Protein AF-A0A4Q4XBC6-F1 (afdb_monomer)

Secondary structure (DSSP, 8-state):
--HHHHHHHHHHHHHHT-TTSS-HHHHHHHHHHHHHHHHHHSPPPP-EEEPTTSSEEEETTEEEEHHHHHHHHHHHHHHHHHHHHHHTTT-HHHHHHT--GGG----SS---TT-SGGG-GGGGGG--SSHHHHHHHHHHHEETTTTEE-HHHHHHHHHHHHHHHHHHHHHHHHHSSSPPPHHHHHT-BSS--SS---SEEEETTEEEEEEE--TTHHHHSSPPEEEEEPPHHHHHHHHHIIIIIHHHHHHHHHHTSTT---------------SS-S----GGGBSSEETTTEE--HHHHHHHHHHHHHHHHSS---HHHHHHHHHHHHHHSBTTB--PPP-------------------EE-TTT--EE------HHHHHSSS-HHHHHHHTEEETTSTT--

Sequence (404 aa):
MDADVVERFKDEYRRWLADGSNTPFNTIIRWMSYGKGHRRREDGAARIMWEEGGEALRYLGQRIELREFRNAVRAGVREAEDLLDGLFFGGWADARAAIDAARLVDSMVYEGPGRSFVTNGKNEWLRPGYRRVAELARGALWDDGAGRWRRDYVAKYLAQLQDFKRAHLVNTYVWGGQPGRGPEIMTVRHYDTQQLLRNVFVFDGQVLLVTDRDKNRAIRGIGRKVARFLPEHVGKIMVAYVAWLLPFEKMLLLGARPGGGGGGGGSATAAGGDAGAAGAASLEEWLWKDERKSRWETPELSRQLASATGRHVGVELTVADYRHVAIELGRKIRGLVIRQLEVDMAADDGQAADGEAGDGGYEDPATGEVRRRRMEYVWDLQATYGSVTAQQHYALDIRFPGQL

Radius of gyration: 25.66 Å; Cα contacts (8 Å, |Δi|>4): 531; chains: 1; bounding box: 60×62×72 Å

pLDDT: mean 74.53, std 23.56, range [23.64, 98.44]

Foldseek 3Di:
DDPVVVVVVVVCCVQAPDAPDPHPNNVVVVVVVVVVVVLLVDAADAQWEADPVRQWIAGNNRIFGLVLVVQLLVVLLVVLQVLVCVLQVNCSVVLLVQDQLQQQDFDPDAPAAFDASLPDPSCCSNVFAAVNSCVSCCVPQHDPVVQAGPVVSLVVSLVSVLVSLLSLLLSCQQQLAQHAPQVFSLAAFRQHHRVGHGQWHRDNSWIWGKGFRDPCCVPPVDTFIKIGTGDNSSRSVVCCCSRHVLNNNVVSVQRVPVPNGDDDDDDDDDDDDDDDPPPPDQQSGTSADDNVPGRDTQVSNQVSQQVSCCVRRVGRAGSVRVNLVLLSSCVPDDSSHDDMDRDPPDDPPDDDDDDDDDQAFDADPVPRDGDGPDVQPPSQVPRPHGPVRCCRHHYDYPVCNPPD

Structure (mmCIF, N/CA/C/O backbone):
data_AF-A0A4Q4XBC6-F1
#
_entry.id   AF-A0A4Q4XBC6-F1
#
loop_
_atom_site.group_PDB
_atom_site.id
_atom_site.type_symbol
_atom_site.label_atom_id
_atom_site.label_alt_id
_atom_site.label_comp_id
_atom_site.label_asym_id
_atom_site.label_entity_id
_atom_site.label_seq_id
_atom_site.pdbx_PDB_ins_code
_atom_site.Cartn_x
_atom_site.Cartn_y
_atom_site.Cartn_z
_atom_site.occupancy
_atom_site.B_iso_or_equiv
_atom_site.auth_seq_id
_atom_site.auth_comp_id
_atom_site.auth_asym_id
_atom_site.auth_atom_id
_atom_site.pdbx_PDB_model_num
ATOM 1 N N . MET A 1 1 ? 29.128 37.878 -3.693 1.00 56.00 1 MET A N 1
ATOM 2 C CA . MET A 1 1 ? 29.891 36.665 -4.051 1.00 56.00 1 MET A CA 1
ATOM 3 C C . MET A 1 1 ? 31.231 37.162 -4.559 1.00 56.00 1 MET A C 1
ATOM 5 O O . MET A 1 1 ? 31.221 38.052 -5.398 1.00 56.00 1 MET A O 1
ATOM 9 N N . ASP A 1 2 ? 32.328 36.722 -3.952 1.00 72.69 2 ASP A N 1
ATOM 10 C CA . ASP A 1 2 ? 33.661 37.296 -4.173 1.00 72.69 2 ASP A CA 1
ATOM 11 C C . ASP A 1 2 ? 34.166 36.972 -5.589 1.00 72.69 2 ASP A C 1
ATOM 13 O O . ASP A 1 2 ? 34.062 35.821 -6.023 1.00 72.69 2 ASP A O 1
ATOM 17 N N . ALA A 1 3 ? 34.660 37.965 -6.332 1.00 72.56 3 ALA A N 1
ATOM 18 C CA . ALA A 1 3 ? 35.046 37.790 -7.739 1.00 72.56 3 ALA A CA 1
ATOM 19 C C . ALA A 1 3 ? 36.172 36.750 -7.900 1.00 72.56 3 ALA A C 1
ATOM 21 O O . ALA A 1 3 ? 36.159 35.951 -8.839 1.00 72.56 3 ALA A O 1
ATOM 22 N N . ASP A 1 4 ? 37.062 36.679 -6.912 1.00 80.38 4 ASP A N 1
ATOM 23 C CA . ASP A 1 4 ? 38.168 35.723 -6.852 1.00 80.38 4 ASP A CA 1
ATOM 24 C C . ASP A 1 4 ? 37.690 34.270 -6.712 1.00 80.38 4 ASP A C 1
ATOM 26 O O . ASP A 1 4 ? 38.300 33.349 -7.256 1.00 80.38 4 ASP A O 1
ATOM 30 N N . VAL A 1 5 ? 36.559 34.042 -6.035 1.00 79.75 5 VAL A N 1
ATOM 31 C CA . VAL A 1 5 ? 35.964 32.701 -5.898 1.00 79.75 5 VAL A CA 1
ATOM 32 C C . VAL A 1 5 ? 35.396 32.229 -7.235 1.00 79.75 5 VAL A C 1
ATOM 34 O O . VAL A 1 5 ? 35.529 31.056 -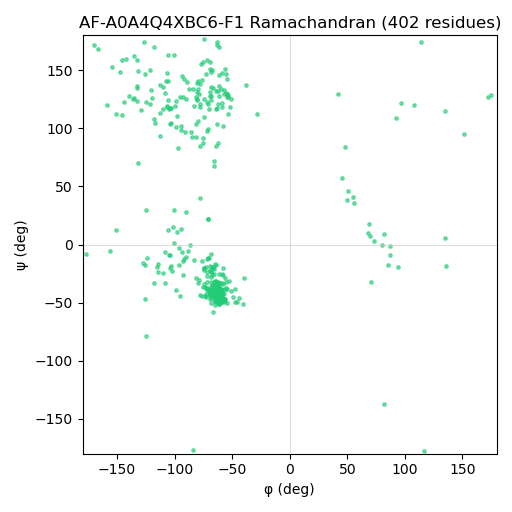7.587 1.00 79.75 5 VAL A O 1
ATOM 37 N N . VAL A 1 6 ? 34.794 33.141 -8.001 1.00 82.38 6 VAL A N 1
ATOM 38 C CA . VAL A 1 6 ? 34.234 32.836 -9.323 1.00 82.38 6 VAL A CA 1
ATOM 39 C C . VAL A 1 6 ? 35.343 32.534 -10.331 1.00 82.38 6 VAL A C 1
ATOM 41 O O . VAL A 1 6 ? 35.215 31.577 -11.094 1.00 82.38 6 VAL A O 1
ATOM 44 N N . GLU A 1 7 ? 36.440 33.293 -10.325 1.00 85.06 7 GLU A N 1
ATOM 45 C CA . GLU A 1 7 ? 37.571 33.023 -11.224 1.00 85.06 7 GLU A CA 1
ATOM 46 C C . GLU A 1 7 ? 38.309 31.734 -10.861 1.00 85.06 7 GLU A C 1
ATOM 48 O O . GLU A 1 7 ? 38.564 30.905 -11.737 1.00 85.06 7 GLU A O 1
ATOM 53 N N . ARG A 1 8 ? 38.529 31.469 -9.568 1.00 84.69 8 ARG A N 1
ATOM 54 C CA . ARG A 1 8 ? 39.106 30.193 -9.126 1.00 84.69 8 ARG A CA 1
ATOM 55 C C . ARG A 1 8 ? 38.252 28.998 -9.551 1.00 84.69 8 ARG A C 1
ATOM 57 O O . ARG A 1 8 ? 38.783 27.998 -10.028 1.00 84.69 8 ARG A O 1
ATOM 64 N N . PHE A 1 9 ? 36.929 29.114 -9.428 1.00 86.56 9 PHE A N 1
ATOM 65 C CA . PHE A 1 9 ? 36.003 28.081 -9.885 1.00 86.56 9 PHE A CA 1
ATOM 66 C C . PHE A 1 9 ? 36.091 27.857 -11.399 1.00 86.56 9 PHE A C 1
ATOM 68 O O . PHE A 1 9 ? 36.110 26.710 -11.841 1.00 86.56 9 PHE A O 1
ATOM 75 N N . LYS A 1 10 ? 36.173 28.922 -12.207 1.00 84.75 10 LYS A N 1
ATOM 76 C CA . LYS A 1 10 ? 36.315 28.803 -13.668 1.00 84.75 10 LYS A CA 1
ATOM 77 C C . LYS A 1 10 ? 37.606 28.089 -14.060 1.00 84.75 10 LYS A C 1
ATOM 79 O O . LYS A 1 10 ? 37.574 27.248 -14.960 1.00 84.75 10 LYS A O 1
ATOM 84 N N . ASP A 1 11 ? 38.715 28.392 -13.394 1.00 85.88 11 ASP A N 1
ATOM 85 C CA . ASP A 1 11 ? 40.005 27.757 -13.673 1.00 85.88 11 ASP A CA 1
ATOM 86 C C . ASP A 1 11 ? 40.016 26.280 -13.276 1.00 85.88 11 ASP A C 1
ATOM 88 O O . ASP A 1 11 ? 40.442 25.424 -14.059 1.00 85.88 11 ASP A O 1
ATOM 92 N N . GLU A 1 12 ? 39.472 25.945 -12.105 1.00 86.38 12 GLU A N 1
ATOM 93 C CA . GLU A 1 12 ? 39.303 24.552 -11.691 1.00 86.38 12 GLU A CA 1
ATOM 94 C C . GLU A 1 12 ? 38.341 23.797 -12.618 1.00 86.38 12 GLU A C 1
ATOM 96 O O . GLU A 1 12 ? 38.641 22.678 -13.042 1.00 86.38 12 GLU A O 1
ATOM 101 N N . TYR A 1 13 ? 37.230 24.420 -13.020 1.00 84.38 13 TYR A N 1
ATOM 102 C CA . TYR A 1 13 ? 36.283 23.847 -13.973 1.00 84.38 13 TYR A CA 1
ATOM 103 C C . TYR A 1 13 ? 36.954 23.556 -15.319 1.00 84.38 13 TYR A C 1
ATOM 105 O O . TYR A 1 13 ? 36.835 22.447 -15.837 1.00 84.38 13 TYR A O 1
ATOM 113 N N . ARG A 1 14 ? 37.730 24.497 -15.871 1.00 82.31 14 ARG A N 1
ATOM 114 C CA . ARG A 1 14 ? 38.468 24.291 -17.130 1.00 82.31 14 ARG A CA 1
ATOM 115 C C . ARG A 1 14 ? 39.509 23.185 -17.028 1.00 82.31 14 ARG A C 1
ATOM 117 O O . ARG A 1 14 ? 39.686 22.429 -17.978 1.00 82.31 14 ARG A O 1
ATOM 124 N N . ARG A 1 15 ? 40.186 23.077 -15.884 1.00 82.06 15 ARG A N 1
ATOM 125 C CA . ARG A 1 15 ? 41.236 22.078 -15.663 1.00 82.06 15 ARG A CA 1
ATOM 126 C C . ARG A 1 15 ? 40.688 20.668 -15.453 1.00 82.06 15 ARG A C 1
ATOM 128 O O . ARG A 1 15 ? 41.345 19.704 -15.848 1.00 82.06 15 ARG A O 1
ATOM 135 N N . TRP A 1 16 ? 39.519 20.535 -14.830 1.00 83.44 16 TRP A N 1
ATOM 136 C CA . TRP A 1 16 ? 39.025 19.236 -14.368 1.00 83.44 16 TRP A CA 1
ATOM 137 C C . TRP A 1 16 ? 37.726 18.777 -15.020 1.00 83.44 16 TRP A C 1
ATOM 139 O O . TRP A 1 16 ? 37.572 17.573 -15.202 1.00 83.44 16 TRP A O 1
ATOM 149 N N . LEU A 1 17 ? 36.818 19.691 -15.371 1.00 80.12 17 LEU A N 1
ATOM 150 C CA . LEU A 1 17 ? 35.409 19.395 -15.667 1.00 80.12 17 LEU A CA 1
ATOM 151 C C . LEU A 1 17 ? 34.925 19.862 -17.048 1.00 80.12 17 LEU A C 1
ATOM 153 O O . LEU A 1 17 ? 33.836 19.461 -17.453 1.00 80.12 17 LEU A O 1
ATOM 157 N N . ALA A 1 18 ? 35.692 20.689 -17.766 1.00 80.25 18 ALA A N 1
ATOM 158 C CA . ALA A 1 18 ? 35.278 21.216 -19.062 1.00 80.25 18 ALA A CA 1
ATOM 159 C C . ALA A 1 18 ? 35.005 20.093 -20.073 1.00 80.25 18 ALA A C 1
ATOM 161 O O . ALA A 1 18 ? 35.884 19.281 -20.390 1.00 80.25 18 ALA A O 1
ATOM 162 N N . ASP A 1 19 ? 33.779 20.084 -20.589 1.00 69.00 19 ASP A N 1
ATOM 163 C CA . ASP A 1 19 ? 33.320 19.153 -21.613 1.00 69.00 19 ASP A CA 1
ATOM 164 C C . ASP A 1 19 ? 34.032 19.408 -22.956 1.00 69.00 19 ASP A C 1
ATOM 166 O O . ASP A 1 19 ? 34.476 20.523 -23.238 1.00 69.00 19 ASP A O 1
ATOM 170 N N . GLY A 1 20 ? 34.209 18.365 -23.768 1.00 69.44 20 GLY A N 1
ATOM 171 C CA . GLY A 1 20 ? 34.881 18.457 -25.072 1.00 69.44 20 GLY A CA 1
ATOM 172 C C . GLY A 1 20 ? 36.396 18.725 -25.033 1.00 69.44 20 GLY A C 1
ATOM 173 O O . GLY A 1 20 ? 37.005 18.912 -26.083 1.00 69.44 20 GLY A O 1
ATOM 174 N N . SER A 1 21 ? 37.027 18.717 -23.854 1.00 77.06 21 SER A N 1
ATOM 175 C CA . SER A 1 21 ? 38.468 18.975 -23.672 1.00 77.06 21 SER A CA 1
ATOM 176 C C . SER A 1 21 ? 39.217 17.770 -23.080 1.00 77.06 21 SER A C 1
ATOM 178 O O . SER A 1 21 ? 38.597 16.810 -22.637 1.00 77.06 21 SER A O 1
ATOM 180 N N . ASN A 1 22 ? 40.553 17.770 -23.042 1.00 80.12 22 ASN A N 1
ATOM 181 C CA . ASN A 1 22 ? 41.344 16.646 -22.497 1.00 80.12 22 ASN A CA 1
ATOM 182 C C . ASN A 1 22 ? 41.392 16.624 -20.955 1.00 80.12 22 ASN A C 1
ATOM 184 O O . ASN A 1 22 ? 42.433 16.365 -20.353 1.00 80.12 22 ASN A O 1
ATOM 188 N N . THR A 1 23 ? 40.273 16.920 -20.300 1.00 86.75 23 THR A N 1
ATOM 189 C CA . THR A 1 23 ? 40.169 16.864 -18.843 1.00 86.75 23 THR A CA 1
ATOM 190 C C . THR A 1 23 ? 40.026 15.418 -18.359 1.00 86.75 23 THR A C 1
ATOM 192 O O . THR A 1 23 ? 39.529 14.546 -19.090 1.00 86.75 23 THR A O 1
ATOM 195 N N . PRO A 1 24 ? 40.407 15.127 -17.103 1.00 83.25 24 PRO A N 1
ATOM 196 C CA . PRO A 1 24 ? 40.143 13.828 -16.492 1.00 83.25 24 PRO A CA 1
ATOM 197 C C . PRO A 1 24 ? 38.654 13.461 -16.503 1.00 83.25 24 PRO A C 1
ATOM 199 O O . PRO A 1 24 ? 38.315 12.312 -16.779 1.00 83.25 24 PRO A O 1
ATOM 202 N N . PHE A 1 25 ? 37.756 14.428 -16.287 1.00 81.81 25 PHE A N 1
ATOM 203 C CA . PHE A 1 25 ? 36.315 14.182 -16.306 1.00 81.81 25 PHE A CA 1
ATOM 204 C C . PHE A 1 25 ? 35.800 13.815 -17.701 1.00 81.81 25 PHE A C 1
ATOM 206 O O . PHE A 1 25 ? 35.098 12.812 -17.840 1.00 81.81 25 PHE A O 1
ATOM 213 N N . ASN A 1 26 ? 36.209 14.541 -18.748 1.00 80.12 26 ASN A N 1
ATOM 214 C CA . ASN A 1 26 ? 35.838 14.180 -20.118 1.00 80.12 26 ASN A CA 1
ATOM 215 C C . ASN A 1 26 ? 36.418 12.811 -20.518 1.00 80.12 26 ASN A C 1
ATOM 217 O O . ASN A 1 26 ? 35.758 12.009 -21.177 1.00 80.12 26 ASN A O 1
ATOM 221 N N . THR A 1 27 ? 37.625 12.486 -20.043 1.00 84.25 27 THR A N 1
ATOM 222 C CA . THR A 1 27 ? 38.222 11.156 -20.229 1.00 84.25 27 THR A CA 1
ATOM 223 C C . THR A 1 27 ? 37.352 10.072 -19.587 1.00 84.25 27 THR A C 1
ATOM 225 O O . THR A 1 27 ? 37.011 9.096 -20.255 1.00 84.25 27 THR A O 1
ATOM 228 N N . ILE A 1 28 ? 36.912 10.255 -18.336 1.00 85.06 28 ILE A N 1
ATOM 229 C CA . ILE A 1 28 ? 35.996 9.329 -17.646 1.00 85.06 28 ILE A CA 1
ATOM 230 C C . ILE A 1 28 ? 34.671 9.187 -18.415 1.00 85.06 28 ILE A C 1
ATOM 232 O O . ILE A 1 28 ? 34.229 8.063 -18.649 1.00 85.06 28 ILE A O 1
ATOM 236 N N . ILE A 1 29 ? 34.058 10.287 -18.872 1.00 81.25 29 ILE A N 1
ATOM 237 C CA . ILE A 1 29 ? 32.828 10.253 -19.688 1.00 81.25 29 ILE A CA 1
ATOM 238 C C . ILE A 1 29 ? 33.035 9.470 -20.984 1.00 81.25 29 ILE A C 1
ATOM 240 O O . ILE A 1 29 ? 32.178 8.664 -21.367 1.00 81.25 29 ILE A O 1
ATOM 244 N N . ARG A 1 30 ? 34.175 9.661 -21.650 1.00 81.00 30 ARG A N 1
ATOM 245 C CA . ARG A 1 30 ? 34.519 8.947 -22.880 1.00 81.00 30 ARG A CA 1
ATOM 246 C C . ARG A 1 30 ? 34.667 7.448 -22.632 1.00 81.00 30 ARG A C 1
ATOM 248 O O . ARG A 1 30 ? 34.088 6.666 -23.383 1.00 81.00 30 ARG A O 1
ATOM 255 N N . TRP A 1 31 ? 35.348 7.040 -21.560 1.00 84.69 31 TRP A N 1
ATOM 256 C CA . TRP A 1 31 ? 35.445 5.631 -21.157 1.00 84.69 31 TRP A CA 1
ATOM 257 C C . TRP A 1 31 ? 34.085 5.037 -20.777 1.00 84.69 31 TRP A C 1
ATOM 259 O O . TRP A 1 31 ? 33.772 3.926 -21.199 1.00 84.69 31 TRP A O 1
ATOM 269 N N . MET A 1 32 ? 33.233 5.776 -20.058 1.00 79.31 32 MET A N 1
ATOM 270 C CA . MET A 1 32 ? 31.864 5.338 -19.754 1.00 79.31 32 MET A CA 1
ATOM 271 C C . MET A 1 32 ? 31.025 5.163 -21.026 1.00 79.31 32 MET A C 1
ATOM 273 O O . MET A 1 32 ? 30.280 4.191 -21.148 1.00 79.31 32 MET A O 1
ATOM 277 N N . SER A 1 33 ? 31.153 6.078 -21.989 1.00 77.25 33 SER A N 1
ATOM 278 C CA . SER A 1 33 ? 30.449 6.015 -23.275 1.00 77.25 33 SER A CA 1
ATOM 279 C C . SER A 1 33 ? 30.946 4.852 -24.133 1.00 77.25 33 SER A C 1
ATOM 281 O O . SER A 1 33 ? 30.137 4.125 -24.708 1.00 77.25 33 SER A O 1
ATOM 283 N N . TYR A 1 34 ? 32.261 4.624 -24.152 1.00 79.38 34 TYR A N 1
ATOM 284 C CA . TYR A 1 34 ? 32.885 3.472 -24.796 1.00 79.38 34 TYR A CA 1
ATOM 285 C C . TYR A 1 34 ? 32.410 2.152 -24.170 1.00 79.38 34 TYR A C 1
ATOM 287 O O . TYR A 1 34 ? 31.904 1.282 -24.878 1.00 79.38 34 TYR A O 1
ATOM 295 N N . GLY A 1 35 ? 32.456 2.037 -22.839 1.00 74.19 35 GLY A N 1
ATOM 296 C CA . GLY A 1 35 ? 31.956 0.873 -22.105 1.00 74.19 35 GLY A CA 1
ATOM 297 C C . GLY A 1 35 ? 30.454 0.643 -22.299 1.00 74.19 35 GLY A C 1
ATOM 298 O O . GLY A 1 35 ? 30.016 -0.494 -22.449 1.00 74.19 35 GLY A O 1
ATOM 299 N N . LYS A 1 36 ? 29.648 1.708 -22.391 1.00 69.62 36 LYS A N 1
ATOM 300 C CA . LYS A 1 36 ? 28.224 1.621 -22.758 1.00 69.62 36 LYS A CA 1
ATOM 301 C C . LYS A 1 36 ? 28.034 1.104 -24.186 1.00 69.62 36 LYS A C 1
ATOM 303 O O . LYS A 1 36 ? 27.101 0.343 -24.426 1.00 69.62 36 LYS A O 1
ATOM 308 N N . GLY A 1 37 ? 28.899 1.508 -25.116 1.00 70.69 37 GLY A N 1
ATOM 309 C CA . GLY A 1 37 ? 28.941 0.982 -26.479 1.00 70.69 37 GLY A CA 1
ATOM 310 C C . GLY A 1 37 ? 29.249 -0.515 -26.511 1.00 70.69 37 GLY A C 1
ATOM 311 O O . GLY A 1 37 ? 28.551 -1.250 -27.199 1.00 70.69 37 GLY A O 1
ATOM 312 N N . HIS A 1 38 ? 30.219 -0.968 -25.711 1.00 70.50 38 HIS A N 1
ATOM 313 C CA . HIS A 1 38 ? 30.548 -2.389 -25.564 1.00 70.50 38 HIS A CA 1
ATOM 314 C C . HIS A 1 38 ? 29.389 -3.185 -24.955 1.00 70.50 38 HIS A C 1
ATOM 316 O O . HIS A 1 38 ? 28.915 -4.142 -25.553 1.00 70.50 38 HIS A O 1
ATOM 322 N N . ARG A 1 39 ? 28.828 -2.705 -23.837 1.00 58.12 39 ARG A N 1
ATOM 323 C CA . ARG A 1 39 ? 27.664 -3.306 -23.167 1.00 58.12 39 ARG A CA 1
ATOM 324 C C . ARG A 1 39 ? 26.451 -3.467 -24.091 1.00 58.12 39 ARG A C 1
ATOM 326 O O . ARG A 1 39 ? 25.652 -4.368 -23.889 1.00 58.12 39 ARG A O 1
ATOM 333 N N . ARG A 1 40 ? 26.264 -2.563 -25.057 1.00 57.94 40 ARG A N 1
ATOM 334 C CA . ARG A 1 40 ? 25.171 -2.649 -26.042 1.00 57.94 40 ARG A CA 1
ATOM 335 C C . ARG A 1 40 ? 25.404 -3.716 -27.115 1.00 57.94 40 ARG A C 1
ATOM 337 O O . ARG A 1 40 ? 24.444 -4.078 -27.776 1.00 57.94 40 ARG A O 1
ATOM 344 N N . ARG A 1 41 ? 26.652 -4.145 -27.320 1.00 62.69 41 ARG A N 1
ATOM 345 C CA . ARG A 1 41 ? 27.061 -5.133 -28.331 1.00 62.69 41 ARG A CA 1
ATOM 346 C C . ARG A 1 41 ? 27.332 -6.517 -27.744 1.00 62.69 41 ARG A C 1
ATOM 348 O O . ARG A 1 41 ? 27.398 -7.474 -28.500 1.00 62.69 41 ARG A O 1
ATOM 355 N N . GLU A 1 42 ? 27.540 -6.615 -26.434 1.00 56.22 42 GLU A N 1
ATOM 356 C CA . GLU A 1 42 ? 27.611 -7.895 -25.735 1.00 56.22 42 GLU A CA 1
ATOM 357 C C . GLU A 1 42 ? 26.203 -8.390 -25.398 1.00 56.22 42 GLU A C 1
ATOM 359 O O . GLU A 1 42 ? 25.467 -7.753 -24.634 1.00 56.22 42 GLU A O 1
ATOM 364 N N . ASP A 1 43 ? 25.855 -9.557 -25.935 1.00 51.22 43 ASP A N 1
ATOM 365 C CA . ASP A 1 43 ? 24.659 -10.284 -25.530 1.00 51.22 43 ASP A CA 1
ATOM 366 C C . ASP A 1 43 ? 24.885 -10.860 -24.128 1.00 51.22 43 ASP A C 1
ATOM 368 O O . ASP A 1 43 ? 25.849 -11.581 -23.853 1.00 51.22 43 ASP A O 1
ATOM 372 N N . GLY A 1 44 ? 24.009 -10.493 -23.194 1.00 57.97 44 GLY A N 1
ATOM 373 C CA . GLY A 1 44 ? 24.028 -11.059 -21.853 1.00 57.97 44 GLY A CA 1
ATOM 374 C C . GLY A 1 44 ? 23.516 -12.496 -21.878 1.00 57.97 44 GLY A C 1
ATOM 375 O O . GLY A 1 44 ? 22.601 -12.823 -22.630 1.00 57.97 44 GLY A O 1
ATOM 376 N N . ALA A 1 45 ? 24.057 -13.359 -21.013 1.00 59.47 45 ALA A N 1
ATOM 377 C CA . ALA A 1 45 ? 23.482 -14.686 -20.809 1.00 59.47 45 ALA A CA 1
ATOM 378 C C . ALA A 1 45 ? 21.989 -14.561 -20.453 1.00 59.47 45 ALA A C 1
ATOM 380 O O . ALA A 1 45 ? 21.623 -13.799 -19.548 1.00 59.47 45 ALA A O 1
ATOM 381 N N . ALA A 1 46 ? 21.139 -15.308 -21.161 1.00 61.75 46 ALA A N 1
ATOM 382 C CA . ALA A 1 46 ? 19.698 -15.265 -20.971 1.00 61.75 46 ALA A CA 1
ATOM 383 C C . ALA A 1 46 ? 19.329 -15.640 -19.533 1.00 61.75 46 ALA A C 1
ATOM 385 O O . ALA A 1 46 ? 19.609 -16.739 -19.055 1.00 61.75 46 ALA A O 1
ATOM 386 N N . ARG A 1 47 ? 18.698 -14.698 -18.831 1.00 72.62 47 ARG A N 1
ATOM 387 C CA . ARG A 1 47 ? 18.264 -14.876 -17.441 1.00 72.62 47 ARG A CA 1
ATOM 388 C C . ARG A 1 47 ? 16.834 -15.374 -17.360 1.00 72.62 47 ARG A C 1
ATOM 390 O O . ARG A 1 47 ? 16.488 -15.997 -16.362 1.00 72.62 47 ARG A O 1
ATOM 397 N N . ILE A 1 48 ? 16.022 -15.077 -18.375 1.00 81.19 48 ILE A N 1
ATOM 398 C CA . ILE A 1 48 ? 14.644 -15.544 -18.496 1.00 81.19 48 ILE A CA 1
ATOM 399 C C . ILE A 1 48 ? 14.480 -16.359 -19.771 1.00 81.19 48 ILE A C 1
ATOM 401 O O . ILE A 1 48 ? 14.900 -15.926 -20.841 1.00 81.19 48 ILE A O 1
ATOM 405 N N . MET A 1 49 ? 13.832 -17.515 -19.649 1.00 79.12 49 MET A N 1
ATOM 406 C CA . MET A 1 49 ? 13.457 -18.361 -20.779 1.00 79.12 49 MET A CA 1
ATOM 407 C C . MET A 1 49 ? 12.014 -18.843 -20.624 1.00 79.12 49 MET A C 1
ATOM 409 O O . MET A 1 49 ? 11.668 -19.412 -19.591 1.00 79.12 49 MET A O 1
ATOM 413 N N . TRP A 1 50 ? 11.168 -18.629 -21.629 1.00 82.31 50 TRP A N 1
ATOM 414 C CA . TRP A 1 50 ? 9.800 -19.164 -21.634 1.00 82.31 50 TRP A CA 1
ATOM 415 C C . TRP A 1 50 ? 9.779 -20.637 -22.027 1.00 82.31 50 TRP A C 1
ATOM 417 O O . TRP A 1 50 ? 10.335 -20.992 -23.059 1.00 82.31 50 TRP A O 1
ATOM 427 N N . GLU A 1 51 ? 9.108 -21.486 -21.250 1.00 84.94 51 GLU A N 1
ATOM 428 C CA . GLU A 1 51 ? 8.895 -22.879 -21.646 1.00 84.94 51 GLU A CA 1
ATOM 429 C C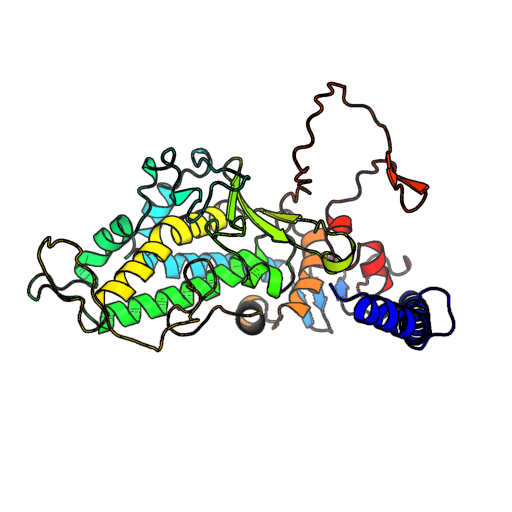 . GLU A 1 51 ? 7.921 -22.984 -22.826 1.00 84.94 51 GLU A C 1
ATOM 431 O O . GLU A 1 51 ? 7.080 -22.106 -23.065 1.00 84.94 51 GLU A O 1
ATOM 436 N N . GLU A 1 52 ? 8.025 -24.093 -23.554 1.00 73.00 52 GLU A N 1
ATOM 437 C CA . GLU A 1 52 ? 7.083 -24.451 -24.607 1.00 73.00 52 GLU A CA 1
ATOM 438 C C . GLU A 1 52 ? 5.649 -24.475 -24.041 1.00 73.00 52 GLU A C 1
ATOM 440 O O . GLU A 1 52 ? 5.391 -24.999 -22.960 1.00 73.00 52 GLU A O 1
ATOM 445 N N . GLY A 1 53 ? 4.717 -23.804 -24.724 1.00 75.56 53 GLY A N 1
ATOM 446 C CA . GLY A 1 53 ? 3.349 -23.567 -24.239 1.00 75.56 53 GLY A CA 1
ATOM 447 C C . GLY A 1 53 ? 3.138 -22.229 -23.518 1.00 75.56 53 GLY A C 1
ATOM 448 O O . GLY A 1 53 ? 2.016 -21.733 -23.483 1.00 75.56 53 GLY A O 1
ATOM 449 N N . GLY A 1 54 ? 4.193 -21.565 -23.029 1.00 80.06 54 GLY A N 1
ATOM 450 C CA . GLY A 1 54 ? 4.089 -20.228 -22.427 1.00 80.06 54 GLY A CA 1
ATOM 451 C C . GLY A 1 54 ? 3.342 -20.173 -21.086 1.00 80.06 54 GLY A C 1
ATOM 452 O O . GLY A 1 54 ? 2.930 -19.090 -20.670 1.00 80.06 54 GLY A O 1
ATOM 453 N N . GLU A 1 55 ? 3.176 -21.319 -20.423 1.00 86.50 55 GLU A N 1
ATOM 454 C CA . GLU A 1 55 ? 2.546 -21.456 -19.100 1.00 86.50 55 GLU A CA 1
ATOM 455 C C . GLU A 1 55 ? 3.563 -21.424 -17.948 1.00 86.50 55 GLU A C 1
ATOM 457 O O . GLU A 1 55 ? 3.183 -21.371 -16.779 1.00 86.50 55 GLU A O 1
ATOM 462 N N . ALA A 1 56 ? 4.860 -21.419 -18.255 1.00 88.12 56 ALA A N 1
ATOM 463 C CA . ALA A 1 56 ? 5.928 -21.277 -17.276 1.00 88.12 56 ALA A CA 1
ATOM 464 C C . ALA A 1 56 ? 7.123 -20.525 -17.871 1.00 88.12 56 ALA A C 1
ATOM 466 O O . ALA A 1 56 ? 7.409 -20.628 -19.065 1.00 88.12 56 ALA A O 1
ATOM 467 N N . LEU A 1 57 ? 7.835 -19.786 -17.023 1.00 89.06 57 LEU A N 1
ATOM 468 C CA . LEU A 1 57 ? 9.121 -19.177 -17.356 1.00 89.06 57 LEU A CA 1
ATOM 469 C C . LEU A 1 57 ? 10.197 -19.682 -16.402 1.00 89.06 57 LEU A C 1
ATOM 471 O O . LEU A 1 57 ? 9.919 -19.992 -15.247 1.00 89.06 57 LEU A O 1
ATOM 475 N N . ARG A 1 58 ? 11.440 -19.743 -16.865 1.00 86.19 58 ARG A N 1
ATOM 476 C CA . ARG A 1 58 ? 12.613 -20.043 -16.046 1.00 86.19 58 ARG A CA 1
ATOM 477 C C . ARG A 1 58 ? 13.382 -18.766 -15.797 1.00 86.19 58 ARG A C 1
ATOM 479 O O . ARG A 1 58 ? 13.895 -18.190 -16.748 1.00 86.19 58 ARG A O 1
ATOM 486 N N . TYR A 1 59 ? 13.476 -18.347 -14.541 1.00 86.94 59 TYR A N 1
ATOM 487 C CA . TYR A 1 59 ? 14.340 -17.252 -14.116 1.00 86.94 59 TYR A CA 1
ATOM 488 C C . TYR A 1 59 ? 15.580 -17.833 -13.440 1.00 86.94 59 TYR A C 1
ATOM 490 O O . TYR A 1 59 ? 15.459 -18.540 -12.445 1.00 86.94 59 TYR A O 1
ATOM 498 N N . LEU A 1 60 ? 16.766 -17.592 -14.005 1.00 85.19 60 LEU A N 1
ATOM 499 C CA . LEU A 1 60 ? 18.040 -18.147 -13.516 1.00 85.19 60 LEU A CA 1
ATOM 500 C C . LEU A 1 60 ? 17.980 -19.674 -13.276 1.00 85.19 60 LEU A C 1
ATOM 502 O O . LEU A 1 60 ? 18.519 -20.197 -12.307 1.00 85.19 60 LEU A O 1
ATOM 506 N N . GLY A 1 61 ? 17.276 -20.392 -14.158 1.00 82.12 61 GLY A N 1
ATOM 507 C CA . GLY A 1 61 ? 17.069 -21.842 -14.074 1.00 82.12 61 GLY A CA 1
ATOM 508 C C . GLY A 1 61 ? 15.893 -22.285 -13.192 1.00 82.12 61 GLY A C 1
ATOM 509 O O . GLY A 1 61 ? 15.397 -23.399 -13.378 1.00 82.12 61 GLY A O 1
ATOM 510 N N . GLN A 1 62 ? 15.384 -21.421 -12.308 1.00 88.38 62 GLN A N 1
ATOM 511 C CA . GLN A 1 62 ? 14.229 -21.709 -11.455 1.00 88.38 62 GLN A CA 1
ATOM 512 C C . GLN A 1 62 ? 12.924 -21.529 -12.226 1.00 88.38 62 GLN A C 1
ATOM 514 O O . GLN A 1 62 ? 12.658 -20.475 -12.804 1.00 88.38 62 GLN A O 1
ATOM 519 N N . ARG A 1 63 ? 12.107 -22.581 -12.249 1.00 91.69 63 ARG A N 1
ATOM 520 C CA . ARG A 1 63 ? 10.844 -22.619 -12.986 1.00 91.69 63 ARG A CA 1
ATOM 521 C C . ARG A 1 63 ? 9.734 -21.936 -12.187 1.00 91.69 63 ARG A C 1
ATOM 523 O O . ARG A 1 63 ? 9.479 -22.303 -11.048 1.00 91.69 63 ARG A O 1
ATOM 530 N N . ILE A 1 64 ? 9.063 -20.978 -12.814 1.00 92.25 64 ILE A N 1
ATOM 531 C CA . ILE A 1 64 ? 7.931 -20.220 -12.283 1.00 92.25 64 ILE A CA 1
ATOM 532 C C . ILE A 1 64 ? 6.728 -20.509 -13.177 1.00 92.25 64 ILE A C 1
ATOM 534 O O . ILE A 1 64 ? 6.665 -20.051 -14.320 1.00 92.25 64 ILE A O 1
ATOM 538 N N . GLU A 1 65 ? 5.771 -21.275 -12.660 1.00 91.75 65 GLU A N 1
ATOM 539 C CA . GLU A 1 65 ? 4.512 -21.532 -13.357 1.00 91.75 65 GLU A CA 1
ATOM 540 C C . GLU A 1 65 ? 3.561 -20.338 -13.244 1.00 91.75 65 GLU A C 1
ATOM 542 O O . GLU A 1 65 ? 3.369 -19.755 -12.175 1.00 91.75 65 GLU A O 1
ATOM 547 N N . LEU A 1 66 ? 2.896 -20.009 -14.349 1.00 87.88 66 LEU A N 1
ATOM 548 C CA . LEU A 1 66 ? 1.964 -18.892 -14.434 1.00 87.88 66 LEU A CA 1
ATOM 549 C C . LEU A 1 66 ? 0.759 -19.083 -13.510 1.00 87.88 66 LEU A C 1
ATOM 551 O O . LEU A 1 66 ? 0.269 -18.127 -12.903 1.00 87.88 66 LEU A O 1
ATOM 555 N N . ARG A 1 67 ? 0.277 -20.325 -13.407 1.00 89.94 67 ARG A N 1
ATOM 556 C CA . ARG A 1 67 ? -0.831 -20.699 -12.527 1.00 89.94 67 ARG A CA 1
ATOM 557 C C . ARG A 1 67 ? -0.460 -20.508 -11.060 1.00 89.94 67 ARG A C 1
ATOM 559 O O . ARG A 1 67 ? -1.212 -19.855 -10.340 1.00 89.94 67 ARG A O 1
ATOM 566 N N . GLU A 1 68 ? 0.701 -21.010 -10.648 1.00 89.94 68 GLU A N 1
ATOM 567 C CA . GLU A 1 68 ? 1.185 -20.870 -9.271 1.00 89.94 68 GLU A CA 1
ATOM 568 C C . GLU A 1 68 ? 1.452 -19.407 -8.927 1.00 89.94 68 GLU A C 1
ATOM 570 O O . GLU A 1 68 ? 0.989 -18.926 -7.897 1.00 89.94 68 GLU A O 1
ATOM 575 N N . PHE A 1 69 ? 2.044 -18.639 -9.846 1.00 90.31 69 PHE A N 1
ATOM 576 C CA . PHE A 1 69 ? 2.185 -17.197 -9.671 1.00 90.31 69 PHE A CA 1
ATOM 577 C C . PHE A 1 69 ? 0.831 -16.493 -9.474 1.00 90.31 69 PHE A C 1
ATOM 579 O O . PHE A 1 69 ? 0.667 -15.709 -8.541 1.00 90.31 69 PHE A O 1
ATOM 586 N N . ARG A 1 70 ? -0.179 -16.790 -10.306 1.00 89.69 70 ARG A N 1
ATOM 587 C CA . ARG A 1 70 ? -1.536 -16.221 -10.163 1.00 89.69 70 ARG A CA 1
ATOM 588 C C . ARG A 1 70 ? -2.182 -16.597 -8.829 1.00 89.69 70 ARG A C 1
ATOM 590 O O . ARG A 1 70 ? -2.855 -15.766 -8.219 1.00 89.69 70 ARG A O 1
ATOM 597 N N . ASN A 1 71 ? -2.006 -17.836 -8.384 1.00 90.44 71 ASN A N 1
ATOM 598 C CA . ASN A 1 71 ? -2.513 -18.299 -7.096 1.00 90.44 71 ASN A CA 1
ATOM 599 C C . ASN A 1 71 ? -1.808 -17.586 -5.940 1.00 90.44 71 ASN A C 1
ATOM 601 O O . ASN A 1 71 ? -2.484 -17.136 -5.014 1.00 90.44 71 ASN A O 1
ATOM 605 N N . ALA A 1 72 ? -0.492 -17.407 -6.044 1.00 91.12 72 ALA A N 1
ATOM 606 C CA . ALA A 1 72 ? 0.341 -16.725 -5.068 1.00 91.12 72 ALA A CA 1
ATOM 607 C C . ALA A 1 72 ? -0.052 -15.263 -4.872 1.00 91.12 72 ALA A C 1
ATOM 609 O O . ALA A 1 72 ? -0.313 -14.841 -3.747 1.00 91.12 72 ALA A O 1
ATOM 610 N N . VAL A 1 73 ? -0.176 -14.492 -5.955 1.00 89.25 73 VAL A N 1
ATOM 611 C CA . VAL A 1 73 ? -0.539 -13.069 -5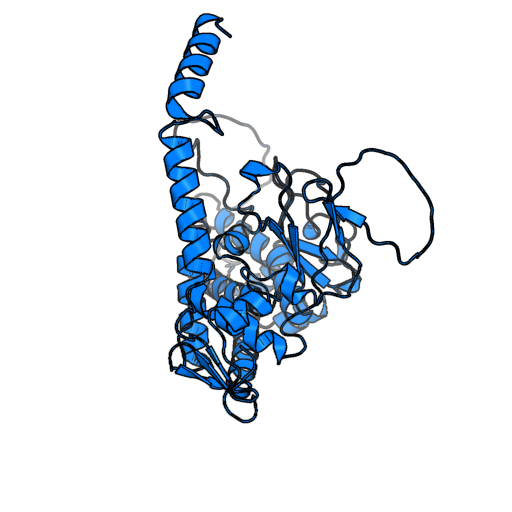.845 1.00 89.25 73 VAL A CA 1
ATOM 612 C C . VAL A 1 73 ? -1.949 -12.873 -5.279 1.00 89.25 73 VAL A C 1
ATOM 614 O O . VAL A 1 73 ? -2.194 -11.904 -4.564 1.00 89.25 73 VAL A O 1
ATOM 617 N N . ARG A 1 74 ? -2.878 -13.807 -5.540 1.00 91.25 74 ARG A N 1
ATOM 618 C CA . ARG A 1 74 ? -4.216 -13.820 -4.919 1.00 91.25 74 ARG A CA 1
ATOM 619 C C . ARG A 1 74 ? -4.166 -14.241 -3.450 1.00 91.25 74 ARG A C 1
ATOM 621 O O . ARG A 1 74 ? -4.929 -13.710 -2.652 1.00 91.25 74 ARG A O 1
ATOM 628 N N . ALA A 1 75 ? -3.299 -15.190 -3.095 1.00 92.62 75 ALA A N 1
ATOM 629 C CA . ALA A 1 75 ? -3.091 -15.610 -1.712 1.00 92.62 75 ALA A CA 1
ATOM 630 C C . ALA A 1 75 ? -2.526 -14.469 -0.862 1.00 92.62 75 ALA A C 1
ATOM 632 O O . ALA A 1 75 ? -3.039 -14.238 0.224 1.00 92.62 75 ALA A O 1
ATOM 633 N N . GLY A 1 76 ? -1.575 -13.695 -1.395 1.00 92.69 76 GLY A N 1
ATOM 634 C CA . GLY A 1 76 ? -1.048 -12.510 -0.717 1.00 92.69 76 GLY A CA 1
ATOM 635 C C . GLY A 1 76 ? -2.125 -11.464 -0.414 1.00 92.69 76 GLY A C 1
ATOM 636 O O . GLY A 1 76 ? -2.121 -10.869 0.662 1.00 92.69 76 GLY A O 1
ATOM 637 N N . VAL A 1 77 ? -3.090 -11.263 -1.320 1.00 92.88 77 VAL A N 1
ATOM 638 C CA . VAL A 1 77 ? -4.229 -10.360 -1.068 1.00 92.88 77 VAL A CA 1
ATOM 639 C C . VAL A 1 77 ? -5.126 -10.901 0.043 1.00 92.88 77 VAL A C 1
ATOM 641 O O . VAL A 1 77 ? -5.483 -10.130 0.927 1.00 92.88 77 VAL A O 1
ATOM 644 N N . ARG A 1 78 ? -5.441 -12.204 0.036 1.00 95.31 78 ARG A N 1
ATOM 645 C CA . ARG A 1 78 ? -6.213 -12.841 1.118 1.00 95.31 78 ARG A CA 1
ATOM 646 C C . ARG A 1 78 ? -5.509 -12.722 2.469 1.00 95.31 78 ARG A C 1
ATOM 648 O O . ARG A 1 78 ? -6.140 -12.310 3.424 1.00 95.31 78 ARG A O 1
ATOM 655 N N . GLU A 1 79 ? -4.198 -12.957 2.522 1.00 95.62 79 GLU A N 1
ATOM 656 C CA . GLU A 1 79 ? -3.398 -12.795 3.747 1.00 95.62 79 GLU A CA 1
ATOM 657 C C . GLU A 1 79 ? -3.502 -11.365 4.309 1.00 95.62 79 GLU A C 1
ATOM 659 O O . GLU A 1 79 ? -3.671 -11.171 5.512 1.00 95.62 79 GLU A O 1
ATOM 664 N N . ALA A 1 80 ? -3.460 -10.344 3.446 1.00 96.31 80 ALA A N 1
ATOM 665 C CA . ALA A 1 80 ? -3.658 -8.963 3.881 1.00 96.31 80 ALA A CA 1
ATOM 666 C C . ALA A 1 80 ? -5.093 -8.686 4.361 1.00 96.31 80 ALA A C 1
ATOM 668 O O . ALA A 1 80 ? -5.267 -7.895 5.284 1.00 96.31 80 ALA A O 1
ATOM 669 N N . GLU A 1 81 ? -6.106 -9.317 3.763 1.00 96.44 81 GLU A N 1
ATOM 670 C CA . GLU A 1 81 ? -7.491 -9.212 4.234 1.00 96.44 81 GLU A CA 1
ATOM 671 C C . GLU A 1 81 ? -7.723 -9.915 5.566 1.00 96.44 81 GLU A C 1
ATOM 673 O O . GLU A 1 81 ? -8.391 -9.342 6.417 1.00 96.44 81 GLU A O 1
ATOM 678 N N . ASP A 1 82 ? -7.135 -11.088 5.789 1.00 97.81 82 ASP A N 1
ATOM 679 C CA . ASP A 1 82 ? -7.227 -11.800 7.068 1.00 97.81 82 ASP A CA 1
ATOM 680 C C . ASP A 1 82 ? -6.593 -10.963 8.195 1.00 97.81 82 ASP A C 1
ATOM 682 O O . ASP A 1 82 ? -7.133 -10.839 9.298 1.00 97.81 82 ASP A O 1
ATOM 686 N N . LEU A 1 83 ? -5.461 -10.310 7.903 1.00 98.25 83 LEU A N 1
ATOM 687 C CA . LEU A 1 83 ? -4.825 -9.372 8.828 1.00 98.25 83 LEU A CA 1
ATOM 688 C C . LEU A 1 83 ? -5.706 -8.144 9.092 1.00 98.25 83 LEU A C 1
ATOM 690 O O . LEU A 1 83 ? -5.805 -7.717 10.244 1.00 98.25 83 LEU A O 1
ATOM 694 N N . LEU A 1 84 ? -6.352 -7.588 8.059 1.00 97.69 84 LEU A N 1
ATOM 695 C CA . LEU A 1 84 ? -7.316 -6.496 8.221 1.00 97.69 84 LEU A CA 1
ATOM 696 C C . LEU A 1 84 ? -8.515 -6.917 9.049 1.00 97.69 84 LEU A C 1
ATOM 698 O O . LEU A 1 84 ? -8.920 -6.158 9.919 1.00 97.69 84 LEU A O 1
ATOM 702 N N . ASP A 1 85 ? -9.069 -8.099 8.820 1.00 97.94 85 ASP A N 1
ATOM 703 C CA . ASP A 1 85 ? -10.227 -8.570 9.566 1.00 97.94 85 ASP A CA 1
ATOM 704 C C . ASP A 1 85 ? -9.932 -8.619 11.065 1.00 97.94 85 ASP A C 1
ATOM 706 O O . ASP A 1 85 ? -10.687 -8.069 11.866 1.00 97.94 85 ASP A O 1
ATOM 710 N N . GLY A 1 86 ? -8.750 -9.107 11.449 1.00 97.69 86 GLY A N 1
ATOM 711 C CA . GLY A 1 86 ? -8.302 -9.027 12.837 1.00 97.69 86 GLY A CA 1
ATOM 712 C C . GLY A 1 86 ? -8.093 -7.589 13.349 1.00 97.69 86 GLY A C 1
ATOM 713 O O . GLY A 1 86 ? -8.480 -7.291 14.478 1.00 97.69 86 GLY A O 1
ATOM 714 N N . LEU A 1 87 ? -7.556 -6.671 12.533 1.00 98.31 87 LEU A N 1
ATOM 715 C CA . LEU A 1 87 ? -7.416 -5.246 12.895 1.00 98.31 87 LEU A CA 1
ATOM 716 C C . LEU A 1 87 ? -8.769 -4.519 13.018 1.00 98.31 87 LEU A C 1
ATOM 718 O O . LEU A 1 87 ? -8.884 -3.541 13.756 1.00 98.31 87 LEU A O 1
ATOM 722 N N . PHE A 1 88 ? -9.792 -4.999 12.316 1.00 98.06 88 PHE A N 1
ATOM 723 C CA . PHE A 1 88 ? -11.170 -4.512 12.379 1.00 98.06 88 PHE A CA 1
ATOM 724 C C . PHE A 1 88 ? -12.056 -5.365 13.297 1.00 98.06 88 PHE A C 1
ATOM 726 O O . PHE A 1 88 ? -13.267 -5.160 13.320 1.00 98.06 88 PHE A O 1
ATOM 733 N N . PHE A 1 89 ? -11.479 -6.280 14.084 1.00 96.94 89 PHE A N 1
ATOM 734 C CA . PHE A 1 89 ? -12.198 -7.129 15.042 1.00 96.94 89 PHE A CA 1
ATOM 735 C C . PHE A 1 89 ? -13.356 -7.929 14.404 1.00 96.94 89 PHE A C 1
ATOM 737 O O . PHE A 1 89 ? -14.430 -8.039 14.990 1.00 96.94 89 PHE A O 1
ATOM 744 N N . GLY A 1 90 ? -13.146 -8.463 13.196 1.00 96.50 90 GLY A N 1
ATOM 745 C CA . GLY A 1 90 ? -14.153 -9.182 12.403 1.00 96.50 90 GLY A CA 1
ATOM 746 C C . GLY A 1 90 ? -15.027 -8.286 11.515 1.00 96.50 90 GLY A C 1
ATOM 747 O O . GLY A 1 90 ? -15.921 -8.767 10.825 1.00 96.50 90 GLY A O 1
ATOM 748 N N . GLY A 1 91 ? -14.817 -6.966 11.560 1.00 95.75 91 GLY A N 1
ATOM 749 C CA . GLY A 1 91 ? -15.619 -5.972 10.845 1.00 95.75 91 GLY A CA 1
ATOM 750 C C . GLY A 1 91 ? -15.063 -5.552 9.483 1.00 95.75 91 GLY A C 1
ATOM 751 O O . GLY A 1 91 ? -15.493 -4.520 8.959 1.00 95.75 91 GLY A O 1
ATOM 752 N N . TRP A 1 92 ? -14.082 -6.265 8.907 1.00 96.94 92 TRP A N 1
ATOM 753 C CA . TRP A 1 92 ? -13.457 -5.817 7.654 1.00 96.94 92 TRP A CA 1
ATOM 754 C C . TRP A 1 92 ? -14.426 -5.865 6.471 1.00 96.94 92 TRP A C 1
ATOM 756 O O . TRP A 1 92 ? -14.450 -4.926 5.675 1.00 96.94 92 TRP A O 1
ATOM 766 N N . ALA A 1 93 ? -15.259 -6.902 6.365 1.00 96.50 93 ALA A N 1
ATOM 767 C CA . ALA A 1 93 ? -16.214 -7.038 5.263 1.00 96.50 93 ALA A CA 1
ATOM 768 C C . ALA A 1 93 ? -17.167 -5.830 5.167 1.00 96.50 93 ALA A C 1
ATOM 770 O O . ALA A 1 93 ? -17.307 -5.233 4.095 1.00 96.50 93 ALA A O 1
ATOM 771 N N . ASP A 1 94 ? -17.736 -5.411 6.299 1.00 96.00 94 ASP A N 1
ATOM 772 C CA . ASP A 1 94 ? -18.623 -4.246 6.383 1.00 96.00 94 ASP A CA 1
ATOM 773 C C . ASP A 1 94 ? -17.867 -2.940 6.119 1.00 96.00 94 ASP A C 1
ATOM 775 O O . ASP A 1 94 ? -18.324 -2.081 5.359 1.00 96.00 94 ASP A O 1
ATOM 779 N N . ALA A 1 95 ? -16.672 -2.792 6.704 1.00 95.69 95 ALA A N 1
ATOM 780 C CA . ALA A 1 95 ? -15.833 -1.618 6.498 1.00 95.69 95 ALA A CA 1
ATOM 781 C C . ALA A 1 95 ? -15.451 -1.454 5.020 1.00 95.69 95 ALA A C 1
ATOM 783 O O . ALA A 1 95 ? -15.527 -0.351 4.483 1.00 95.69 95 ALA A O 1
ATOM 784 N N . ARG A 1 96 ? -15.100 -2.549 4.341 1.00 96.06 96 ARG A N 1
ATOM 785 C CA . ARG A 1 96 ? -14.786 -2.575 2.912 1.00 96.06 96 ARG A CA 1
ATOM 786 C C . ARG A 1 96 ? -16.007 -2.264 2.052 1.00 96.06 96 ARG A C 1
ATOM 788 O O . ARG A 1 96 ? -15.873 -1.522 1.079 1.00 96.06 96 ARG A O 1
ATOM 795 N N . ALA A 1 97 ? -17.174 -2.822 2.379 1.00 95.38 97 ALA A N 1
ATOM 796 C CA . ALA A 1 97 ? -18.422 -2.554 1.663 1.00 95.38 97 ALA A CA 1
ATOM 797 C C . ALA A 1 97 ? -18.833 -1.076 1.759 1.00 95.38 97 ALA A C 1
ATOM 799 O O . ALA A 1 97 ? -19.368 -0.523 0.802 1.00 95.38 97 ALA A O 1
ATOM 800 N N . ALA A 1 98 ? -18.510 -0.415 2.873 1.00 94.06 98 ALA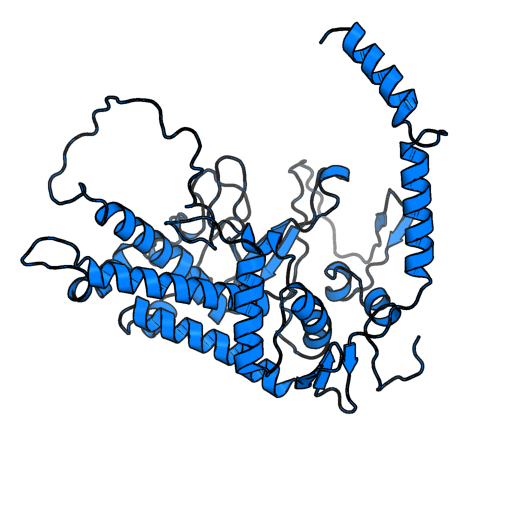 A N 1
ATOM 801 C CA . ALA A 1 98 ? -18.748 1.013 3.061 1.00 94.06 98 ALA A CA 1
ATOM 802 C C . ALA A 1 98 ? -17.825 1.923 2.224 1.00 94.06 98 ALA A C 1
ATOM 804 O O . ALA A 1 98 ? -18.078 3.126 2.152 1.00 94.06 98 ALA A O 1
ATOM 805 N N . ILE A 1 99 ? -16.757 1.399 1.606 1.00 96.81 99 ILE A N 1
ATOM 806 C CA . ILE A 1 99 ? -15.867 2.181 0.735 1.00 96.81 99 ILE A CA 1
ATOM 807 C C . ILE A 1 99 ? -16.442 2.205 -0.683 1.00 96.81 99 ILE A C 1
ATOM 809 O O . ILE A 1 99 ? -16.186 1.310 -1.495 1.00 96.81 99 ILE A O 1
ATOM 813 N N . ASP A 1 100 ? -17.166 3.276 -0.999 1.00 95.12 100 ASP A N 1
ATOM 814 C CA . ASP A 1 100 ? -17.503 3.634 -2.375 1.00 95.12 100 ASP A CA 1
ATOM 815 C C . ASP A 1 100 ? -16.361 4.452 -2.991 1.00 95.12 100 ASP A C 1
ATOM 817 O O . ASP A 1 100 ? -16.278 5.673 -2.837 1.00 95.12 100 ASP A O 1
ATOM 821 N N . ALA A 1 101 ? -15.437 3.762 -3.662 1.00 89.19 101 ALA A N 1
ATOM 822 C CA . ALA A 1 101 ? -14.272 4.407 -4.251 1.00 89.19 101 ALA A CA 1
ATOM 823 C C . ALA A 1 101 ? -14.660 5.423 -5.338 1.00 89.19 101 ALA A C 1
ATOM 825 O O . ALA A 1 101 ? -14.006 6.458 -5.437 1.00 89.19 101 ALA A O 1
ATOM 826 N N . ALA A 1 102 ? -15.741 5.186 -6.091 1.00 89.88 102 ALA A N 1
ATOM 827 C CA . ALA A 1 102 ? -16.205 6.082 -7.153 1.00 89.88 102 ALA A CA 1
ATOM 828 C C . ALA A 1 102 ? -16.687 7.440 -6.617 1.00 89.88 102 ALA A C 1
ATOM 830 O O . ALA A 1 102 ? -16.623 8.446 -7.318 1.00 89.88 102 ALA A O 1
ATOM 831 N N . ARG A 1 103 ? -17.127 7.484 -5.354 1.00 95.50 103 ARG A N 1
ATOM 832 C CA . ARG A 1 103 ? -17.544 8.714 -4.671 1.00 95.50 103 ARG A CA 1
ATOM 833 C C . ARG A 1 103 ? -16.376 9.511 -4.077 1.00 95.50 103 ARG A C 1
ATOM 835 O O . ARG A 1 103 ? -16.572 10.659 -3.674 1.00 95.50 103 ARG A O 1
ATOM 842 N N . LEU A 1 104 ? -15.178 8.930 -3.975 1.00 95.06 104 LEU A N 1
ATOM 843 C CA . LEU A 1 104 ? -14.023 9.624 -3.405 1.00 95.06 104 LEU A CA 1
ATOM 844 C C . LEU A 1 104 ? -13.577 10.766 -4.316 1.00 95.06 104 LEU A C 1
ATOM 846 O O . LEU A 1 104 ? -13.298 10.575 -5.497 1.00 95.06 104 LEU A O 1
ATOM 850 N N . VAL A 1 105 ? -13.459 11.954 -3.729 1.00 94.88 105 VAL A N 1
ATOM 851 C CA . VAL A 1 105 ? -12.963 13.147 -4.415 1.00 94.88 105 VAL A CA 1
ATOM 852 C C . VAL A 1 105 ? -11.549 13.450 -3.950 1.00 94.88 105 VAL A C 1
ATOM 854 O O . VAL A 1 105 ? -11.311 13.649 -2.757 1.00 94.88 105 VAL A O 1
ATOM 857 N N . ASP A 1 106 ? -10.616 13.543 -4.887 1.00 94.31 106 ASP A N 1
ATOM 858 C CA . ASP A 1 106 ? -9.235 13.911 -4.603 1.00 94.31 106 ASP A CA 1
ATOM 859 C C . ASP A 1 106 ? -8.729 14.985 -5.568 1.00 94.31 106 ASP A C 1
ATOM 861 O O . ASP A 1 106 ? -9.275 15.182 -6.653 1.00 94.31 106 ASP A O 1
ATOM 865 N N . SER A 1 107 ? -7.683 15.685 -5.142 1.00 87.00 107 SER A N 1
ATOM 866 C CA . SER A 1 107 ? -6.973 16.681 -5.932 1.00 87.00 107 SER A CA 1
ATOM 867 C C . SER A 1 107 ? -5.601 16.144 -6.330 1.00 87.00 107 SER A C 1
ATOM 869 O O . SER A 1 107 ? -4.847 15.663 -5.485 1.00 87.00 107 SER A O 1
ATOM 871 N N . MET A 1 108 ? -5.271 16.239 -7.619 1.00 81.12 108 MET A N 1
ATOM 872 C CA . MET A 1 108 ? -3.963 15.843 -8.161 1.00 81.12 108 MET A CA 1
ATOM 873 C C . MET A 1 108 ? -2.918 16.970 -8.073 1.00 81.12 108 MET A C 1
ATOM 875 O O . MET A 1 108 ? -1.775 16.783 -8.493 1.00 81.12 108 MET A O 1
ATOM 879 N N . VAL A 1 109 ? -3.299 18.137 -7.542 1.00 82.62 109 VAL A N 1
ATOM 880 C CA . VAL A 1 109 ? -2.413 19.290 -7.336 1.00 82.62 109 VAL A CA 1
ATOM 881 C C . VAL A 1 109 ? -2.069 19.459 -5.859 1.00 82.62 109 VAL A C 1
ATOM 883 O O . VAL A 1 109 ? -2.724 18.894 -4.983 1.00 82.62 109 VAL A O 1
ATOM 886 N N . TYR A 1 110 ? -1.017 20.229 -5.585 1.00 84.19 110 TYR A N 1
ATOM 887 C CA . TYR A 1 110 ? -0.581 20.504 -4.219 1.00 84.19 110 TYR A CA 1
ATOM 888 C C . TYR A 1 110 ? -1.584 21.424 -3.527 1.00 84.19 110 TYR A C 1
ATOM 890 O O . TYR A 1 110 ? -1.821 22.538 -3.987 1.00 84.19 110 TYR A O 1
ATOM 898 N N . GLU A 1 111 ? -2.159 20.960 -2.420 1.00 89.56 111 GLU A N 1
ATOM 899 C CA . GLU A 1 111 ? -3.158 21.723 -1.661 1.00 89.56 111 GLU A CA 1
ATOM 900 C C . GLU A 1 111 ? -2.594 22.317 -0.362 1.00 89.56 111 GLU A C 1
ATOM 902 O O . GLU A 1 111 ? -3.268 23.109 0.298 1.00 89.56 111 GLU A O 1
ATOM 907 N N . GLY A 1 112 ? -1.374 21.939 0.027 1.00 90.31 112 GLY A N 1
ATOM 908 C CA . GLY A 1 112 ? -0.718 22.417 1.244 1.00 90.31 112 GLY A CA 1
ATOM 909 C C . GLY A 1 112 ? -0.490 21.335 2.306 1.00 90.31 112 GLY A C 1
ATOM 910 O O . GLY A 1 112 ? -0.959 20.208 2.164 1.00 90.31 112 GLY A O 1
ATOM 911 N N . PRO A 1 113 ? 0.213 21.659 3.405 1.00 94.00 113 PRO A N 1
ATOM 912 C CA . PRO A 1 113 ? 0.617 20.678 4.408 1.00 94.00 113 PRO A CA 1
ATOM 913 C C . PRO A 1 113 ? -0.561 19.905 5.019 1.00 94.00 113 PRO A C 1
ATOM 915 O O . PRO A 1 113 ? -1.552 20.492 5.450 1.00 94.00 113 PRO A O 1
ATOM 918 N N . GLY A 1 114 ? -0.435 18.581 5.101 1.00 93.31 114 GLY A N 1
ATOM 919 C CA . GLY A 1 114 ? -1.441 17.680 5.670 1.00 93.31 114 GLY A CA 1
ATOM 920 C C . GLY A 1 114 ? -2.605 17.352 4.732 1.00 93.31 114 GLY A C 1
ATOM 921 O O . GLY A 1 114 ? -3.484 16.581 5.116 1.00 93.31 114 GLY A O 1
ATOM 922 N N . ARG A 1 115 ? -2.626 17.897 3.509 1.00 95.56 115 ARG A N 1
ATOM 923 C CA . ARG A 1 115 ? -3.723 17.686 2.561 1.00 95.56 115 ARG A CA 1
ATOM 924 C C . ARG A 1 115 ? -3.632 16.340 1.849 1.00 95.56 115 ARG A C 1
ATOM 926 O O . ARG A 1 115 ? -2.556 15.852 1.511 1.00 95.56 115 ARG A O 1
ATOM 933 N N . SER A 1 116 ? -4.792 15.720 1.676 1.00 96.12 116 SER A N 1
ATOM 934 C CA . SER A 1 116 ? -5.034 14.436 1.006 1.00 96.12 116 SER A CA 1
ATOM 935 C C . SER A 1 116 ? -6.531 14.203 0.806 1.00 96.12 116 SER A C 1
ATOM 937 O O . SER A 1 116 ? -7.346 14.918 1.407 1.00 96.12 116 SER A O 1
ATOM 939 N N . PHE A 1 117 ? -6.914 13.159 0.060 1.00 97.06 117 PHE A N 1
ATOM 940 C CA . PHE A 1 117 ? -8.321 12.759 -0.064 1.00 97.06 117 PHE A CA 1
ATOM 941 C C . PHE A 1 117 ? -9.000 12.554 1.302 1.00 97.06 117 PHE A C 1
ATOM 943 O O . PHE A 1 117 ? -10.183 12.853 1.440 1.00 97.06 117 PHE A O 1
ATOM 950 N N . VAL A 1 118 ? -8.272 12.117 2.340 1.00 97.00 118 VAL A N 1
ATOM 951 C CA . VAL A 1 118 ? -8.854 11.923 3.683 1.00 97.00 118 VAL A CA 1
ATOM 952 C C . VAL A 1 118 ? -9.165 13.233 4.406 1.00 97.00 118 VAL A C 1
ATOM 954 O O . VAL A 1 118 ? -9.977 13.245 5.324 1.00 97.00 118 VAL A O 1
ATOM 957 N N . THR A 1 119 ? -8.553 14.341 3.988 1.00 96.50 119 THR A N 1
ATOM 958 C CA . THR A 1 119 ? -8.811 15.692 4.526 1.00 96.50 119 THR A CA 1
ATOM 959 C C . THR A 1 119 ? -9.728 16.534 3.638 1.00 96.50 119 THR A C 1
ATOM 961 O O . THR A 1 119 ? -9.987 17.706 3.926 1.00 96.50 119 THR A O 1
ATOM 964 N N . ASN A 1 120 ? -10.207 15.965 2.531 1.00 96.38 120 ASN A N 1
ATOM 965 C CA . ASN A 1 120 ? -11.167 16.625 1.664 1.00 96.38 120 ASN A CA 1
ATOM 966 C C . ASN A 1 120 ? -12.568 16.525 2.287 1.00 96.38 120 ASN A C 1
ATOM 968 O O . ASN A 1 120 ? -13.076 15.422 2.481 1.00 96.38 120 ASN A O 1
ATOM 972 N N . GLY A 1 121 ? -13.212 17.665 2.566 1.00 96.25 121 GLY A N 1
ATOM 973 C CA . GLY A 1 121 ? -14.545 17.708 3.188 1.00 96.25 121 GLY A CA 1
ATOM 974 C C . GLY A 1 121 ? -15.627 16.975 2.383 1.00 96.25 121 GLY A C 1
ATOM 975 O O . GLY A 1 121 ? -16.569 16.428 2.947 1.00 96.25 121 GLY A O 1
ATOM 976 N N . LYS A 1 122 ? -15.455 16.837 1.061 1.00 96.81 122 LYS A N 1
ATOM 977 C CA . LYS A 1 122 ? -16.364 16.035 0.219 1.00 96.81 122 LYS A CA 1
ATOM 978 C C . LYS A 1 122 ? -16.358 14.540 0.576 1.00 96.81 122 LYS A C 1
ATOM 980 O O . LYS A 1 122 ? -17.300 13.831 0.228 1.00 96.81 122 LYS A O 1
ATOM 985 N N . ASN A 1 123 ? -15.335 14.075 1.296 1.00 97.69 123 ASN A N 1
ATOM 986 C CA . ASN A 1 123 ? -15.171 12.691 1.736 1.00 97.69 123 ASN A CA 1
ATOM 987 C C . ASN A 1 123 ? -15.547 12.473 3.214 1.00 97.69 123 ASN A C 1
ATOM 989 O O . ASN A 1 123 ? -15.240 11.419 3.769 1.00 97.69 123 ASN A O 1
ATOM 993 N N . GLU A 1 124 ? -16.247 13.411 3.867 1.00 96.56 124 GLU A N 1
ATOM 994 C CA . GLU A 1 124 ? -16.715 13.257 5.260 1.00 96.56 124 GLU A CA 1
ATOM 995 C C . GLU A 1 124 ? -17.580 12.009 5.485 1.00 96.56 124 GLU A C 1
ATOM 997 O O . GLU A 1 124 ? -17.543 11.406 6.559 1.00 96.56 124 GLU A O 1
ATOM 1002 N N . TRP A 1 125 ? -18.299 11.561 4.451 1.00 96.31 125 TRP A N 1
ATOM 1003 C CA . TRP A 1 125 ? -19.078 10.320 4.470 1.00 96.31 125 TRP A CA 1
ATOM 1004 C C . TRP A 1 125 ? -18.222 9.079 4.783 1.00 96.31 125 TRP A C 1
ATOM 1006 O O . TRP A 1 125 ? -18.727 8.110 5.352 1.00 96.31 125 TRP A O 1
ATOM 1016 N N . LEU A 1 126 ? -16.917 9.113 4.480 1.00 96.62 126 LEU A N 1
ATOM 1017 C CA . LEU A 1 126 ? -15.970 8.047 4.810 1.00 96.62 126 LEU A CA 1
ATOM 1018 C C . LEU A 1 126 ? -15.662 8.000 6.317 1.00 96.62 126 LEU A C 1
ATOM 1020 O O . LEU A 1 126 ? -15.079 7.022 6.783 1.00 96.62 126 LEU A O 1
ATOM 1024 N N . ARG A 1 127 ? -16.042 9.028 7.091 1.00 96.56 127 ARG A N 1
ATOM 1025 C CA . ARG A 1 127 ? -15.636 9.255 8.489 1.00 96.56 127 ARG A CA 1
ATOM 1026 C C . ARG A 1 127 ? -14.121 9.034 8.696 1.00 96.56 127 ARG A C 1
ATOM 1028 O O . ARG A 1 127 ? -13.755 8.166 9.495 1.00 96.56 127 ARG A O 1
ATOM 1035 N N . PRO A 1 128 ? -13.229 9.746 7.974 1.00 96.44 128 PRO A N 1
ATOM 1036 C CA . PRO A 1 128 ? -11.788 9.575 8.145 1.00 96.44 128 PRO A CA 1
ATOM 1037 C C . PRO A 1 128 ? -11.345 9.865 9.585 1.00 96.44 128 PRO A C 1
ATOM 1039 O O . PRO A 1 128 ? -11.918 10.710 10.275 1.00 96.44 128 PRO A O 1
ATOM 1042 N N . GLY A 1 129 ? -10.309 9.166 10.041 1.00 96.06 129 GLY A N 1
ATOM 1043 C CA . GLY A 1 129 ? -9.765 9.278 11.388 1.00 96.06 129 GLY A CA 1
ATOM 1044 C C . GLY A 1 129 ? -9.880 7.991 12.205 1.00 96.06 129 GLY A C 1
ATOM 1045 O O . GLY A 1 129 ? -10.360 6.955 11.752 1.00 96.06 129 GLY A O 1
ATOM 1046 N N . TYR A 1 130 ? -9.429 8.070 13.456 1.00 95.44 130 TYR A N 1
ATOM 1047 C CA . TYR A 1 130 ? -9.265 6.901 14.323 1.00 95.44 130 TYR A CA 1
ATOM 1048 C C . TYR A 1 130 ? -10.584 6.333 14.868 1.00 95.44 130 TYR A C 1
ATOM 1050 O O . TYR A 1 130 ? -10.612 5.192 15.321 1.00 95.44 130 TYR A O 1
ATOM 1058 N N . ARG A 1 131 ? -11.670 7.125 14.869 1.00 94.94 131 ARG A N 1
ATOM 1059 C CA . ARG A 1 131 ? -12.911 6.811 15.602 1.00 94.94 131 ARG A CA 1
ATOM 1060 C C . ARG A 1 131 ? -13.555 5.503 15.159 1.00 94.94 131 ARG A C 1
ATOM 1062 O O . ARG A 1 131 ? -13.924 4.714 16.016 1.00 94.94 131 ARG A O 1
ATOM 1069 N N . ARG A 1 132 ? -13.618 5.244 13.848 1.00 94.12 132 ARG A N 1
ATOM 1070 C CA . ARG A 1 132 ? -14.217 4.011 13.311 1.00 94.12 132 ARG A CA 1
ATOM 1071 C C . ARG A 1 132 ? -13.552 2.758 13.887 1.00 94.12 132 ARG A C 1
ATOM 1073 O O . ARG A 1 132 ? -14.246 1.857 14.333 1.00 94.12 132 ARG A O 1
ATOM 1080 N N . VAL A 1 133 ? -12.219 2.715 13.912 1.00 96.38 133 VAL A N 1
ATOM 1081 C CA . VAL A 1 133 ? -11.482 1.561 14.456 1.00 96.38 133 VAL A CA 1
ATOM 1082 C C . VAL A 1 133 ? -11.521 1.565 15.983 1.00 96.38 133 VAL A C 1
ATOM 1084 O O . VAL A 1 133 ? -11.662 0.512 16.589 1.00 96.38 133 VAL A O 1
ATOM 1087 N N . ALA A 1 134 ? -11.470 2.738 16.621 1.00 94.38 134 ALA A N 1
ATOM 1088 C CA . ALA A 1 134 ? -11.552 2.853 18.076 1.00 94.38 134 ALA A CA 1
ATOM 1089 C C . ALA A 1 134 ? -12.888 2.349 18.648 1.00 94.38 134 ALA A C 1
ATOM 1091 O O . ALA A 1 134 ? -12.892 1.726 19.706 1.00 94.38 134 ALA A O 1
ATOM 1092 N N . GLU A 1 135 ? -14.001 2.594 17.951 1.00 94.00 135 GLU A N 1
ATOM 1093 C CA . GLU A 1 135 ? -15.333 2.085 18.302 1.00 94.00 135 GLU A CA 1
ATOM 1094 C C . GLU A 1 135 ? -15.346 0.546 18.312 1.00 94.00 135 GLU A C 1
ATOM 1096 O O . GLU A 1 135 ? -15.779 -0.053 19.297 1.00 94.00 135 GLU A O 1
ATOM 1101 N N . LEU A 1 136 ? -14.776 -0.089 17.280 1.00 94.50 136 LEU A N 1
ATOM 1102 C CA . LEU A 1 136 ? -14.635 -1.551 17.187 1.00 94.50 136 LEU A CA 1
ATOM 1103 C C . LEU A 1 136 ? -13.668 -2.104 18.245 1.00 94.50 136 LEU A C 1
ATOM 1105 O O . LEU A 1 136 ? -13.919 -3.131 18.871 1.00 94.50 136 LEU A O 1
ATOM 1109 N N . ALA A 1 137 ? -12.575 -1.385 18.492 1.00 94.06 137 ALA A N 1
ATOM 1110 C CA . ALA A 1 137 ? -11.522 -1.789 19.412 1.00 94.06 137 ALA A CA 1
ATOM 1111 C C . ALA A 1 137 ? -11.885 -1.618 20.893 1.00 94.06 137 ALA A C 1
ATOM 1113 O O . ALA A 1 137 ? -11.165 -2.141 21.747 1.00 94.06 137 ALA A O 1
ATOM 1114 N N . ARG A 1 138 ? -12.952 -0.875 21.227 1.00 90.12 138 ARG A N 1
ATOM 1115 C CA . ARG A 1 138 ? -13.250 -0.426 22.599 1.00 90.12 138 ARG A CA 1
ATOM 1116 C C . ARG A 1 138 ? -13.293 -1.583 23.594 1.00 90.12 138 ARG A C 1
ATOM 1118 O O . ARG A 1 138 ? -12.596 -1.536 24.600 1.00 90.12 138 ARG A O 1
ATOM 1125 N N . GLY A 1 139 ? -14.041 -2.644 23.291 1.00 90.31 139 GLY A N 1
ATOM 1126 C CA . GLY A 1 139 ? -14.169 -3.801 24.189 1.00 90.31 139 GLY A CA 1
ATOM 1127 C C . GLY A 1 139 ? -12.886 -4.631 24.340 1.00 90.31 139 GLY A C 1
ATOM 1128 O O . GLY A 1 139 ? -12.703 -5.318 25.347 1.00 90.31 139 GLY A O 1
ATOM 1129 N N . ALA A 1 140 ? -11.986 -4.562 23.356 1.00 93.44 140 ALA A N 1
ATOM 1130 C CA . ALA A 1 140 ? -10.773 -5.370 23.311 1.00 93.44 140 ALA A CA 1
ATOM 1131 C C . ALA A 1 140 ? -9.548 -4.646 23.888 1.00 93.44 140 ALA A C 1
ATOM 1133 O O . ALA A 1 140 ? -8.770 -5.242 24.635 1.00 93.44 140 ALA A O 1
ATOM 1134 N N . LEU A 1 141 ? -9.363 -3.370 23.537 1.00 93.75 141 LEU A N 1
ATOM 1135 C CA . LEU A 1 141 ? -8.148 -2.605 23.827 1.00 93.75 141 LEU A CA 1
ATOM 1136 C C . LEU A 1 141 ? -8.301 -1.635 25.003 1.00 93.75 141 LEU A C 1
ATOM 1138 O O . LEU A 1 141 ? -7.289 -1.261 25.602 1.00 93.75 141 LEU A O 1
ATOM 1142 N N . TRP A 1 142 ? -9.525 -1.227 25.344 1.00 91.56 142 TRP A N 1
ATOM 1143 C CA . TRP A 1 142 ? -9.793 -0.286 26.429 1.00 91.56 142 TRP A CA 1
ATOM 1144 C C . TRP A 1 142 ? -10.384 -0.995 27.651 1.00 91.56 142 TRP A C 1
ATOM 1146 O O . TRP A 1 142 ? -11.181 -1.927 27.550 1.00 91.56 142 TRP A O 1
ATOM 1156 N N . ASP A 1 143 ? -9.951 -0.576 28.834 1.00 89.75 143 ASP A N 1
ATOM 1157 C CA . ASP A 1 143 ? -10.528 -0.991 30.104 1.00 89.75 143 ASP A CA 1
ATOM 1158 C C . ASP A 1 143 ? -11.391 0.151 30.645 1.00 89.75 143 ASP A C 1
ATOM 1160 O O . ASP A 1 143 ? -10.866 1.151 31.137 1.00 89.75 143 ASP A O 1
ATOM 1164 N N . ASP A 1 144 ? -12.715 0.006 30.529 1.00 87.88 144 ASP A N 1
ATOM 1165 C CA . ASP A 1 144 ? -13.676 0.998 31.017 1.00 87.88 144 ASP A CA 1
ATOM 1166 C C . ASP A 1 144 ? -13.642 1.141 32.546 1.00 87.88 144 ASP A C 1
ATOM 1168 O O . ASP A 1 144 ? -13.828 2.245 33.052 1.00 87.88 144 ASP A O 1
ATOM 1172 N N . GLY A 1 145 ? -13.358 0.062 33.283 1.00 88.62 145 GLY A N 1
ATOM 1173 C CA . GLY A 1 145 ? -13.296 0.098 34.746 1.00 88.62 145 GLY A CA 1
ATOM 1174 C C . GLY A 1 145 ? -12.045 0.809 35.256 1.00 88.62 145 GLY A C 1
ATOM 1175 O O . GLY A 1 145 ? -12.100 1.537 36.243 1.00 88.62 145 GLY A O 1
ATOM 1176 N N . ALA A 1 146 ? -10.918 0.629 34.565 1.00 86.31 146 ALA A N 1
ATOM 1177 C CA . ALA A 1 146 ? -9.649 1.254 34.931 1.00 86.31 146 ALA A CA 1
ATOM 1178 C C . ALA A 1 146 ? -9.343 2.561 34.174 1.00 86.31 146 ALA A C 1
ATOM 1180 O O . ALA A 1 146 ? -8.297 3.164 34.421 1.00 86.31 146 ALA A O 1
ATOM 1181 N N . GLY A 1 147 ? -10.201 2.974 33.234 1.00 87.69 147 GLY A N 1
ATOM 1182 C CA . GLY A 1 147 ? -10.026 4.185 32.430 1.00 87.69 147 GLY A CA 1
ATOM 1183 C C . GLY A 1 147 ? -8.694 4.233 31.675 1.00 87.69 147 GLY A C 1
ATOM 1184 O O . GLY A 1 147 ? -8.083 5.299 31.573 1.00 87.69 147 GLY A O 1
ATOM 1185 N N . ARG A 1 148 ? -8.196 3.083 31.198 1.00 87.88 148 ARG A N 1
ATOM 1186 C CA . ARG A 1 148 ? -6.866 2.983 30.574 1.00 87.88 148 ARG A CA 1
ATOM 1187 C C . ARG A 1 148 ? -6.799 1.961 29.447 1.00 87.88 148 ARG A C 1
ATOM 1189 O O . ARG A 1 148 ? -7.550 0.991 29.398 1.00 87.88 148 ARG A O 1
ATOM 1196 N N . TRP A 1 149 ? -5.797 2.130 28.588 1.00 89.75 149 TRP A N 1
ATOM 1197 C CA . TRP A 1 149 ? -5.448 1.157 27.558 1.00 89.75 149 TRP A CA 1
ATOM 1198 C C . TRP A 1 149 ? -4.871 -0.127 28.161 1.00 89.75 149 TRP A C 1
ATOM 1200 O O . TRP A 1 149 ? -3.969 -0.092 29.006 1.00 89.75 149 TRP A O 1
ATOM 1210 N N . ARG A 1 150 ? -5.326 -1.276 27.657 1.00 92.44 150 ARG A N 1
ATOM 1211 C CA . ARG A 1 150 ? -4.746 -2.586 27.960 1.00 92.44 150 ARG A CA 1
ATOM 1212 C C . ARG A 1 150 ? -3.434 -2.739 27.190 1.00 92.44 150 ARG A C 1
ATOM 1214 O O . ARG A 1 150 ? -3.426 -3.167 26.038 1.00 92.44 150 ARG A O 1
ATOM 1221 N N . ARG A 1 151 ? -2.321 -2.355 27.823 1.00 91.31 151 ARG A N 1
ATOM 1222 C CA . ARG A 1 151 ? -0.998 -2.219 27.179 1.00 91.31 151 ARG A CA 1
ATOM 1223 C C . ARG A 1 151 ? -0.579 -3.436 26.351 1.00 91.31 151 ARG A C 1
ATOM 1225 O O . ARG A 1 151 ? -0.156 -3.253 25.214 1.00 91.31 151 ARG A O 1
ATOM 1232 N N . ASP A 1 152 ? -0.757 -4.648 26.870 1.00 92.75 152 ASP A N 1
ATOM 1233 C CA . ASP A 1 152 ? -0.368 -5.875 26.160 1.00 92.75 152 ASP A CA 1
ATOM 1234 C C . ASP A 1 152 ? -1.213 -6.117 24.905 1.00 92.75 152 ASP A C 1
ATOM 1236 O O . ASP A 1 152 ? -0.697 -6.535 23.870 1.00 92.75 152 ASP A O 1
ATOM 1240 N N . TYR A 1 153 ? -2.508 -5.802 24.963 1.00 94.44 153 TYR A N 1
ATOM 1241 C CA . TYR A 1 153 ? -3.409 -5.919 23.818 1.00 94.44 153 TYR A CA 1
ATOM 1242 C C . TYR A 1 153 ? -3.116 -4.846 22.770 1.00 94.44 153 TYR A C 1
ATOM 1244 O O . TYR A 1 153 ? -3.087 -5.148 21.582 1.00 94.44 153 TYR A O 1
ATOM 1252 N N . VAL A 1 154 ? -2.811 -3.616 23.196 1.00 94.81 154 VAL A N 1
ATOM 1253 C CA . VAL A 1 154 ? -2.358 -2.552 22.289 1.00 94.81 154 VAL A CA 1
ATOM 1254 C C . VAL A 1 154 ? -1.031 -2.927 21.627 1.00 94.81 154 VAL A C 1
ATOM 1256 O O . VAL A 1 154 ? -0.866 -2.727 20.428 1.00 94.81 154 VAL A O 1
ATOM 1259 N N . ALA A 1 155 ? -0.085 -3.509 22.369 1.00 93.56 155 ALA A N 1
ATOM 1260 C CA . ALA A 1 155 ? 1.178 -3.976 21.806 1.00 93.56 155 ALA A CA 1
ATOM 1261 C C . ALA A 1 155 ? 0.969 -5.086 20.762 1.00 93.56 155 ALA A C 1
ATOM 1263 O O . ALA A 1 155 ? 1.578 -5.021 19.695 1.00 93.56 155 ALA A O 1
ATOM 1264 N N . LYS A 1 156 ? 0.077 -6.050 21.034 1.00 96.12 156 LYS A N 1
ATOM 1265 C CA . LYS A 1 156 ? -0.320 -7.094 20.073 1.00 96.12 156 LYS A CA 1
ATOM 1266 C C . LYS A 1 156 ? -0.991 -6.510 18.830 1.00 96.12 156 LYS A C 1
ATOM 1268 O O . LYS A 1 156 ? -0.600 -6.860 17.723 1.00 96.12 156 LYS A O 1
ATOM 1273 N N . TYR A 1 157 ? -1.927 -5.577 19.005 1.00 97.19 157 TYR A N 1
ATOM 1274 C CA . TYR A 1 157 ? -2.588 -4.882 17.898 1.00 97.19 157 TYR A CA 1
ATOM 1275 C C . TYR A 1 157 ? -1.575 -4.157 17.002 1.00 97.19 157 TYR A C 1
ATOM 1277 O O . TYR A 1 157 ? -1.598 -4.291 15.782 1.00 97.19 157 TYR A O 1
ATOM 1285 N N . LEU A 1 158 ? -0.640 -3.417 17.604 1.00 95.94 158 LEU A N 1
ATOM 1286 C CA . LEU A 1 158 ? 0.401 -2.711 16.857 1.00 95.94 158 LEU A CA 1
ATOM 1287 C C . LEU A 1 158 ? 1.346 -3.680 16.134 1.00 95.94 158 LEU A C 1
ATOM 1289 O O . LEU A 1 158 ? 1.760 -3.381 15.021 1.00 95.94 158 LEU A O 1
ATOM 1293 N N . ALA A 1 159 ? 1.664 -4.840 16.717 1.00 96.00 159 ALA A N 1
ATOM 1294 C CA . ALA A 1 159 ? 2.446 -5.873 16.036 1.00 96.00 159 ALA A CA 1
ATOM 1295 C C . ALA A 1 159 ? 1.700 -6.432 14.811 1.00 96.00 159 ALA A C 1
ATOM 1297 O O . ALA A 1 159 ? 2.263 -6.458 13.719 1.00 96.00 159 ALA A O 1
ATOM 1298 N N . GLN A 1 160 ? 0.413 -6.753 14.959 1.00 97.69 160 GLN A N 1
ATOM 1299 C CA . GLN A 1 160 ? -0.434 -7.203 13.852 1.00 97.69 160 GLN A CA 1
ATOM 1300 C C . GLN A 1 160 ? -0.555 -6.143 12.748 1.00 97.69 160 GLN A C 1
ATOM 1302 O O . GLN A 1 160 ? -0.520 -6.467 11.562 1.00 97.69 160 GLN A O 1
ATOM 1307 N N . LEU A 1 161 ? -0.629 -4.861 13.115 1.00 97.69 161 LEU A N 1
ATOM 1308 C CA . LEU A 1 161 ? -0.628 -3.768 12.147 1.00 97.69 161 LEU A CA 1
ATOM 1309 C C . LEU A 1 161 ? 0.693 -3.698 11.366 1.00 97.69 161 LEU A C 1
ATOM 1311 O O . LEU A 1 161 ? 0.687 -3.393 10.175 1.00 97.69 161 LEU A O 1
ATOM 1315 N N . GLN A 1 162 ? 1.826 -3.993 12.006 1.00 96.81 162 GLN A N 1
ATOM 1316 C CA . GLN A 1 162 ? 3.118 -4.068 11.319 1.00 96.81 162 GLN A CA 1
ATOM 1317 C C . GLN A 1 162 ? 3.167 -5.239 10.328 1.00 96.81 162 GLN A C 1
ATOM 1319 O O . GLN A 1 162 ? 3.696 -5.077 9.228 1.00 96.81 162 GLN A O 1
ATOM 1324 N N . ASP A 1 163 ? 2.573 -6.382 10.667 1.00 97.50 163 ASP A N 1
ATOM 1325 C CA . ASP A 1 163 ? 2.466 -7.523 9.749 1.00 97.50 163 ASP A CA 1
ATOM 1326 C C . ASP A 1 163 ? 1.549 -7.206 8.563 1.00 97.50 163 ASP A C 1
ATOM 1328 O O . ASP A 1 163 ? 1.927 -7.433 7.412 1.00 97.50 163 ASP A O 1
ATOM 1332 N N . PHE A 1 164 ? 0.415 -6.541 8.814 1.00 98.31 164 PHE A N 1
ATOM 1333 C CA . PHE A 1 164 ? -0.441 -6.006 7.754 1.00 98.31 164 PHE A CA 1
ATOM 1334 C C . PHE A 1 164 ? 0.329 -5.065 6.822 1.00 98.31 164 PHE A C 1
ATOM 1336 O O . PHE A 1 164 ? 0.254 -5.215 5.604 1.00 98.31 164 PHE A O 1
ATOM 1343 N N . LYS A 1 165 ? 1.106 -4.118 7.361 1.00 97.75 165 LYS A N 1
ATOM 1344 C CA . LYS A 1 165 ? 1.901 -3.185 6.546 1.00 97.75 165 LYS A CA 1
ATOM 1345 C C . LYS A 1 165 ? 2.890 -3.914 5.636 1.00 97.75 165 LYS A C 1
ATOM 1347 O O . LYS A 1 165 ? 3.050 -3.504 4.489 1.00 97.75 165 LYS A O 1
ATOM 1352 N N . ARG A 1 166 ? 3.531 -4.994 6.104 1.00 97.31 166 ARG A N 1
ATOM 1353 C CA . ARG A 1 166 ? 4.444 -5.825 5.290 1.00 97.31 166 ARG A CA 1
ATOM 1354 C C . ARG A 1 166 ? 3.703 -6.526 4.157 1.00 97.31 166 ARG A C 1
ATOM 1356 O O . ARG A 1 166 ? 4.12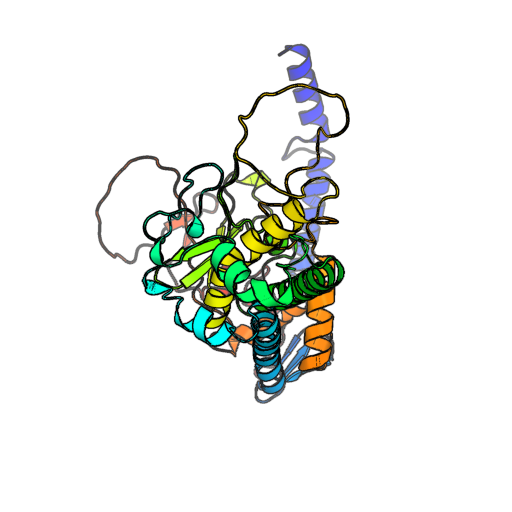6 -6.428 3.004 1.00 97.31 166 ARG A O 1
ATOM 1363 N N . ALA A 1 167 ? 2.583 -7.177 4.467 1.00 96.88 167 ALA A N 1
ATOM 1364 C CA . ALA A 1 167 ? 1.758 -7.860 3.473 1.00 96.88 167 ALA A CA 1
ATOM 1365 C C . ALA A 1 167 ? 1.184 -6.870 2.445 1.00 96.88 167 ALA A C 1
ATOM 1367 O O . ALA A 1 167 ? 1.263 -7.083 1.233 1.00 96.88 167 ALA A O 1
ATOM 1368 N N . HIS A 1 168 ? 0.658 -5.737 2.911 1.00 96.94 168 HIS A N 1
ATOM 1369 C CA . HIS A 1 168 ? 0.094 -4.704 2.052 1.00 96.94 168 HIS A CA 1
ATOM 1370 C C . HIS A 1 168 ? 1.157 -4.022 1.186 1.00 96.94 168 HIS A C 1
ATOM 1372 O O . HIS A 1 168 ? 0.882 -3.728 0.022 1.00 96.94 168 HIS A O 1
ATOM 1378 N N . LEU A 1 169 ? 2.378 -3.837 1.694 1.00 95.75 169 LEU A N 1
ATOM 1379 C CA . LEU A 1 169 ? 3.509 -3.356 0.907 1.00 95.75 169 LEU A CA 1
ATOM 1380 C C . LEU A 1 169 ? 3.806 -4.291 -0.276 1.00 95.75 169 LEU A C 1
ATOM 1382 O O . LEU A 1 169 ? 3.902 -3.826 -1.414 1.00 95.75 169 LEU A O 1
ATOM 1386 N N . VAL A 1 170 ? 3.908 -5.602 -0.032 1.00 94.62 170 VAL A N 1
ATOM 1387 C CA . VAL A 1 170 ? 4.130 -6.597 -1.097 1.00 94.62 170 VAL A CA 1
ATOM 1388 C C . VAL A 1 170 ? 2.982 -6.569 -2.104 1.00 94.62 170 VAL A C 1
ATOM 1390 O O . VAL A 1 170 ? 3.227 -6.468 -3.305 1.00 94.62 170 VAL A O 1
ATOM 1393 N N . ASN A 1 171 ? 1.732 -6.573 -1.635 1.00 93.12 171 ASN A N 1
ATOM 1394 C CA . ASN A 1 171 ? 0.565 -6.516 -2.515 1.00 93.12 171 ASN A CA 1
ATOM 1395 C C . ASN A 1 171 ? 0.534 -5.237 -3.356 1.00 93.12 171 ASN A C 1
ATOM 1397 O O . ASN A 1 171 ? 0.280 -5.298 -4.552 1.00 93.12 171 ASN A O 1
ATOM 1401 N N . THR A 1 172 ? 0.846 -4.089 -2.764 1.00 91.50 172 THR A N 1
ATOM 1402 C CA . THR A 1 172 ? 0.926 -2.810 -3.477 1.00 91.50 172 THR A CA 1
ATOM 1403 C C . THR A 1 172 ? 2.006 -2.851 -4.560 1.00 91.50 172 THR A C 1
ATOM 1405 O O . THR A 1 172 ? 1.789 -2.373 -5.672 1.00 91.50 172 THR A O 1
ATOM 1408 N N . TYR A 1 173 ? 3.157 -3.456 -4.260 1.00 90.25 173 TYR A N 1
ATOM 1409 C CA . TYR A 1 173 ? 4.269 -3.582 -5.199 1.00 90.25 173 TYR A CA 1
ATOM 1410 C C . TYR A 1 173 ? 3.975 -4.536 -6.365 1.00 90.25 173 TYR A C 1
ATOM 1412 O O . TYR A 1 173 ? 4.364 -4.263 -7.499 1.00 90.25 173 TYR A O 1
ATOM 1420 N N . VAL A 1 174 ? 3.286 -5.645 -6.087 1.00 88.06 174 VAL A N 1
ATOM 1421 C CA . VAL A 1 174 ? 2.940 -6.686 -7.066 1.00 88.06 174 VAL A CA 1
ATOM 1422 C C . VAL A 1 174 ? 1.760 -6.274 -7.945 1.00 88.06 174 VAL A C 1
ATOM 1424 O O . VAL A 1 174 ? 1.800 -6.494 -9.152 1.00 88.06 174 VAL A O 1
ATOM 1427 N N . TRP A 1 175 ? 0.717 -5.691 -7.347 1.00 84.94 175 TRP A N 1
ATOM 1428 C CA . TRP A 1 175 ? -0.540 -5.363 -8.023 1.00 84.94 175 TRP A CA 1
ATOM 1429 C C . TRP A 1 175 ? -0.595 -3.944 -8.591 1.00 84.94 175 TRP A C 1
ATOM 1431 O O . TRP A 1 175 ? -1.455 -3.671 -9.421 1.00 84.94 175 TRP A O 1
ATOM 1441 N N . GLY A 1 176 ? 0.313 -3.047 -8.198 1.00 73.25 176 GLY A N 1
ATOM 1442 C CA . GLY A 1 176 ? 0.389 -1.671 -8.706 1.00 73.25 176 GLY A CA 1
ATOM 1443 C C . GLY A 1 176 ? 0.882 -1.540 -10.152 1.00 73.25 176 GLY A C 1
ATOM 1444 O O . GLY A 1 176 ? 1.397 -0.492 -10.532 1.00 73.25 176 GLY A O 1
ATOM 1445 N N . GLY A 1 177 ? 0.782 -2.587 -10.968 1.00 70.44 177 GLY A N 1
ATOM 1446 C CA . GLY A 1 177 ? 1.316 -2.598 -12.323 1.00 70.44 177 GLY A CA 1
ATOM 1447 C C . GLY A 1 177 ? 2.810 -2.907 -12.358 1.00 70.44 177 GLY A C 1
ATOM 1448 O O . GLY A 1 177 ? 3.300 -3.805 -11.675 1.00 70.44 177 GLY A O 1
ATOM 1449 N N . GLN A 1 178 ? 3.561 -2.179 -13.189 1.00 67.19 178 GLN A N 1
ATOM 1450 C CA . GLN A 1 178 ? 4.980 -2.466 -13.349 1.00 67.19 178 GLN A CA 1
ATOM 1451 C C . GLN A 1 178 ? 5.772 -2.102 -12.080 1.00 67.19 178 GLN A C 1
ATOM 1453 O O . GLN A 1 178 ? 5.719 -0.947 -11.630 1.00 67.19 178 GLN A O 1
ATOM 1458 N N . PRO A 1 179 ? 6.576 -3.037 -11.538 1.00 73.44 179 PRO A N 1
ATOM 1459 C CA . PRO A 1 179 ? 7.290 -2.807 -10.294 1.00 73.44 179 PRO A CA 1
ATOM 1460 C C . PRO A 1 179 ? 8.303 -1.663 -10.423 1.00 73.44 179 PRO A C 1
ATOM 1462 O O . PRO A 1 179 ? 9.277 -1.719 -11.190 1.00 73.44 179 PRO A O 1
ATOM 1465 N N . GLY A 1 180 ? 8.071 -0.616 -9.629 1.00 69.81 180 GLY A N 1
ATOM 1466 C CA . GLY A 1 180 ? 8.993 0.504 -9.463 1.00 69.81 180 GLY A CA 1
ATOM 1467 C C . GLY A 1 180 ? 10.323 0.082 -8.852 1.00 69.81 180 GLY A C 1
ATOM 1468 O O . GLY A 1 180 ? 10.517 -1.059 -8.418 1.00 69.81 180 GLY A O 1
ATOM 1469 N N . ARG A 1 181 ? 11.284 1.002 -8.819 1.00 76.00 181 ARG A N 1
ATOM 1470 C CA . ARG A 1 181 ? 12.522 0.754 -8.067 1.00 76.00 181 ARG A CA 1
ATOM 1471 C C . ARG A 1 181 ? 12.220 0.745 -6.571 1.00 76.00 181 ARG A C 1
ATOM 1473 O O . ARG A 1 181 ? 11.326 1.451 -6.123 1.00 76.00 181 ARG A O 1
ATOM 1480 N N . GLY A 1 182 ? 13.007 -0.008 -5.802 1.00 78.94 182 GLY A N 1
ATOM 1481 C CA . GLY A 1 182 ? 12.869 -0.079 -4.343 1.00 78.94 182 GLY A CA 1
ATOM 1482 C C . GLY A 1 182 ? 12.706 1.293 -3.669 1.00 78.94 182 GLY A C 1
ATOM 1483 O O . GLY A 1 182 ? 11.726 1.481 -2.955 1.00 78.94 182 GLY A O 1
ATOM 1484 N N . PRO A 1 183 ? 13.556 2.297 -3.965 1.00 82.25 183 PRO A N 1
ATOM 1485 C CA . PRO A 1 183 ? 13.387 3.635 -3.401 1.00 82.25 183 PRO A CA 1
ATOM 1486 C C . PRO A 1 183 ? 12.041 4.295 -3.736 1.00 82.25 183 PRO A C 1
ATOM 1488 O O . PRO A 1 183 ? 11.447 4.894 -2.852 1.00 82.25 183 PRO A O 1
ATOM 1491 N N . GLU A 1 184 ? 11.526 4.136 -4.961 1.00 83.44 184 GLU A N 1
ATOM 1492 C CA . GLU A 1 184 ? 10.279 4.780 -5.414 1.00 83.44 184 GLU A CA 1
ATOM 1493 C C . GLU A 1 184 ? 9.074 4.364 -4.562 1.00 83.44 184 GLU A C 1
ATOM 1495 O O . GLU A 1 184 ? 8.259 5.205 -4.194 1.00 83.44 184 GLU A O 1
ATOM 1500 N N . ILE A 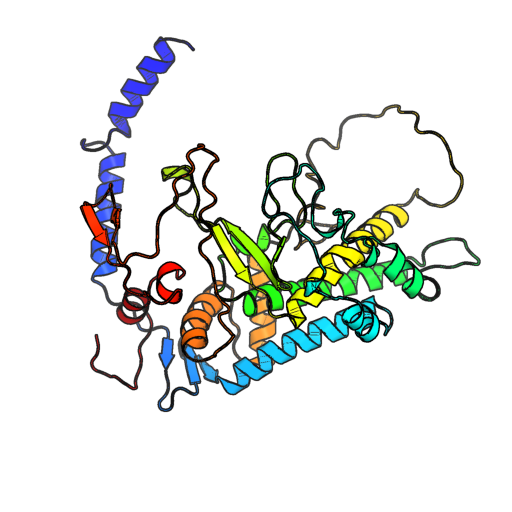1 185 ? 8.970 3.073 -4.227 1.00 86.50 185 ILE A N 1
ATOM 1501 C CA . ILE A 1 185 ? 7.869 2.548 -3.409 1.00 86.50 185 ILE A CA 1
ATOM 1502 C C . ILE A 1 185 ? 8.085 2.827 -1.918 1.00 86.50 185 ILE A C 1
ATOM 1504 O O . ILE A 1 185 ? 7.123 3.086 -1.202 1.00 86.50 185 ILE A O 1
ATOM 1508 N N . MET A 1 186 ? 9.334 2.830 -1.445 1.00 90.00 186 MET A N 1
ATOM 1509 C CA . MET A 1 186 ? 9.667 3.111 -0.042 1.00 90.00 186 MET A CA 1
ATOM 1510 C C . MET A 1 186 ? 9.478 4.583 0.329 1.00 90.00 186 MET A C 1
ATOM 1512 O O . MET A 1 186 ? 9.260 4.895 1.497 1.00 90.00 186 MET A O 1
ATOM 1516 N N . THR A 1 187 ? 9.519 5.488 -0.652 1.00 88.88 187 THR A N 1
ATOM 1517 C CA . THR A 1 187 ? 9.327 6.929 -0.445 1.00 88.88 187 THR A CA 1
ATOM 1518 C C . THR A 1 187 ? 7.920 7.416 -0.801 1.00 88.88 187 THR A C 1
ATOM 1520 O O . THR A 1 187 ? 7.754 8.567 -1.202 1.00 88.88 187 THR A O 1
ATOM 1523 N N . VAL A 1 188 ? 6.903 6.564 -0.666 1.00 91.81 188 VAL A N 1
ATOM 1524 C CA . VAL A 1 188 ? 5.500 6.947 -0.882 1.00 91.81 188 VAL A CA 1
ATOM 1525 C C . VAL A 1 188 ? 4.940 7.664 0.346 1.00 91.81 188 VAL A C 1
ATOM 1527 O O . VAL A 1 188 ? 4.960 7.132 1.461 1.00 91.81 188 VAL A O 1
ATOM 1530 N N . ARG A 1 189 ? 4.402 8.863 0.115 1.00 93.50 189 ARG A N 1
ATOM 1531 C CA . ARG A 1 189 ? 3.706 9.694 1.099 1.00 93.50 189 ARG A CA 1
ATOM 1532 C C . ARG A 1 189 ? 2.205 9.709 0.878 1.00 93.50 189 ARG A C 1
ATOM 1534 O O . ARG A 1 189 ? 1.748 9.681 -0.265 1.00 93.50 189 ARG A O 1
ATOM 1541 N N . HIS A 1 190 ? 1.449 9.812 1.963 1.00 95.19 190 HIS A N 1
ATOM 1542 C CA . HIS A 1 190 ? -0.015 9.791 1.913 1.00 95.19 190 HIS A CA 1
ATOM 1543 C C . HIS A 1 190 ? -0.683 11.158 2.097 1.00 95.19 190 HIS A C 1
ATOM 1545 O O . HIS A 1 190 ? -1.884 11.274 1.872 1.00 95.19 190 HIS A O 1
ATOM 1551 N N . TYR A 1 191 ? 0.082 12.187 2.461 1.00 94.56 191 TYR A N 1
ATOM 1552 C CA . TYR A 1 191 ? -0.376 13.572 2.513 1.00 94.56 191 TYR A CA 1
ATOM 1553 C C . TYR A 1 191 ? 0.721 14.530 2.040 1.00 94.56 191 TYR A C 1
ATOM 1555 O O . TYR A 1 191 ? 1.904 14.178 2.001 1.00 94.56 191 TYR A O 1
ATOM 1563 N N . ASP A 1 192 ? 0.299 15.723 1.643 1.00 91.56 192 ASP A N 1
ATOM 1564 C CA . ASP A 1 192 ? 1.155 16.797 1.152 1.00 91.56 192 ASP A CA 1
ATOM 1565 C C . ASP A 1 192 ? 2.027 17.335 2.288 1.00 91.56 192 ASP A C 1
ATOM 1567 O O . ASP A 1 192 ? 1.536 17.732 3.343 1.00 91.56 192 ASP A O 1
ATOM 1571 N N . THR A 1 193 ? 3.339 17.336 2.104 1.00 89.31 193 THR A N 1
ATOM 1572 C CA . THR A 1 193 ? 4.274 17.877 3.096 1.00 89.31 193 THR A CA 1
ATOM 1573 C C . THR A 1 193 ? 4.404 19.386 2.917 1.00 89.31 193 THR A C 1
ATOM 1575 O O . THR A 1 193 ? 3.755 19.972 2.063 1.00 89.31 193 THR A O 1
ATOM 1578 N N . GLN A 1 194 ? 5.267 20.049 3.686 1.00 86.44 194 GLN A N 1
ATOM 1579 C CA . GLN A 1 194 ? 5.528 21.480 3.478 1.00 86.44 194 GLN A CA 1
ATOM 1580 C C . GLN A 1 194 ? 6.105 21.820 2.100 1.00 86.44 194 GLN A C 1
ATOM 1582 O O . GLN A 1 194 ? 5.974 22.953 1.647 1.00 86.44 194 GLN A O 1
ATOM 1587 N N . GLN A 1 195 ? 6.779 20.863 1.464 1.00 79.94 195 GLN A N 1
ATOM 1588 C CA . GLN A 1 195 ? 7.574 21.104 0.260 1.00 79.94 195 GLN A CA 1
ATOM 1589 C C . GLN A 1 195 ? 7.191 20.192 -0.902 1.00 79.94 195 GLN A C 1
ATOM 1591 O O . GLN A 1 195 ? 7.582 20.453 -2.037 1.00 79.94 195 GLN A O 1
ATOM 1596 N N . LEU A 1 196 ? 6.492 19.089 -0.629 1.00 83.56 196 LEU A N 1
ATOM 1597 C CA . LEU A 1 196 ? 6.265 18.033 -1.601 1.00 83.56 196 LEU A CA 1
ATOM 1598 C C . LEU A 1 196 ? 4.800 17.626 -1.624 1.00 83.56 196 LEU A C 1
ATOM 1600 O O . LEU A 1 196 ? 4.179 17.385 -0.592 1.00 83.56 196 LEU A O 1
ATOM 1604 N N . LEU A 1 197 ? 4.296 17.458 -2.840 1.00 86.44 197 LEU A N 1
ATOM 1605 C CA . LEU A 1 197 ? 3.049 16.762 -3.104 1.00 86.44 197 LEU A CA 1
ATOM 1606 C C . LEU A 1 197 ? 3.143 15.297 -2.637 1.00 86.44 197 LEU A C 1
ATOM 1608 O O . LEU A 1 197 ? 4.202 14.665 -2.740 1.00 86.44 197 LEU A O 1
ATOM 1612 N N . ARG A 1 198 ? 2.025 14.753 -2.152 1.00 91.94 198 ARG A N 1
ATOM 1613 C CA . ARG A 1 198 ? 1.882 13.332 -1.810 1.00 91.94 198 ARG A CA 1
ATOM 1614 C C . ARG A 1 198 ? 2.040 12.399 -3.012 1.00 91.94 198 ARG A C 1
ATOM 1616 O O . ARG A 1 198 ? 2.155 12.816 -4.161 1.00 91.94 198 ARG A O 1
ATOM 1623 N N . ASN A 1 199 ? 2.028 11.099 -2.729 1.00 92.94 199 ASN A N 1
ATOM 1624 C CA . ASN A 1 199 ? 2.166 10.044 -3.730 1.00 92.94 199 ASN A CA 1
ATOM 1625 C C . ASN A 1 199 ? 0.907 9.177 -3.868 1.00 92.94 199 ASN A C 1
ATOM 1627 O O . ASN A 1 199 ? 0.775 8.509 -4.885 1.00 92.94 199 ASN A O 1
ATOM 1631 N N . VAL A 1 200 ? 0.007 9.162 -2.880 1.00 94.94 200 VAL A N 1
ATOM 1632 C CA . VAL A 1 200 ? -1.263 8.415 -2.934 1.00 94.94 200 VAL A CA 1
ATOM 1633 C C . VAL A 1 200 ? -2.386 9.335 -3.396 1.00 94.94 200 VAL A C 1
ATOM 1635 O O . VAL A 1 200 ? -2.609 10.374 -2.773 1.00 94.94 200 VAL A O 1
ATOM 1638 N N . PHE A 1 201 ? -3.109 8.920 -4.435 1.00 91.94 201 PHE A N 1
ATOM 1639 C CA . PHE A 1 201 ? -4.248 9.658 -4.974 1.00 91.94 201 PHE A CA 1
ATOM 1640 C C . PHE A 1 201 ? -5.440 8.757 -5.271 1.00 91.94 201 PHE A C 1
ATOM 1642 O O . PHE A 1 201 ? -5.286 7.541 -5.423 1.00 91.94 201 PHE A O 1
ATOM 1649 N N . VAL A 1 202 ? -6.613 9.372 -5.416 1.00 90.00 202 VAL A N 1
ATOM 1650 C CA . VAL A 1 202 ? -7.812 8.727 -5.961 1.00 90.00 202 VAL A CA 1
ATOM 1651 C C . VAL A 1 202 ? -8.286 9.459 -7.214 1.00 90.00 202 VAL A C 1
ATOM 1653 O O . VAL A 1 202 ? -8.517 10.662 -7.187 1.00 90.00 202 VAL A O 1
ATOM 1656 N N . PHE A 1 203 ? -8.445 8.738 -8.319 1.00 83.25 203 PHE A N 1
ATOM 1657 C CA . PHE A 1 203 ? -8.929 9.285 -9.583 1.00 83.25 203 PHE A CA 1
ATOM 1658 C C . PHE A 1 203 ? -9.896 8.298 -10.235 1.00 83.25 203 PHE A C 1
ATOM 1660 O O . PHE A 1 203 ? -9.559 7.125 -10.387 1.00 83.25 203 PHE A O 1
ATOM 1667 N N . ASP A 1 204 ? -11.090 8.771 -10.598 1.00 79.88 204 ASP A N 1
ATOM 1668 C CA . ASP A 1 204 ? -12.137 7.980 -11.268 1.00 79.88 204 ASP A CA 1
ATOM 1669 C C . ASP A 1 204 ? -12.445 6.640 -10.568 1.00 79.88 204 ASP A C 1
ATOM 1671 O O . ASP A 1 204 ? -12.466 5.563 -11.159 1.00 79.88 204 ASP A O 1
ATOM 1675 N N . GLY A 1 205 ? -12.584 6.685 -9.241 1.00 81.44 205 GLY A N 1
ATOM 1676 C CA . GLY A 1 205 ? -12.834 5.494 -8.429 1.00 81.44 205 GLY A CA 1
ATOM 1677 C C . GLY A 1 205 ? -11.644 4.554 -8.238 1.00 81.44 205 GLY A C 1
ATOM 1678 O O . GLY A 1 205 ? -11.782 3.514 -7.593 1.00 81.44 205 GLY A O 1
ATOM 1679 N N . GLN A 1 206 ? -10.465 4.905 -8.753 1.00 84.56 206 GLN A N 1
ATOM 1680 C CA . GLN A 1 206 ? -9.261 4.091 -8.649 1.00 84.56 206 GLN A CA 1
ATOM 1681 C C . GLN A 1 206 ? -8.211 4.765 -7.771 1.00 84.56 206 GLN A C 1
ATOM 1683 O O . GLN A 1 206 ? -7.943 5.958 -7.884 1.00 84.56 206 GLN A O 1
ATOM 1688 N N . VAL A 1 207 ? -7.568 3.978 -6.911 1.00 89.06 207 VAL A N 1
ATOM 1689 C CA . VAL A 1 207 ? -6.413 4.445 -6.140 1.00 89.06 207 VAL A CA 1
ATOM 1690 C C . VAL A 1 207 ? -5.164 4.309 -6.996 1.00 89.06 207 VAL A C 1
ATOM 1692 O O . VAL A 1 207 ? -4.934 3.252 -7.587 1.00 89.06 207 VAL A O 1
ATOM 1695 N N . LEU A 1 208 ? -4.332 5.345 -7.029 1.00 86.06 208 LEU A N 1
ATOM 1696 C CA . LEU A 1 208 ? -3.064 5.331 -7.743 1.00 86.06 208 LEU A CA 1
ATOM 1697 C C . LEU A 1 208 ? -1.905 5.845 -6.890 1.00 86.06 208 LEU A C 1
ATOM 1699 O O . LEU A 1 208 ? -2.058 6.709 -6.027 1.00 86.06 208 LEU A O 1
ATOM 1703 N N . LEU A 1 209 ? -0.724 5.303 -7.173 1.00 88.12 209 LEU A N 1
ATOM 1704 C CA . LEU A 1 209 ? 0.549 5.746 -6.626 1.00 88.12 209 LEU A CA 1
ATOM 1705 C C . LEU A 1 209 ? 1.337 6.490 -7.697 1.00 88.12 209 LEU A C 1
ATOM 1707 O O . LEU A 1 209 ? 1.698 5.903 -8.716 1.00 88.12 209 LEU A O 1
ATOM 1711 N N . VAL A 1 210 ? 1.643 7.760 -7.455 1.00 84.50 210 VAL A N 1
ATOM 1712 C CA . VAL A 1 210 ? 2.470 8.578 -8.344 1.00 84.50 210 VAL A CA 1
ATOM 1713 C C . VAL A 1 210 ? 3.862 8.711 -7.746 1.00 84.50 210 VAL A C 1
ATOM 1715 O O . VAL A 1 210 ? 4.031 9.280 -6.670 1.00 84.50 210 VAL A O 1
ATOM 1718 N N . THR A 1 211 ? 4.874 8.199 -8.443 1.00 81.50 211 THR A N 1
ATOM 1719 C CA . THR A 1 211 ? 6.279 8.281 -8.010 1.00 81.50 211 THR A CA 1
ATOM 1720 C C . THR A 1 211 ? 7.149 8.901 -9.095 1.00 81.50 211 THR A C 1
ATOM 1722 O O . THR A 1 211 ? 6.940 8.628 -10.279 1.00 81.50 211 THR A O 1
ATOM 1725 N N . ASP A 1 212 ? 8.184 9.637 -8.700 1.00 71.50 212 ASP A N 1
ATOM 1726 C CA . ASP A 1 212 ? 9.205 10.132 -9.627 1.00 71.50 212 ASP A CA 1
ATOM 1727 C C . ASP A 1 212 ? 10.128 8.981 -10.059 1.00 71.50 212 ASP A C 1
ATOM 1729 O O . ASP A 1 212 ? 10.726 8.305 -9.222 1.00 71.50 212 ASP A O 1
ATOM 1733 N N . ARG A 1 213 ? 10.273 8.755 -11.367 1.00 57.59 213 ARG A N 1
ATOM 1734 C CA . ARG A 1 213 ? 11.054 7.629 -11.917 1.00 57.59 213 ARG A CA 1
ATOM 1735 C C . ARG A 1 213 ? 12.538 7.946 -12.164 1.00 57.59 213 ARG A C 1
ATOM 1737 O O . ARG A 1 213 ? 13.326 7.042 -12.471 1.00 57.59 213 ARG A O 1
ATOM 1744 N N . ASP A 1 214 ? 12.968 9.207 -12.097 1.00 55.16 214 ASP A N 1
ATOM 1745 C CA . ASP A 1 214 ? 14.088 9.603 -12.956 1.00 55.16 214 ASP A CA 1
ATOM 1746 C C . ASP A 1 214 ? 15.499 9.644 -12.331 1.00 55.16 214 ASP A C 1
ATOM 1748 O O . ASP A 1 214 ? 15.788 10.407 -11.411 1.00 55.16 214 ASP A O 1
ATOM 1752 N N . LYS A 1 215 ? 16.413 8.878 -12.956 1.00 45.44 215 LYS A N 1
ATOM 1753 C CA . LYS A 1 215 ? 17.884 8.968 -12.809 1.00 45.44 215 LYS A CA 1
ATOM 1754 C C . LYS A 1 215 ? 18.431 10.290 -13.362 1.00 45.44 215 LYS A C 1
ATOM 1756 O O . LYS A 1 215 ? 19.531 10.683 -12.995 1.00 45.44 215 LYS A O 1
ATOM 1761 N N . ASN A 1 216 ? 17.663 10.970 -14.214 1.00 39.47 216 ASN A N 1
ATOM 1762 C CA . ASN A 1 216 ? 18.062 12.197 -14.896 1.00 39.47 216 ASN A CA 1
ATOM 1763 C C . ASN A 1 216 ? 17.401 13.454 -14.317 1.00 39.47 216 ASN A C 1
ATOM 1765 O O . ASN A 1 216 ? 17.505 14.516 -14.928 1.00 39.47 216 ASN A O 1
ATOM 1769 N N . ARG A 1 217 ? 16.755 13.378 -13.141 1.00 45.38 217 ARG A N 1
ATOM 1770 C CA . ARG A 1 217 ? 16.198 14.566 -12.464 1.00 45.38 217 ARG A CA 1
ATOM 1771 C C . ARG A 1 217 ? 17.266 15.644 -12.246 1.00 45.38 217 ARG A C 1
ATOM 1773 O O . ARG A 1 217 ? 16.990 16.819 -12.441 1.00 45.38 217 ARG A O 1
ATOM 1780 N N . ALA A 1 218 ? 18.494 15.224 -11.935 1.00 43.38 218 ALA A N 1
ATOM 1781 C CA . ALA A 1 218 ? 19.650 16.111 -11.806 1.00 43.38 218 ALA A CA 1
ATOM 1782 C C . ALA A 1 218 ? 20.079 16.779 -13.130 1.00 43.38 218 ALA A C 1
ATOM 1784 O O . ALA A 1 218 ? 20.751 17.799 -13.094 1.00 43.38 218 ALA A O 1
ATOM 1785 N N . ILE A 1 219 ? 19.705 16.212 -14.284 1.00 41.88 219 ILE A N 1
ATOM 1786 C CA . ILE A 1 219 ? 20.117 16.685 -15.616 1.00 41.88 219 ILE A CA 1
ATOM 1787 C C . ILE A 1 219 ? 19.024 17.546 -16.266 1.00 41.88 219 ILE A C 1
ATOM 1789 O O . ILE A 1 219 ? 19.340 18.523 -16.931 1.00 41.88 219 ILE A O 1
ATOM 1793 N N . ARG A 1 220 ? 17.741 17.190 -16.107 1.00 44.22 220 ARG A N 1
ATOM 1794 C CA . ARG A 1 220 ? 16.624 17.808 -16.853 1.00 44.22 220 ARG A CA 1
ATOM 1795 C C . ARG A 1 220 ? 15.721 18.724 -16.026 1.00 44.22 220 ARG A C 1
ATOM 1797 O O . ARG A 1 220 ? 14.811 19.317 -16.589 1.00 44.22 220 ARG A O 1
ATOM 1804 N N . GLY A 1 221 ? 15.909 18.804 -14.706 1.00 39.12 221 GLY A N 1
ATOM 1805 C CA . GLY A 1 221 ? 15.072 19.606 -13.797 1.00 39.12 221 GLY A CA 1
ATOM 1806 C C . GLY A 1 221 ? 13.651 19.059 -13.575 1.00 39.12 221 GLY A C 1
ATOM 1807 O O . GLY A 1 221 ? 13.135 19.145 -12.464 1.00 39.12 221 GLY A O 1
ATOM 1808 N N . ILE A 1 222 ? 13.056 18.411 -14.583 1.00 48.59 222 ILE A N 1
ATOM 1809 C CA . ILE A 1 222 ? 11.722 17.800 -14.556 1.00 48.59 222 ILE A CA 1
ATOM 1810 C C . ILE A 1 222 ? 11.881 16.274 -14.586 1.00 48.59 222 ILE A C 1
ATOM 1812 O O . ILE A 1 222 ? 12.433 15.702 -15.527 1.00 48.59 222 ILE A O 1
ATOM 1816 N N . GLY A 1 223 ? 11.444 15.601 -13.519 1.00 54.38 223 GLY A N 1
ATOM 1817 C CA . GLY A 1 223 ? 11.452 14.140 -13.435 1.00 54.38 223 GLY A CA 1
ATOM 1818 C C . GLY A 1 223 ? 10.176 13.549 -14.026 1.00 54.38 223 GLY A C 1
ATOM 1819 O O . GLY A 1 223 ? 9.084 13.996 -13.686 1.00 54.38 223 GLY A O 1
ATOM 1820 N N . ARG A 1 224 ? 10.296 12.514 -14.867 1.00 65.44 224 ARG A N 1
ATOM 1821 C CA . ARG A 1 224 ? 9.122 11.767 -15.346 1.00 65.44 224 ARG A CA 1
ATOM 1822 C C . ARG A 1 224 ? 8.380 11.126 -14.173 1.00 65.44 224 ARG A C 1
ATOM 1824 O O . ARG A 1 224 ? 8.987 10.390 -13.385 1.00 65.44 224 ARG A O 1
ATOM 1831 N N . LYS A 1 225 ? 7.074 11.370 -14.088 1.00 71.69 225 LYS A N 1
ATOM 1832 C CA . LYS A 1 225 ? 6.184 10.756 -13.099 1.00 71.69 225 LYS A CA 1
ATOM 1833 C C . LYS A 1 225 ? 5.559 9.488 -13.662 1.00 71.69 225 LYS A C 1
ATOM 1835 O O . LYS A 1 225 ? 5.219 9.424 -14.838 1.00 71.69 225 LYS A O 1
ATOM 1840 N N . VAL A 1 226 ? 5.407 8.479 -12.811 1.00 73.25 226 VAL A N 1
ATOM 1841 C CA . VAL A 1 226 ? 4.714 7.235 -13.162 1.00 73.25 226 VAL A CA 1
ATOM 1842 C C . VAL A 1 226 ? 3.546 7.036 -12.219 1.00 73.25 226 VAL A C 1
ATOM 1844 O O . VAL A 1 226 ? 3.748 6.937 -11.007 1.00 73.25 226 VAL A O 1
ATOM 1847 N N . ALA A 1 227 ? 2.346 6.961 -12.794 1.00 77.38 227 ALA A N 1
ATOM 1848 C CA . ALA A 1 227 ? 1.116 6.615 -12.101 1.00 77.38 227 ALA A CA 1
ATOM 1849 C C . ALA A 1 227 ? 0.893 5.096 -12.133 1.00 77.38 227 ALA A C 1
ATOM 1851 O O . ALA A 1 227 ? 0.868 4.474 -13.196 1.00 77.38 227 ALA A O 1
ATOM 1852 N N . ARG A 1 228 ? 0.722 4.506 -10.951 1.00 82.00 228 ARG A N 1
ATOM 1853 C CA . ARG A 1 228 ? 0.507 3.073 -10.731 1.00 82.00 228 ARG A CA 1
ATOM 1854 C C . ARG A 1 228 ? -0.855 2.838 -10.106 1.00 82.00 228 ARG A C 1
ATOM 1856 O O . ARG A 1 228 ? -1.034 3.101 -8.921 1.00 82.00 228 ARG A O 1
ATOM 1863 N N . PHE A 1 229 ? -1.801 2.360 -10.903 1.00 82.38 229 PHE A N 1
ATOM 1864 C CA . PHE A 1 229 ? -3.167 2.098 -10.462 1.00 82.38 229 PHE A CA 1
ATOM 1865 C C . PHE A 1 229 ? -3.248 0.776 -9.703 1.00 82.38 229 PHE A C 1
ATOM 1867 O O . PHE A 1 229 ? -2.714 -0.241 -10.148 1.00 82.38 229 PHE A O 1
ATOM 1874 N N . LEU A 1 230 ? -3.936 0.794 -8.567 1.00 84.38 230 LEU A N 1
ATOM 1875 C CA . LEU A 1 230 ? -4.238 -0.396 -7.787 1.00 84.38 230 LEU A CA 1
ATOM 1876 C C . LEU A 1 230 ? -5.570 -0.998 -8.259 1.00 84.38 230 LEU A C 1
ATOM 1878 O O . LEU A 1 230 ? -6.526 -0.253 -8.491 1.00 84.38 230 LEU A O 1
ATOM 1882 N N . PRO A 1 231 ? -5.680 -2.338 -8.356 1.00 86.75 231 PRO A N 1
ATOM 1883 C CA . PRO A 1 231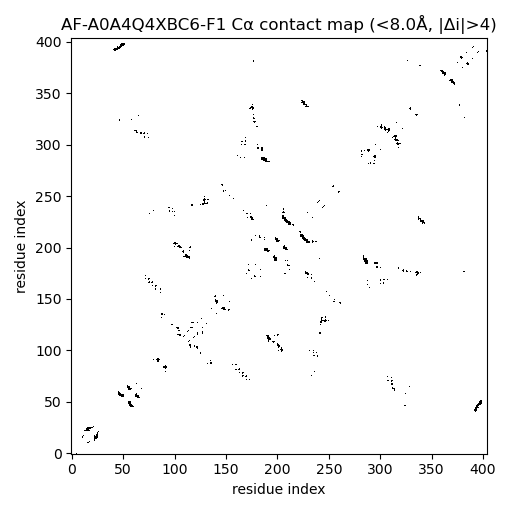 ? -6.970 -2.991 -8.527 1.00 86.75 231 PRO A CA 1
ATOM 1884 C C . PRO A 1 231 ? -7.923 -2.576 -7.407 1.00 86.75 231 PRO A C 1
ATOM 1886 O O . PRO A 1 231 ? -7.479 -2.415 -6.271 1.00 86.75 231 PRO A O 1
ATOM 1889 N N . GLU A 1 232 ? -9.224 -2.481 -7.698 1.00 84.56 232 GLU A N 1
ATOM 1890 C CA . GLU A 1 232 ? -10.253 -1.980 -6.768 1.00 84.56 232 GLU A CA 1
ATOM 1891 C C . GLU A 1 232 ? -10.100 -2.546 -5.349 1.00 84.56 232 GLU A C 1
ATOM 1893 O O . GLU A 1 232 ? -10.097 -1.812 -4.366 1.00 84.56 232 GLU A O 1
ATOM 1898 N N . HIS A 1 233 ? -9.895 -3.855 -5.247 1.00 87.38 233 HIS A N 1
ATOM 1899 C CA . HIS A 1 233 ? -9.740 -4.558 -3.983 1.00 87.38 233 HIS A CA 1
ATOM 1900 C C . HIS A 1 233 ? -8.537 -4.077 -3.158 1.00 87.38 233 HIS A C 1
ATOM 1902 O O . HIS A 1 233 ? -8.664 -3.775 -1.974 1.00 87.38 233 HIS A O 1
ATOM 1908 N N . VAL A 1 234 ? -7.369 -3.957 -3.794 1.00 91.94 234 VAL A N 1
ATOM 1909 C CA . VAL A 1 234 ? -6.139 -3.454 -3.160 1.00 91.94 234 VAL A CA 1
ATOM 1910 C C . VAL A 1 234 ? -6.248 -1.947 -2.908 1.00 91.94 234 VAL A C 1
ATOM 1912 O O . VAL A 1 234 ? -5.747 -1.452 -1.901 1.00 91.94 234 VAL A O 1
ATOM 1915 N N . GLY A 1 235 ? -6.959 -1.223 -3.776 1.00 93.12 235 GLY A N 1
ATOM 1916 C CA . GLY A 1 235 ? -7.293 0.185 -3.595 1.00 93.12 235 GLY A CA 1
ATOM 1917 C C . GLY A 1 235 ? -8.140 0.425 -2.345 1.00 93.12 235 GLY A C 1
ATOM 1918 O O . GLY A 1 235 ? -7.792 1.280 -1.538 1.00 93.12 235 GLY A O 1
ATOM 1919 N N . LYS A 1 236 ? -9.192 -0.367 -2.108 1.00 96.19 236 LYS A N 1
ATOM 1920 C CA . LYS A 1 236 ? -10.008 -0.276 -0.882 1.00 96.19 236 LYS A CA 1
ATOM 1921 C C . LYS A 1 236 ? -9.194 -0.575 0.377 1.00 96.19 236 LYS A C 1
ATOM 1923 O O . LYS A 1 236 ? -9.365 0.116 1.379 1.00 96.19 236 LYS A O 1
ATOM 1928 N N . ILE A 1 237 ? -8.264 -1.532 0.313 1.00 98.06 237 ILE A N 1
ATOM 1929 C CA . ILE A 1 237 ? -7.299 -1.770 1.398 1.00 98.06 237 ILE A CA 1
ATOM 1930 C C . ILE A 1 237 ? -6.446 -0.516 1.652 1.00 98.06 237 ILE A C 1
ATOM 1932 O O . ILE A 1 237 ? -6.318 -0.091 2.798 1.00 98.06 237 ILE A O 1
ATOM 1936 N N . MET A 1 238 ? -5.914 0.115 0.599 1.00 98.06 238 MET A N 1
ATOM 1937 C CA . MET A 1 238 ? -5.129 1.351 0.719 1.00 98.06 238 MET A CA 1
ATOM 1938 C C . MET A 1 238 ? -5.961 2.503 1.308 1.00 98.06 238 MET A C 1
ATOM 1940 O O . MET A 1 238 ? -5.479 3.234 2.172 1.00 98.06 238 MET A O 1
ATOM 1944 N N . VAL A 1 239 ? -7.228 2.643 0.901 1.00 98.44 239 VAL A N 1
ATOM 1945 C CA . VAL A 1 239 ? -8.155 3.637 1.468 1.00 98.44 239 VAL A CA 1
ATOM 1946 C C . VAL A 1 239 ? -8.351 3.402 2.962 1.00 98.44 239 VAL A C 1
ATOM 1948 O O . VAL A 1 239 ? -8.176 4.334 3.740 1.00 98.44 239 VAL A O 1
ATOM 1951 N N . ALA A 1 240 ? -8.658 2.173 3.382 1.00 98.31 240 ALA A N 1
ATOM 1952 C CA . ALA A 1 240 ? -8.821 1.834 4.796 1.00 98.31 240 ALA A CA 1
ATOM 1953 C C . ALA A 1 240 ? -7.536 2.071 5.602 1.00 98.31 240 ALA A C 1
ATOM 1955 O O . ALA A 1 240 ? -7.574 2.587 6.725 1.00 98.31 240 ALA A O 1
ATOM 1956 N N . TYR A 1 241 ? -6.388 1.736 5.009 1.00 98.44 241 TYR A N 1
ATOM 1957 C CA . TYR A 1 241 ? -5.087 1.939 5.622 1.00 98.44 241 TYR A CA 1
ATOM 1958 C C . TYR A 1 241 ? -4.821 3.423 5.902 1.00 98.44 241 TYR A C 1
ATOM 1960 O O . TYR A 1 241 ? -4.527 3.791 7.042 1.00 98.44 241 TYR A O 1
ATOM 1968 N N . VAL A 1 242 ? -4.996 4.279 4.893 1.00 98.25 242 VAL A N 1
ATOM 1969 C CA . VAL A 1 242 ? -4.741 5.721 5.008 1.00 98.25 242 VAL A CA 1
ATOM 1970 C C . VAL A 1 242 ? -5.813 6.432 5.838 1.00 98.25 242 VAL A C 1
ATOM 1972 O O . VAL A 1 242 ? -5.486 7.266 6.679 1.00 98.25 242 VAL A O 1
ATOM 1975 N N . ALA A 1 243 ? -7.091 6.101 5.641 1.00 98.06 243 ALA A N 1
ATOM 1976 C CA . ALA A 1 243 ? -8.205 6.809 6.268 1.00 98.06 243 ALA A CA 1
ATOM 1977 C C . ALA A 1 243 ? -8.454 6.412 7.724 1.00 98.06 243 ALA A C 1
ATOM 1979 O O . ALA A 1 243 ? -8.935 7.250 8.488 1.00 98.06 243 ALA A O 1
ATOM 1980 N N . TRP A 1 244 ? -8.166 5.167 8.119 1.00 98.38 244 TRP A N 1
ATOM 1981 C CA . TRP A 1 244 ? -8.588 4.642 9.423 1.00 98.38 244 TRP A CA 1
ATOM 1982 C C . TRP A 1 244 ? -7.437 4.074 10.253 1.00 98.38 244 TRP A C 1
ATOM 1984 O O . TRP A 1 244 ? -7.307 4.427 11.427 1.00 98.38 244 TRP A O 1
ATOM 1994 N N . LEU A 1 245 ? -6.572 3.242 9.664 1.00 97.94 245 LEU A N 1
ATOM 1995 C CA . LEU A 1 245 ? -5.514 2.561 10.419 1.00 97.94 245 LEU A CA 1
ATOM 1996 C C . LEU A 1 245 ? -4.341 3.479 10.777 1.00 97.94 245 LEU A C 1
ATOM 1998 O O . LEU A 1 245 ? -3.917 3.456 11.930 1.00 97.94 245 LEU A O 1
ATOM 2002 N N . LEU A 1 246 ? -3.845 4.311 9.851 1.00 96.44 246 LEU A N 1
ATOM 2003 C CA . LEU A 1 246 ? -2.780 5.283 10.151 1.00 96.44 246 LEU A CA 1
ATOM 2004 C C . LEU A 1 246 ? -3.192 6.262 11.274 1.00 96.44 246 LEU A C 1
ATOM 2006 O O . LEU A 1 246 ? -2.443 6.401 12.246 1.00 96.44 246 LEU A O 1
ATOM 2010 N N . PRO A 1 247 ? -4.390 6.886 11.240 1.00 95.81 247 PRO A N 1
ATOM 2011 C CA . PRO A 1 247 ? -4.860 7.707 12.354 1.00 95.81 247 PRO A CA 1
ATOM 2012 C C . PRO A 1 247 ? -5.009 6.941 13.671 1.00 95.81 247 PRO A C 1
ATOM 2014 O O . PRO A 1 247 ? -4.709 7.489 14.733 1.00 95.81 247 PRO A O 1
ATOM 2017 N N . PHE A 1 248 ? -5.488 5.693 13.627 1.00 96.69 248 PHE A N 1
ATOM 2018 C CA . PHE A 1 248 ? -5.671 4.883 14.831 1.00 96.69 248 PHE A CA 1
ATOM 2019 C C . PHE A 1 248 ? -4.339 4.458 15.455 1.00 96.69 248 PHE A C 1
ATOM 2021 O O . PHE A 1 248 ? -4.180 4.568 16.669 1.00 96.69 248 PHE A O 1
ATOM 2028 N N . GLU A 1 249 ? -3.354 4.069 14.644 1.00 95.31 249 GLU A N 1
ATOM 2029 C CA . GLU A 1 249 ? -1.984 3.798 15.093 1.00 95.31 249 GLU A CA 1
ATOM 2030 C C . GLU A 1 249 ? -1.385 5.013 15.799 1.00 95.31 249 GLU A C 1
ATOM 2032 O O . GLU A 1 249 ? -0.908 4.898 16.930 1.00 95.31 249 GLU A O 1
ATOM 2037 N N . LYS A 1 250 ? -1.483 6.194 15.175 1.00 92.44 250 LYS A N 1
ATOM 2038 C CA . LYS A 1 250 ? -1.026 7.454 15.769 1.00 92.44 250 LYS A CA 1
ATOM 2039 C C . LYS A 1 250 ? -1.712 7.720 17.109 1.00 92.44 250 LYS A C 1
ATOM 2041 O O . LYS A 1 250 ? -1.039 8.040 18.087 1.00 92.44 250 LYS A O 1
ATOM 2046 N N . MET A 1 251 ? -3.033 7.557 17.178 1.00 92.75 251 MET A N 1
ATOM 2047 C CA . MET A 1 251 ? -3.798 7.750 18.413 1.00 92.75 251 MET A CA 1
ATOM 2048 C C . MET A 1 251 ? -3.337 6.792 19.522 1.00 92.75 251 MET A C 1
ATOM 2050 O O . MET A 1 251 ? -3.050 7.247 20.629 1.00 92.75 251 MET A O 1
ATOM 2054 N N . LEU A 1 252 ? -3.179 5.498 19.222 1.00 92.56 252 LEU A N 1
ATOM 2055 C CA . LEU A 1 252 ? -2.692 4.506 20.184 1.00 92.56 252 LEU A CA 1
ATOM 2056 C C . LEU A 1 252 ? -1.277 4.827 20.675 1.00 92.56 252 LEU A C 1
ATOM 2058 O O . LEU A 1 252 ? -1.003 4.713 21.866 1.00 92.56 252 LEU A O 1
ATOM 2062 N N . LEU A 1 253 ? -0.376 5.250 19.787 1.00 89.38 253 LEU A N 1
ATOM 2063 C CA . LEU A 1 253 ? 0.996 5.602 20.156 1.00 89.38 253 LEU A CA 1
ATOM 2064 C C . LEU A 1 253 ? 1.066 6.872 21.012 1.00 89.38 253 LEU A C 1
ATOM 2066 O O . LEU A 1 253 ? 1.877 6.931 21.935 1.00 89.38 253 LEU A O 1
ATOM 2070 N N . LEU A 1 254 ? 0.209 7.863 20.750 1.00 85.50 254 LEU A N 1
ATOM 2071 C CA . LEU A 1 254 ? 0.095 9.061 21.583 1.00 85.50 254 LEU A CA 1
ATOM 2072 C C . LEU A 1 254 ? -0.510 8.738 22.958 1.00 85.50 254 LEU A C 1
ATOM 2074 O O . LEU A 1 254 ? 0.027 9.179 23.972 1.00 85.50 254 LEU A O 1
ATOM 2078 N N . GLY A 1 255 ? -1.575 7.933 23.005 1.00 74.06 255 GLY A N 1
ATOM 2079 C CA . GLY A 1 255 ? -2.261 7.546 24.243 1.00 74.06 255 GLY A CA 1
ATOM 2080 C C . GLY A 1 255 ? -1.518 6.511 25.099 1.00 74.06 255 GLY A C 1
ATOM 2081 O O . GLY A 1 255 ? -1.760 6.422 26.301 1.00 74.06 255 GLY A O 1
ATOM 2082 N N . ALA A 1 256 ? -0.603 5.733 24.514 1.00 60.78 256 ALA A N 1
ATOM 2083 C CA . ALA A 1 256 ? 0.197 4.732 25.225 1.00 60.78 256 ALA A CA 1
ATOM 2084 C C . ALA A 1 256 ? 1.507 5.285 25.820 1.00 60.78 256 ALA A C 1
ATOM 2086 O O . ALA A 1 256 ? 2.199 4.554 26.535 1.00 60.78 256 ALA A O 1
ATOM 2087 N N . ARG A 1 257 ? 1.868 6.551 25.552 1.00 59.19 257 ARG A N 1
ATOM 2088 C CA . ARG A 1 257 ? 3.051 7.176 26.164 1.00 59.19 257 ARG A CA 1
ATOM 2089 C C . ARG A 1 257 ? 2.864 7.292 27.686 1.00 59.19 257 ARG A C 1
ATOM 2091 O O . ARG A 1 257 ? 1.808 7.746 28.135 1.00 59.19 257 ARG A O 1
ATOM 2098 N N . PRO A 1 258 ? 3.864 6.895 28.499 1.00 42.94 258 PRO A N 1
ATOM 2099 C CA . PRO A 1 258 ? 3.796 7.032 29.951 1.00 42.94 258 PRO A CA 1
ATOM 2100 C C . PRO A 1 258 ? 3.717 8.526 30.306 1.00 42.94 258 PRO A C 1
ATOM 2102 O O . PRO A 1 258 ? 4.695 9.248 30.168 1.00 42.94 258 PRO A O 1
ATOM 2105 N N . GLY A 1 259 ? 2.518 8.988 30.675 1.00 47.47 259 GLY A N 1
ATOM 2106 C CA . GLY A 1 259 ? 2.198 10.396 30.952 1.00 47.47 259 GLY A CA 1
ATOM 2107 C C . GLY A 1 259 ? 0.874 10.881 30.340 1.00 47.47 259 GLY A C 1
ATOM 2108 O O . GLY A 1 259 ? 0.319 11.861 30.813 1.00 47.47 259 GLY A O 1
ATOM 2109 N N . GLY A 1 260 ? 0.324 10.179 29.340 1.00 42.75 260 GLY A N 1
ATOM 2110 C CA . GLY A 1 260 ? -0.923 10.554 28.644 1.00 42.75 260 GLY A CA 1
ATOM 2111 C C . GLY A 1 260 ? -2.217 9.986 29.244 1.00 42.75 260 GLY A C 1
ATOM 2112 O O . GLY A 1 260 ? -3.170 9.727 28.511 1.00 42.75 260 GLY A O 1
ATOM 2113 N N . GLY A 1 261 ? -2.249 9.715 30.550 1.00 38.59 261 GLY A N 1
ATOM 2114 C CA . GLY A 1 261 ? -3.400 9.109 31.219 1.00 38.59 261 GLY A CA 1
ATOM 2115 C C . GLY A 1 261 ? -4.350 10.136 31.835 1.00 38.59 261 GLY A C 1
ATOM 2116 O O . GLY A 1 261 ? -4.127 10.540 32.966 1.00 38.59 261 GLY A O 1
ATOM 2117 N N . GLY A 1 262 ? -5.435 10.456 31.123 1.00 38.28 262 GLY A N 1
ATOM 2118 C CA . GLY A 1 262 ? -6.743 10.757 31.723 1.00 38.28 262 GLY A CA 1
ATOM 2119 C C . GLY A 1 262 ? -7.086 12.217 32.058 1.00 38.28 262 GLY A C 1
ATOM 2120 O O . GLY A 1 262 ? -6.674 12.736 33.084 1.00 38.28 262 GLY A O 1
ATOM 2121 N N . GLY A 1 263 ? -8.010 12.784 31.270 1.00 38.44 263 GLY A N 1
ATOM 2122 C CA . GLY A 1 263 ? -9.086 13.644 31.781 1.00 38.44 263 GLY A CA 1
ATOM 2123 C C . GLY A 1 263 ? -8.885 15.165 31.739 1.00 38.44 263 GLY A C 1
ATOM 2124 O O . GLY A 1 263 ? -8.019 15.709 32.408 1.00 38.44 263 GLY A O 1
ATOM 2125 N N . GLY A 1 264 ? -9.809 15.848 31.054 1.00 33.59 264 GLY A N 1
ATOM 2126 C CA . GLY A 1 264 ? -10.154 17.249 31.322 1.00 33.59 264 GLY A CA 1
ATOM 2127 C C . GLY A 1 264 ? -9.668 18.244 30.273 1.00 33.59 264 GLY A C 1
ATOM 2128 O O . GLY A 1 264 ? -8.474 18.386 30.036 1.00 33.59 264 GLY A O 1
ATOM 2129 N N . GLY A 1 265 ? -10.611 18.964 29.659 1.00 39.22 265 GLY A N 1
ATOM 2130 C CA . GLY A 1 265 ? -10.307 20.147 28.861 1.00 39.22 265 GLY A CA 1
ATOM 2131 C C . GLY A 1 265 ? -9.491 21.146 29.680 1.00 39.22 265 GLY A C 1
ATOM 2132 O O . GLY A 1 265 ? -9.877 21.519 30.784 1.00 39.22 265 GLY A O 1
ATOM 2133 N N . GLY A 1 266 ? -8.352 21.559 29.137 1.00 27.75 266 GLY A N 1
ATOM 2134 C CA . GLY A 1 266 ? -7.431 22.474 29.790 1.00 27.75 266 GLY A CA 1
ATOM 2135 C C . GLY A 1 266 ? -6.551 23.139 28.746 1.00 27.75 266 GLY A C 1
ATOM 2136 O O . GLY A 1 266 ? -5.871 22.471 27.976 1.00 27.75 266 GLY A O 1
ATOM 2137 N N . SER A 1 267 ? -6.657 24.461 28.707 1.00 31.94 267 SER A N 1
ATOM 2138 C CA . SER A 1 267 ? -5.978 25.414 27.836 1.00 31.94 267 SER A CA 1
ATOM 2139 C C . SER A 1 267 ? -4.513 25.085 27.536 1.00 31.94 267 SER A C 1
ATOM 2141 O O . SER A 1 267 ? -3.728 24.793 28.435 1.00 31.94 267 SER A O 1
ATOM 2143 N N . ALA A 1 268 ? -4.131 25.247 26.269 1.00 30.31 268 ALA A N 1
ATOM 2144 C CA . ALA A 1 268 ? -2.740 25.317 25.855 1.00 30.31 268 ALA A CA 1
ATOM 2145 C C . ALA A 1 268 ? -2.074 26.556 26.477 1.00 30.31 268 ALA A C 1
ATOM 2147 O O . ALA A 1 268 ? -2.435 27.686 26.157 1.00 30.31 268 ALA A O 1
ATOM 2148 N N . THR A 1 269 ? -1.077 26.347 27.332 1.00 28.11 269 THR A N 1
ATOM 2149 C CA . THR A 1 269 ? -0.070 27.363 27.657 1.00 28.11 269 THR A CA 1
ATOM 2150 C C . THR A 1 269 ? 1.309 26.731 27.579 1.00 28.11 269 THR A C 1
ATOM 2152 O O . THR A 1 269 ? 1.584 25.716 28.216 1.00 28.11 269 THR A O 1
ATOM 2155 N N . ALA A 1 270 ? 2.145 27.335 26.740 1.00 38.12 270 ALA A N 1
ATOM 2156 C CA . ALA A 1 270 ? 3.520 26.958 26.475 1.00 38.12 270 ALA A CA 1
ATOM 2157 C C . ALA A 1 270 ? 4.469 27.375 27.610 1.00 38.12 270 ALA A C 1
ATOM 2159 O O . ALA A 1 270 ? 4.339 28.472 28.143 1.00 38.12 270 ALA A O 1
ATOM 2160 N N . ALA A 1 271 ? 5.440 26.509 27.901 1.00 30.33 271 ALA A N 1
ATOM 2161 C CA . ALA A 1 271 ? 6.807 26.755 28.395 1.00 30.33 271 ALA A CA 1
ATOM 2162 C C . ALA A 1 271 ? 7.363 25.355 28.729 1.00 30.33 271 ALA A C 1
ATOM 2164 O O . ALA A 1 271 ? 6.677 24.582 29.384 1.00 30.33 271 ALA A O 1
ATOM 2165 N N . GLY A 1 272 ? 8.509 24.860 28.277 1.00 27.08 272 GLY A N 1
ATOM 2166 C CA . GLY A 1 272 ? 9.797 25.464 27.960 1.00 27.08 272 GLY A CA 1
ATOM 2167 C C . GLY A 1 272 ? 10.830 24.523 28.603 1.00 27.08 272 GLY A C 1
ATOM 2168 O O . GLY A 1 272 ? 10.795 24.336 29.815 1.00 27.08 272 GLY A O 1
ATOM 2169 N N . GLY A 1 273 ? 11.671 23.855 27.811 1.00 24.78 273 GLY A N 1
ATOM 2170 C CA . GLY A 1 273 ? 12.654 22.887 28.309 1.00 24.78 273 GLY A CA 1
ATOM 2171 C C . GLY A 1 273 ? 13.391 22.194 27.165 1.00 24.78 273 GLY A C 1
ATOM 2172 O O . GLY A 1 273 ? 12.774 21.732 26.212 1.00 24.78 273 GLY A O 1
ATOM 2173 N N . ASP A 1 274 ? 14.711 22.205 27.256 1.00 24.92 274 ASP A N 1
ATOM 2174 C CA . ASP A 1 274 ? 15.643 22.497 26.173 1.00 24.92 274 ASP A CA 1
ATOM 2175 C C . ASP A 1 274 ? 16.295 21.258 25.525 1.00 24.92 274 ASP A C 1
ATOM 2177 O O . ASP A 1 274 ? 16.325 20.170 26.097 1.00 24.92 274 ASP A O 1
ATOM 2181 N N . ALA A 1 275 ? 16.857 21.484 24.335 1.00 32.00 275 ALA A N 1
ATOM 2182 C CA . ALA A 1 275 ? 17.983 20.771 23.723 1.00 32.00 275 ALA A CA 1
ATOM 2183 C C . ALA A 1 275 ? 17.974 19.220 23.711 1.00 32.00 275 ALA A C 1
ATOM 2185 O O . ALA A 1 275 ? 18.661 18.555 24.483 1.00 32.00 275 ALA A O 1
ATOM 2186 N N . GLY A 1 276 ? 17.294 18.634 22.715 1.00 25.72 276 GLY A N 1
ATOM 2187 C CA . GLY A 1 276 ? 17.464 17.211 22.365 1.00 25.72 276 GLY A CA 1
ATOM 2188 C C . GLY A 1 276 ? 16.670 16.692 21.158 1.00 25.72 276 GLY A C 1
ATOM 2189 O O . GLY A 1 276 ? 16.897 15.568 20.722 1.00 25.72 276 GLY A O 1
ATOM 2190 N N . ALA A 1 277 ? 15.755 17.485 20.586 1.00 29.48 277 ALA A N 1
ATOM 2191 C CA . ALA A 1 277 ? 14.834 17.033 19.534 1.00 29.48 277 ALA A CA 1
ATOM 2192 C C . ALA A 1 277 ? 14.885 17.873 18.243 1.00 29.48 277 ALA A C 1
ATOM 2194 O O . ALA A 1 277 ? 13.894 17.981 17.524 1.00 29.48 277 ALA A O 1
ATOM 2195 N N . ALA A 1 278 ? 16.035 18.462 17.914 1.00 29.78 278 ALA A N 1
ATOM 2196 C CA . ALA A 1 278 ? 16.259 18.997 16.575 1.00 29.78 278 ALA A CA 1
ATOM 2197 C C . ALA A 1 278 ? 16.658 17.841 15.639 1.00 29.78 278 ALA A C 1
ATOM 2199 O O . ALA A 1 278 ? 17.830 17.485 15.565 1.00 29.78 278 ALA A O 1
ATOM 2200 N N . GLY A 1 279 ? 15.684 17.227 14.951 1.00 29.41 279 GLY A N 1
ATOM 2201 C CA . GLY A 1 279 ? 15.976 16.379 13.782 1.00 29.41 279 GLY A CA 1
ATOM 2202 C C . GLY A 1 279 ? 15.282 15.018 13.661 1.00 29.41 279 GLY A C 1
ATOM 2203 O O . GLY A 1 279 ? 15.579 14.299 12.710 1.00 29.41 279 GLY A O 1
ATOM 2204 N N . ALA A 1 280 ? 14.346 14.636 14.536 1.00 38.03 280 ALA A N 1
ATOM 2205 C CA . ALA A 1 280 ? 13.482 13.489 14.238 1.00 38.03 280 ALA A CA 1
ATOM 2206 C C . ALA A 1 280 ? 12.396 13.940 13.249 1.00 38.03 280 ALA A C 1
ATOM 2208 O O . ALA A 1 280 ? 11.316 14.369 13.653 1.00 38.03 280 ALA A O 1
ATOM 2209 N N . ALA A 1 281 ? 12.709 13.919 11.948 1.00 52.38 281 ALA A N 1
ATOM 2210 C CA . ALA A 1 281 ? 11.719 14.167 10.906 1.00 52.38 281 ALA A CA 1
ATOM 2211 C C . ALA A 1 281 ? 10.501 13.266 11.161 1.00 52.38 281 ALA A C 1
ATOM 2213 O O . ALA A 1 281 ? 10.650 12.052 11.315 1.00 52.38 281 ALA A O 1
ATOM 2214 N N . SER A 1 282 ? 9.315 13.873 11.260 1.00 71.62 282 SER A N 1
ATOM 2215 C CA . SER A 1 282 ? 8.072 13.150 11.519 1.00 71.62 282 SER A CA 1
ATOM 2216 C C . SER A 1 282 ? 7.931 12.012 10.511 1.00 71.62 282 SER A C 1
ATOM 2218 O O . SER A 1 282 ? 7.879 12.247 9.303 1.00 71.62 282 SER A O 1
ATOM 2220 N N . LEU A 1 283 ? 7.884 10.767 10.994 1.00 84.94 283 LEU A N 1
ATOM 2221 C CA . LEU A 1 283 ? 7.677 9.615 10.120 1.00 84.94 283 LEU A CA 1
ATOM 2222 C C . LEU A 1 283 ? 6.247 9.594 9.562 1.00 84.94 283 LEU A C 1
ATOM 2224 O O . LEU A 1 283 ? 5.966 8.838 8.632 1.00 84.94 283 LEU A O 1
ATOM 2228 N N . GLU A 1 284 ? 5.352 10.432 10.091 1.00 87.19 284 GLU A N 1
ATOM 2229 C CA . GLU A 1 284 ? 3.931 10.445 9.768 1.00 87.19 284 GLU A CA 1
ATOM 2230 C C . GLU A 1 284 ? 3.679 10.483 8.262 1.00 87.19 284 GLU A C 1
ATOM 2232 O O . GLU A 1 284 ? 2.863 9.698 7.809 1.00 87.19 284 GLU A O 1
ATOM 2237 N N . GLU A 1 285 ? 4.436 11.234 7.462 1.00 90.38 285 GLU A N 1
ATOM 2238 C CA . GLU A 1 285 ? 4.193 11.345 6.014 1.00 90.38 285 GLU A CA 1
ATOM 2239 C C . GLU A 1 285 ? 4.278 10.015 5.249 1.00 90.38 285 GLU A C 1
ATOM 2241 O O . GLU A 1 285 ? 3.528 9.797 4.293 1.00 90.38 285 GLU A O 1
ATOM 2246 N N . TRP A 1 286 ? 5.148 9.099 5.676 1.00 94.00 286 TRP A N 1
ATOM 2247 C CA . TRP A 1 286 ? 5.465 7.874 4.940 1.00 94.00 286 TRP A CA 1
ATOM 2248 C C . TRP A 1 286 ? 4.417 6.781 5.140 1.00 94.00 286 TRP A C 1
ATOM 2250 O O . TRP A 1 286 ? 3.985 6.534 6.261 1.00 94.00 286 TRP A O 1
ATOM 2260 N N . LEU A 1 287 ? 4.056 6.048 4.087 1.00 94.12 287 LEU A N 1
ATOM 2261 C CA . LEU A 1 287 ? 3.256 4.829 4.259 1.00 94.12 287 LEU A CA 1
ATOM 2262 C C . LEU A 1 287 ? 4.058 3.748 4.997 1.00 94.12 287 LEU A C 1
ATOM 2264 O O . LEU A 1 287 ? 3.678 3.284 6.067 1.00 94.12 287 LEU A O 1
ATOM 2268 N N . TRP A 1 288 ? 5.206 3.365 4.446 1.00 95.00 288 TRP A N 1
ATOM 2269 C CA . TRP A 1 288 ? 5.919 2.162 4.874 1.00 95.00 288 TRP A CA 1
ATOM 2270 C C . TRP A 1 288 ? 6.925 2.474 5.974 1.00 95.00 288 TRP A C 1
ATOM 2272 O O . TRP A 1 288 ? 8.047 2.926 5.725 1.00 95.00 288 TRP A O 1
ATOM 2282 N N . LYS A 1 289 ? 6.495 2.254 7.214 1.00 93.38 289 LYS A N 1
ATOM 2283 C CA . LYS A 1 289 ? 7.284 2.566 8.401 1.00 93.38 289 LYS A CA 1
ATOM 2284 C C . LYS A 1 289 ? 6.911 1.721 9.608 1.00 93.38 289 LYS A C 1
ATOM 2286 O O . LYS A 1 289 ? 5.747 1.355 9.810 1.00 93.38 289 LYS A O 1
ATOM 2291 N N . ASP A 1 290 ? 7.905 1.550 10.468 1.00 89.81 290 ASP A N 1
ATOM 2292 C CA . ASP A 1 290 ? 7.706 1.243 11.876 1.00 89.81 290 ASP A CA 1
ATOM 2293 C C . ASP A 1 290 ? 7.817 2.560 12.654 1.00 89.81 290 ASP A C 1
ATOM 2295 O O . ASP A 1 290 ? 8.899 3.140 12.745 1.00 89.81 290 ASP A O 1
ATOM 2299 N N . GLU A 1 291 ? 6.697 3.037 13.203 1.00 81.81 291 GLU A N 1
ATOM 2300 C CA . GLU A 1 291 ? 6.620 4.302 13.956 1.00 81.81 291 GLU A CA 1
ATOM 2301 C C . GLU A 1 291 ? 7.564 4.346 15.166 1.00 81.81 291 GLU A C 1
ATOM 2303 O O . GLU A 1 291 ? 7.886 5.418 15.673 1.00 81.81 291 GLU A O 1
ATOM 2308 N N . ARG A 1 292 ? 8.015 3.184 15.652 1.00 77.56 292 ARG A N 1
ATOM 2309 C CA . ARG A 1 292 ? 8.942 3.089 16.784 1.00 77.56 292 ARG A CA 1
ATOM 2310 C C . ARG A 1 292 ? 10.406 3.052 16.360 1.00 77.56 292 ARG A C 1
ATOM 2312 O O . ARG A 1 292 ? 11.270 3.150 17.227 1.00 77.56 292 ARG A O 1
ATOM 2319 N N . LYS A 1 293 ? 10.693 2.849 15.071 1.00 82.69 293 LYS A N 1
ATOM 2320 C CA . LYS A 1 293 ? 12.056 2.650 14.563 1.00 82.69 293 LYS A CA 1
ATOM 2321 C C . LYS A 1 293 ? 12.388 3.652 13.472 1.00 82.69 293 LYS A C 1
ATOM 2323 O O . LYS A 1 293 ? 13.111 4.611 13.712 1.00 82.69 293 LYS A O 1
ATOM 2328 N N . SER A 1 294 ? 11.895 3.407 12.265 1.00 87.12 294 SER A N 1
ATOM 2329 C CA . SER A 1 294 ? 12.239 4.184 11.085 1.00 87.12 294 SER A CA 1
ATOM 2330 C C . SER A 1 294 ? 11.276 3.890 9.939 1.00 87.12 294 SER A C 1
ATOM 2332 O O . SER A 1 294 ? 10.543 2.892 9.928 1.00 87.12 294 SER A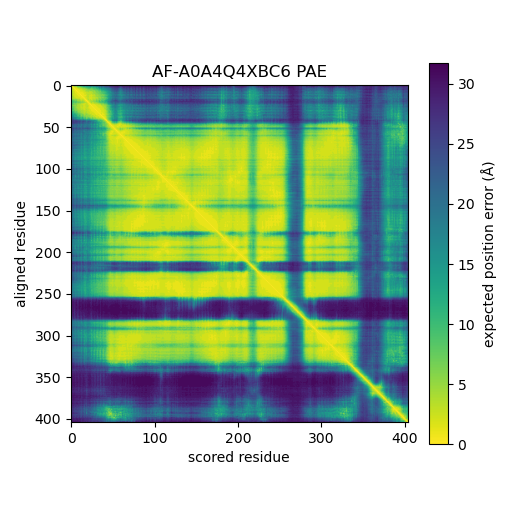 O 1
ATOM 2334 N N . ARG A 1 295 ? 11.357 4.729 8.904 1.00 92.38 295 ARG A N 1
ATOM 2335 C CA . ARG A 1 295 ? 10.889 4.364 7.566 1.00 92.38 295 ARG A CA 1
ATOM 2336 C C . ARG A 1 295 ? 11.567 3.063 7.129 1.00 92.38 295 ARG A C 1
ATOM 2338 O O . ARG A 1 295 ? 12.746 2.845 7.419 1.00 92.38 295 ARG A O 1
ATOM 2345 N N . TRP A 1 296 ? 10.825 2.209 6.437 1.00 93.81 296 TRP A N 1
ATOM 2346 C CA . TRP A 1 296 ? 11.399 1.030 5.805 1.00 93.81 296 TRP A CA 1
ATOM 2347 C C . TRP A 1 296 ? 12.175 1.405 4.546 1.00 93.81 296 TRP A C 1
ATOM 2349 O O . TRP A 1 296 ? 11.965 2.453 3.932 1.00 93.81 296 TRP A O 1
ATOM 2359 N N . GLU A 1 297 ? 13.097 0.532 4.167 1.00 91.81 297 GLU A N 1
ATOM 2360 C CA . GLU A 1 297 ? 13.910 0.691 2.969 1.00 91.81 297 GLU A CA 1
ATOM 2361 C C . GLU A 1 297 ? 13.818 -0.549 2.083 1.00 91.81 297 GLU A C 1
ATOM 2363 O O . GLU A 1 297 ? 13.234 -1.566 2.457 1.00 91.81 297 GLU A O 1
ATOM 2368 N N . THR A 1 298 ? 14.428 -0.475 0.898 1.00 91.94 298 THR A N 1
ATOM 2369 C CA . THR A 1 298 ? 14.403 -1.551 -0.105 1.00 91.94 298 THR A CA 1
ATOM 2370 C C . THR A 1 298 ? 14.727 -2.942 0.463 1.00 91.94 298 THR A C 1
ATOM 2372 O O . THR A 1 298 ? 14.062 -3.890 0.047 1.00 91.94 298 THR A O 1
ATOM 2375 N N . PRO A 1 299 ? 15.676 -3.116 1.411 1.00 94.69 299 PRO A N 1
ATOM 2376 C CA . PRO A 1 299 ? 15.929 -4.424 2.014 1.00 94.69 299 PRO A CA 1
ATOM 2377 C C . PRO A 1 299 ? 14.708 -5.045 2.704 1.00 94.69 299 PRO A C 1
ATOM 2379 O O . PRO A 1 299 ? 14.545 -6.261 2.643 1.00 94.69 299 PRO A O 1
ATOM 2382 N N . GLU A 1 300 ? 13.829 -4.246 3.318 1.00 94.44 300 GLU A N 1
ATOM 2383 C CA . GLU A 1 300 ? 12.594 -4.761 3.919 1.00 94.44 300 GLU A CA 1
ATOM 2384 C C . GLU A 1 300 ? 11.676 -5.329 2.840 1.00 94.44 300 GLU A C 1
ATOM 2386 O O . GLU A 1 300 ? 11.301 -6.496 2.917 1.00 94.44 300 GLU A O 1
ATOM 2391 N N . LEU A 1 301 ? 11.394 -4.555 1.787 1.00 94.31 301 LEU A N 1
ATOM 2392 C CA . LEU A 1 301 ? 10.581 -5.029 0.666 1.00 94.31 301 LEU A CA 1
ATOM 2393 C C . LEU A 1 301 ? 11.183 -6.281 0.017 1.00 94.31 301 LEU A C 1
ATOM 2395 O O . LEU A 1 301 ? 10.449 -7.223 -0.258 1.00 94.31 301 LEU A O 1
ATOM 2399 N N . SER A 1 302 ? 12.501 -6.319 -0.201 1.00 94.69 302 SER A N 1
ATOM 2400 C CA . SER A 1 302 ? 13.173 -7.495 -0.764 1.00 94.69 302 SER A CA 1
ATOM 2401 C C . SER A 1 302 ? 12.983 -8.738 0.101 1.00 94.69 302 SER A C 1
ATOM 2403 O O . SER A 1 302 ? 12.694 -9.795 -0.449 1.00 94.69 302 SER A O 1
ATOM 2405 N N . ARG A 1 303 ? 13.097 -8.621 1.432 1.00 96.31 303 ARG A N 1
ATOM 2406 C CA . ARG A 1 303 ? 12.859 -9.745 2.352 1.00 96.31 303 ARG A CA 1
ATOM 2407 C C . ARG A 1 303 ? 11.408 -10.210 2.324 1.00 96.31 303 ARG A C 1
ATOM 2409 O O . ARG A 1 303 ? 11.162 -11.409 2.229 1.00 96.31 303 ARG A O 1
ATOM 2416 N N . GLN A 1 304 ? 10.455 -9.279 2.385 1.00 95.69 304 GLN A N 1
ATOM 2417 C CA . GLN A 1 304 ? 9.031 -9.625 2.383 1.00 95.69 304 GLN A CA 1
ATOM 2418 C C . GLN A 1 304 ? 8.602 -10.243 1.048 1.00 95.69 304 GLN A C 1
ATOM 2420 O O . GLN A 1 304 ? 7.863 -11.224 1.031 1.00 95.69 304 GLN A O 1
ATOM 2425 N N . LEU A 1 305 ? 9.112 -9.722 -0.070 1.00 94.19 305 LEU A N 1
ATOM 2426 C CA . LEU A 1 305 ? 8.831 -10.253 -1.400 1.00 94.19 305 LEU A CA 1
ATOM 2427 C C . LEU A 1 305 ? 9.445 -11.642 -1.599 1.00 94.19 305 LEU A C 1
ATOM 2429 O O . LEU A 1 305 ? 8.746 -12.535 -2.074 1.00 94.19 305 LEU A O 1
ATOM 2433 N N . ALA A 1 306 ? 10.696 -11.850 -1.174 1.00 95.06 306 ALA A N 1
ATOM 2434 C CA . ALA A 1 306 ? 11.357 -13.152 -1.236 1.00 95.06 306 ALA A CA 1
ATOM 2435 C C . ALA A 1 306 ? 10.619 -14.194 -0.387 1.00 95.06 306 ALA A C 1
ATOM 2437 O O . ALA A 1 306 ? 10.326 -15.278 -0.877 1.00 95.06 306 ALA A O 1
ATOM 2438 N N . SER A 1 307 ? 10.217 -13.835 0.837 1.00 94.44 307 SER A N 1
ATOM 2439 C CA . SER A 1 307 ? 9.408 -14.702 1.702 1.00 94.44 307 SER A CA 1
ATOM 2440 C C . SER A 1 307 ? 8.056 -15.053 1.069 1.00 94.44 307 SER A C 1
ATOM 2442 O O . SER A 1 307 ? 7.683 -16.223 1.001 1.00 94.44 307 SER A O 1
ATOM 2444 N N . ALA A 1 308 ? 7.318 -14.064 0.553 1.00 91.56 308 ALA A N 1
ATOM 2445 C CA . ALA A 1 308 ? 6.009 -14.295 -0.060 1.00 91.56 308 ALA A CA 1
ATOM 2446 C C . ALA A 1 308 ? 6.100 -15.164 -1.327 1.00 91.56 308 ALA A C 1
ATOM 2448 O O . ALA A 1 308 ? 5.307 -16.087 -1.517 1.00 91.56 308 ALA A O 1
ATOM 2449 N N . THR A 1 309 ? 7.081 -14.895 -2.188 1.00 91.88 309 THR A N 1
ATOM 2450 C CA . THR A 1 309 ? 7.294 -15.662 -3.424 1.00 91.88 309 THR A CA 1
ATOM 2451 C C . THR A 1 309 ? 7.852 -17.057 -3.136 1.00 91.88 309 THR A C 1
ATOM 2453 O O . THR A 1 309 ? 7.369 -18.024 -3.718 1.00 91.88 309 THR A O 1
ATOM 2456 N N . GLY A 1 310 ? 8.743 -17.212 -2.155 1.00 92.31 310 GLY A N 1
ATOM 2457 C CA . GLY A 1 310 ? 9.207 -18.518 -1.686 1.00 92.31 310 GLY A CA 1
ATOM 2458 C C . GLY A 1 310 ? 8.059 -19.386 -1.169 1.00 92.31 310 GLY A C 1
ATOM 2459 O O . GLY A 1 310 ? 7.899 -20.521 -1.613 1.00 92.31 310 GLY A O 1
ATOM 2460 N N . ARG A 1 311 ? 7.194 -18.830 -0.308 1.00 89.69 311 ARG A N 1
ATOM 2461 C CA . ARG A 1 311 ? 6.035 -19.545 0.259 1.00 89.69 311 ARG A CA 1
ATOM 2462 C C . ARG A 1 311 ? 4.997 -19.959 -0.781 1.00 89.69 311 ARG A C 1
ATOM 2464 O O . ARG A 1 311 ? 4.431 -21.041 -0.664 1.00 89.69 311 ARG A O 1
ATOM 2471 N N . HIS A 1 312 ? 4.689 -19.088 -1.742 1.00 85.56 312 HIS A N 1
ATOM 2472 C CA . HIS A 1 312 ? 3.520 -19.276 -2.606 1.00 85.56 312 HIS A CA 1
ATOM 2473 C C . HIS A 1 312 ? 3.838 -19.632 -4.061 1.00 85.56 312 HIS A C 1
ATOM 2475 O O . HIS A 1 312 ? 2.992 -20.209 -4.735 1.00 85.56 312 HIS A O 1
ATOM 2481 N N . VAL A 1 313 ? 5.022 -19.271 -4.557 1.00 88.31 313 VAL A N 1
ATOM 2482 C CA . VAL A 1 313 ? 5.495 -19.583 -5.918 1.00 88.31 313 VAL A CA 1
ATOM 2483 C C . VAL A 1 313 ? 6.532 -20.712 -5.889 1.00 88.31 313 VAL A C 1
ATOM 2485 O O . VAL A 1 313 ? 6.750 -21.365 -6.904 1.00 88.31 313 VAL A O 1
ATOM 2488 N N . GLY A 1 314 ? 7.169 -20.957 -4.737 1.00 88.31 314 GLY A N 1
ATOM 2489 C CA . GLY A 1 314 ? 8.272 -21.913 -4.597 1.00 88.31 314 GLY A CA 1
ATOM 2490 C C . GLY A 1 314 ? 9.629 -21.349 -5.025 1.00 88.31 314 GLY A C 1
ATOM 2491 O O . GLY A 1 314 ? 10.598 -22.097 -5.134 1.00 88.31 314 GLY A O 1
ATOM 2492 N N . VAL A 1 315 ? 9.706 -20.039 -5.283 1.00 91.06 315 VAL A N 1
ATOM 2493 C CA . VAL A 1 315 ? 10.919 -19.344 -5.726 1.00 91.06 315 VAL A CA 1
ATOM 2494 C C . VAL A 1 315 ? 11.056 -18.036 -4.963 1.00 91.06 315 VAL A C 1
ATOM 2496 O O . VAL A 1 315 ? 10.150 -17.210 -5.000 1.00 91.06 315 VAL A O 1
ATOM 2499 N N . GLU A 1 316 ? 12.191 -17.828 -4.303 1.00 93.62 316 GLU A N 1
ATOM 2500 C CA . GLU A 1 316 ? 12.482 -16.588 -3.583 1.00 93.62 316 GLU A CA 1
ATOM 2501 C C . GLU A 1 316 ? 12.934 -15.491 -4.554 1.00 93.62 316 GLU A C 1
ATOM 2503 O O . GLU A 1 316 ? 14.050 -15.506 -5.068 1.00 93.62 316 GLU A O 1
ATOM 2508 N N . LEU A 1 317 ? 12.059 -14.518 -4.805 1.00 91.62 317 LEU A N 1
ATOM 2509 C CA . LEU A 1 317 ? 12.335 -13.376 -5.671 1.00 91.62 317 LEU A CA 1
ATOM 2510 C C . LEU A 1 317 ? 12.526 -12.109 -4.838 1.00 91.62 317 LEU A C 1
ATOM 2512 O O . LEU A 1 317 ? 11.599 -11.629 -4.183 1.00 91.62 317 LEU A O 1
ATOM 2516 N N . THR A 1 318 ? 13.712 -11.506 -4.911 1.00 93.31 318 THR A N 1
ATOM 2517 C CA . THR A 1 318 ? 13.936 -10.167 -4.355 1.00 93.31 318 THR A CA 1
ATOM 2518 C C . THR A 1 318 ? 13.305 -9.090 -5.244 1.00 93.31 318 THR A C 1
ATOM 2520 O O . THR A 1 318 ? 12.809 -9.357 -6.340 1.00 93.31 318 THR A O 1
ATOM 2523 N N . VAL A 1 319 ? 13.377 -7.822 -4.822 1.00 89.31 319 VAL A N 1
ATOM 2524 C CA . VAL A 1 319 ? 12.972 -6.675 -5.656 1.00 89.31 319 VAL A CA 1
ATOM 2525 C C . VAL A 1 319 ? 13.687 -6.659 -7.010 1.00 89.31 319 VAL A C 1
ATOM 2527 O O . VAL A 1 319 ? 13.084 -6.290 -8.014 1.00 89.31 319 VAL A O 1
ATOM 2530 N N . ALA A 1 320 ? 14.968 -7.030 -7.066 1.00 85.75 320 ALA A N 1
ATOM 2531 C CA . ALA A 1 320 ? 15.708 -7.044 -8.326 1.00 85.75 320 ALA A CA 1
ATOM 2532 C C . ALA A 1 320 ? 15.194 -8.153 -9.257 1.00 85.75 320 ALA A C 1
ATOM 2534 O O . ALA A 1 320 ? 14.950 -7.892 -10.435 1.00 85.75 320 ALA A O 1
ATOM 2535 N N . ASP A 1 321 ? 14.960 -9.342 -8.704 1.00 88.50 321 ASP A N 1
ATOM 2536 C CA . ASP A 1 321 ? 14.512 -10.523 -9.444 1.00 88.50 321 ASP A CA 1
ATOM 2537 C C . ASP A 1 321 ? 13.087 -10.360 -9.958 1.00 88.50 321 ASP A C 1
ATOM 2539 O O . ASP A 1 321 ? 12.819 -10.496 -11.155 1.00 88.50 321 ASP A O 1
ATOM 2543 N N . TYR A 1 322 ? 12.177 -9.967 -9.064 1.00 89.25 322 TYR A N 1
ATOM 2544 C CA . TYR A 1 322 ? 10.773 -9.777 -9.394 1.00 89.25 322 TYR A CA 1
ATOM 2545 C C . TYR A 1 322 ? 10.585 -8.744 -10.499 1.00 89.25 322 TYR A C 1
ATOM 2547 O O . TYR A 1 322 ? 9.701 -8.898 -11.330 1.00 89.25 322 TYR A O 1
ATOM 2555 N N . ARG A 1 323 ? 11.432 -7.713 -10.581 1.00 83.50 323 ARG A N 1
ATOM 2556 C CA . ARG A 1 323 ? 11.346 -6.731 -11.670 1.00 83.50 323 ARG A CA 1
ATOM 2557 C C . ARG A 1 323 ? 11.589 -7.351 -13.039 1.00 83.50 323 ARG A C 1
ATOM 2559 O O . ARG A 1 323 ? 10.891 -6.983 -13.978 1.00 83.50 323 ARG A O 1
ATOM 2566 N N . HIS A 1 324 ? 12.535 -8.279 -13.161 1.00 80.44 324 HIS A N 1
ATOM 2567 C CA . HIS A 1 324 ? 12.758 -9.003 -14.412 1.00 80.44 324 HIS A CA 1
ATOM 2568 C C . HIS A 1 324 ? 11.588 -9.946 -14.711 1.00 80.44 324 HIS A C 1
ATOM 2570 O O . HIS A 1 324 ? 11.044 -9.926 -15.813 1.00 80.44 324 HIS A O 1
ATOM 2576 N N . VAL A 1 325 ? 11.152 -10.710 -13.708 1.00 84.69 325 VAL A N 1
ATOM 2577 C CA . VAL A 1 325 ? 10.059 -11.684 -13.839 1.00 84.69 325 VAL A CA 1
ATOM 2578 C C . VAL A 1 325 ? 8.727 -11.007 -14.183 1.00 84.69 325 VAL A C 1
ATOM 2580 O O . VAL A 1 325 ? 8.044 -11.421 -15.115 1.00 84.69 325 VAL A O 1
ATOM 2583 N N . ALA A 1 326 ? 8.362 -9.932 -13.487 1.00 81.81 326 ALA A N 1
ATOM 2584 C CA . ALA A 1 326 ? 7.110 -9.206 -13.685 1.00 81.81 326 ALA A CA 1
ATOM 2585 C C . ALA A 1 326 ? 7.014 -8.554 -15.068 1.00 81.81 326 ALA A C 1
ATOM 2587 O O . ALA A 1 326 ? 5.913 -8.456 -15.612 1.00 81.81 326 ALA A O 1
ATOM 2588 N N . ILE A 1 327 ? 8.148 -8.131 -15.647 1.00 76.00 327 ILE A N 1
ATOM 2589 C CA . ILE A 1 327 ? 8.171 -7.609 -17.018 1.00 76.00 327 ILE A CA 1
ATOM 2590 C C . ILE A 1 327 ? 7.700 -8.685 -17.994 1.00 76.00 327 ILE A C 1
ATOM 2592 O O . ILE A 1 327 ? 6.856 -8.422 -18.844 1.00 76.00 327 ILE A O 1
ATOM 2596 N N . GLU A 1 328 ? 8.200 -9.908 -17.852 1.00 75.75 328 GLU A N 1
ATOM 2597 C CA . GLU A 1 328 ? 7.813 -11.005 -18.733 1.00 75.75 328 GLU A CA 1
ATOM 2598 C C . GLU A 1 328 ? 6.395 -11.500 -18.429 1.00 75.75 328 GLU A C 1
ATOM 2600 O O . GLU A 1 328 ? 5.579 -11.645 -19.339 1.00 75.75 328 GLU A O 1
ATOM 2605 N N . LEU A 1 329 ? 6.045 -11.680 -17.152 1.00 79.75 329 LEU A N 1
ATOM 2606 C CA . LEU A 1 329 ? 4.711 -12.133 -16.755 1.00 79.75 329 LEU A CA 1
ATOM 2607 C C . LEU A 1 329 ? 3.611 -11.172 -17.197 1.00 79.75 329 LEU A C 1
ATOM 2609 O O . LEU A 1 329 ? 2.558 -11.619 -17.654 1.00 79.75 329 LEU A O 1
ATOM 2613 N N . GLY A 1 330 ? 3.827 -9.860 -17.109 1.00 69.56 330 GLY A N 1
ATOM 2614 C CA . GLY A 1 330 ? 2.802 -8.900 -17.507 1.00 69.56 330 GLY A CA 1
ATOM 2615 C C . GLY A 1 330 ? 2.504 -8.920 -19.011 1.00 69.56 330 GLY A C 1
ATOM 2616 O O . GLY A 1 330 ? 1.408 -8.525 -19.404 1.00 69.56 330 GLY A O 1
ATOM 2617 N N . ARG A 1 331 ? 3.408 -9.444 -19.854 1.00 70.62 331 ARG A N 1
ATOM 2618 C CA . ARG A 1 331 ? 3.129 -9.668 -21.286 1.00 70.62 331 ARG A CA 1
ATOM 2619 C C . ARG A 1 331 ? 2.086 -10.768 -21.510 1.00 70.62 331 ARG A C 1
ATOM 2621 O O . ARG A 1 331 ? 1.445 -10.804 -22.556 1.00 70.62 331 ARG A O 1
ATOM 2628 N N . LYS A 1 332 ? 1.909 -11.669 -20.536 1.00 69.38 332 LYS A N 1
ATOM 2629 C CA . LYS A 1 332 ? 0.988 -12.817 -20.593 1.00 69.38 332 LYS A CA 1
ATOM 2630 C C . LYS A 1 332 ? -0.236 -12.666 -19.690 1.00 69.38 332 LYS A C 1
ATOM 2632 O O . LYS A 1 332 ? -1.315 -13.152 -20.027 1.00 69.38 332 LYS A O 1
ATOM 2637 N N . ILE A 1 333 ? -0.102 -12.011 -18.537 1.00 65.00 333 ILE A N 1
ATOM 2638 C CA . ILE A 1 333 ? -1.191 -11.830 -17.571 1.00 65.00 333 ILE A CA 1
ATOM 2639 C C . ILE A 1 333 ? -1.882 -10.485 -17.806 1.00 65.00 333 ILE A C 1
ATOM 2641 O O . ILE A 1 333 ? -1.415 -9.439 -17.354 1.00 65.00 333 ILE A O 1
ATOM 2645 N N . ARG A 1 334 ? -3.057 -10.522 -18.448 1.00 59.88 334 ARG A N 1
ATOM 2646 C CA . ARG A 1 334 ? -3.963 -9.364 -18.501 1.00 59.88 334 ARG A CA 1
ATOM 2647 C C . ARG A 1 334 ? -4.321 -8.926 -17.075 1.00 59.88 334 ARG A C 1
ATOM 2649 O O . ARG A 1 334 ? -4.718 -9.757 -16.264 1.00 59.88 334 ARG A O 1
ATOM 2656 N N . GLY A 1 335 ? -4.172 -7.636 -16.776 1.00 54.25 335 GLY A N 1
ATOM 2657 C CA . GLY A 1 335 ? -4.480 -7.066 -15.460 1.00 54.25 335 GLY A CA 1
ATOM 2658 C C . GLY A 1 335 ? -3.345 -7.115 -14.429 1.00 54.25 335 GLY A C 1
ATOM 2659 O O . GLY A 1 335 ? -3.467 -6.442 -13.413 1.00 54.25 335 GLY A O 1
ATOM 2660 N N . LEU A 1 336 ? -2.226 -7.816 -14.688 1.00 53.97 336 LEU A N 1
ATOM 2661 C CA . LEU A 1 336 ? -0.988 -7.592 -13.915 1.00 53.97 336 LEU A CA 1
ATOM 2662 C C . LEU A 1 336 ? -0.401 -6.209 -14.236 1.00 53.97 336 LEU A C 1
ATOM 2664 O O . LEU A 1 336 ? 0.243 -5.589 -13.400 1.00 53.97 336 LEU A O 1
ATOM 2668 N N . VAL A 1 337 ? -0.672 -5.711 -15.445 1.00 48.31 337 VAL A N 1
ATOM 2669 C CA . VAL A 1 337 ? -0.430 -4.325 -15.842 1.00 48.31 337 VAL A CA 1
ATOM 2670 C C . VAL A 1 337 ? -1.771 -3.646 -16.072 1.00 48.31 337 VAL A C 1
ATOM 2672 O O . VAL A 1 337 ? -2.521 -4.006 -16.980 1.00 48.31 337 VAL A O 1
ATOM 2675 N N . ILE A 1 338 ? -2.075 -2.679 -15.213 1.00 46.34 338 ILE A N 1
ATOM 2676 C CA . ILE A 1 338 ? -3.211 -1.767 -15.345 1.00 46.34 338 ILE A CA 1
ATOM 2677 C C . ILE A 1 338 ? -2.708 -0.511 -16.065 1.00 46.34 338 ILE A C 1
ATOM 2679 O O . ILE A 1 338 ? -1.544 -0.147 -15.893 1.00 46.34 338 ILE A O 1
ATOM 2683 N N . ARG A 1 339 ? -3.568 0.101 -16.901 1.00 41.69 339 ARG A N 1
ATOM 2684 C CA . ARG A 1 339 ? -3.340 1.367 -17.629 1.00 41.69 339 ARG A CA 1
ATOM 2685 C C . ARG A 1 339 ? -2.377 2.275 -16.861 1.00 41.69 339 ARG A C 1
ATOM 2687 O O . ARG A 1 339 ? -2.732 2.774 -15.803 1.00 41.69 339 ARG A O 1
ATOM 2694 N N . GLN A 1 340 ? -1.180 2.494 -17.391 1.00 43.25 340 GLN A N 1
ATOM 2695 C CA . GLN A 1 340 ? -0.298 3.536 -16.884 1.00 43.25 340 GLN A CA 1
ATOM 2696 C C . GLN A 1 340 ? -0.434 4.738 -17.816 1.00 43.25 340 GLN A C 1
ATOM 2698 O O . GLN A 1 340 ? -0.181 4.621 -19.014 1.00 43.25 340 GLN A O 1
ATOM 2703 N N . LEU A 1 341 ? -0.872 5.867 -17.266 1.00 40.62 341 LEU A N 1
ATOM 2704 C CA . LEU A 1 341 ? -0.885 7.144 -17.968 1.00 40.62 341 LEU A CA 1
ATOM 2705 C C . LEU A 1 341 ? 0.433 7.855 -17.646 1.00 40.62 341 LEU A C 1
ATOM 2707 O O . LEU A 1 341 ? 0.778 8.000 -16.469 1.00 40.62 341 LEU A O 1
ATOM 2711 N N . GLU A 1 342 ? 1.176 8.286 -18.664 1.00 43.53 342 GLU A N 1
ATOM 2712 C CA . GLU A 1 342 ? 2.180 9.327 -18.449 1.00 43.53 342 GLU A CA 1
ATOM 2713 C C . GLU A 1 342 ? 1.412 10.626 -18.192 1.00 43.53 342 GLU A C 1
ATOM 2715 O O . GLU A 1 342 ? 0.611 11.058 -19.019 1.00 43.53 342 GLU A O 1
ATOM 2720 N N . VAL A 1 343 ? 1.573 11.187 -16.994 1.00 39.12 343 VAL A N 1
ATOM 2721 C CA . VAL A 1 343 ? 0.972 12.473 -16.641 1.00 39.12 343 VAL A CA 1
ATOM 2722 C C . VAL A 1 343 ? 2.059 13.520 -16.810 1.00 39.12 343 VAL A C 1
ATOM 2724 O O . VAL A 1 343 ? 2.925 13.661 -15.941 1.00 39.12 343 VAL A O 1
ATOM 2727 N N . ASP A 1 344 ? 2.010 14.247 -17.922 1.00 36.44 344 ASP A N 1
ATOM 2728 C CA . ASP A 1 344 ? 2.741 15.500 -18.060 1.00 36.44 344 ASP A CA 1
ATOM 2729 C C . ASP A 1 344 ? 2.042 16.533 -17.175 1.00 36.44 344 ASP A C 1
ATOM 2731 O O . ASP A 1 344 ? 1.013 17.107 -17.527 1.00 36.44 344 ASP A O 1
ATOM 2735 N N . MET A 1 345 ? 2.572 16.735 -15.970 1.00 30.17 345 MET A N 1
ATOM 2736 C CA . MET A 1 345 ? 2.202 17.898 -15.173 1.00 30.17 345 MET A CA 1
ATOM 2737 C C . MET A 1 345 ? 2.914 19.100 -15.787 1.00 30.17 345 MET A C 1
ATOM 2739 O O . MET A 1 345 ? 4.045 19.405 -15.406 1.00 30.17 345 MET A O 1
ATOM 2743 N N . ALA A 1 346 ? 2.274 19.724 -16.777 1.00 30.97 346 ALA A N 1
ATOM 2744 C CA . ALA A 1 346 ? 2.689 21.023 -17.278 1.00 30.97 346 ALA A CA 1
ATOM 2745 C C . ALA A 1 346 ? 2.777 21.993 -16.092 1.00 30.97 346 ALA A C 1
ATOM 2747 O O . ALA A 1 346 ? 1.855 22.076 -15.275 1.00 30.97 346 ALA A O 1
ATOM 2748 N N . ALA A 1 347 ? 3.911 22.683 -15.973 1.00 30.88 347 ALA A N 1
ATOM 2749 C CA . ALA A 1 347 ? 3.933 23.930 -15.232 1.00 30.88 347 ALA A CA 1
ATOM 2750 C C . ALA A 1 347 ? 2.948 24.874 -15.933 1.00 30.88 347 ALA A C 1
ATOM 2752 O O . ALA A 1 347 ? 2.890 24.909 -17.162 1.00 30.88 347 ALA A O 1
ATOM 2753 N N . ASP A 1 348 ? 2.119 25.528 -15.131 1.00 33.31 348 ASP A N 1
ATOM 2754 C CA . ASP A 1 348 ? 1.133 26.510 -15.556 1.00 33.31 348 ASP A CA 1
ATOM 2755 C C . ASP A 1 348 ? 1.828 27.708 -16.214 1.00 33.31 348 ASP A C 1
ATOM 2757 O O . ASP A 1 348 ? 2.152 28.691 -15.554 1.00 33.31 348 ASP A O 1
ATOM 2761 N N . ASP A 1 349 ? 2.055 27.603 -17.519 1.00 25.50 349 ASP A N 1
ATOM 2762 C CA . ASP A 1 349 ? 2.415 28.720 -18.377 1.00 25.50 349 ASP A CA 1
ATOM 2763 C C . ASP A 1 349 ? 1.225 28.916 -19.321 1.00 25.50 349 ASP A C 1
ATOM 2765 O O . ASP A 1 349 ? 1.056 28.214 -20.320 1.00 25.50 349 ASP A O 1
ATOM 2769 N N . GLY A 1 350 ? 0.321 29.812 -18.925 1.00 32.09 350 GLY A N 1
ATOM 2770 C CA . GLY A 1 350 ? -0.956 30.025 -19.587 1.00 32.09 350 GLY A CA 1
ATOM 2771 C C . GLY A 1 350 ? -0.840 30.307 -21.085 1.00 32.09 350 GLY A C 1
ATOM 2772 O O . GLY A 1 350 ? -0.468 31.399 -21.497 1.00 32.09 350 GLY A O 1
ATOM 2773 N N . GLN A 1 351 ? -1.315 29.368 -21.897 1.00 24.11 351 GLN A N 1
ATOM 2774 C CA . GLN A 1 351 ? -1.969 29.662 -23.166 1.00 24.11 351 GLN A CA 1
ATOM 2775 C C . GLN A 1 351 ? -2.982 28.555 -23.463 1.00 24.11 351 GLN A C 1
ATOM 2777 O O . GLN A 1 351 ? -2.632 27.404 -23.715 1.00 24.11 351 GLN A O 1
ATOM 2782 N N . ALA A 1 352 ? -4.260 28.925 -23.433 1.00 30.72 352 ALA A N 1
ATOM 2783 C CA . ALA A 1 352 ? -5.304 28.150 -24.074 1.00 30.72 352 ALA A CA 1
ATOM 2784 C C . ALA A 1 352 ? -5.032 28.104 -25.585 1.00 30.72 352 ALA A C 1
ATOM 2786 O O . ALA A 1 352 ? -4.801 29.146 -26.201 1.00 30.72 352 ALA A O 1
ATOM 2787 N N . ALA A 1 353 ? -5.093 26.914 -26.175 1.00 25.84 353 ALA A N 1
ATOM 2788 C CA . ALA A 1 353 ? -5.300 26.751 -27.604 1.00 25.84 353 ALA A CA 1
ATOM 2789 C C . ALA A 1 353 ? -6.138 25.492 -27.839 1.00 25.84 353 ALA A C 1
ATOM 2791 O O . ALA A 1 353 ? -5.708 24.368 -27.578 1.00 25.84 353 ALA A O 1
ATOM 2792 N N . ASP A 1 354 ? -7.362 25.733 -28.294 1.00 26.62 354 ASP A N 1
ATOM 2793 C CA . ASP A 1 354 ? -8.261 24.757 -28.891 1.00 26.62 354 ASP A CA 1
ATOM 2794 C C . ASP A 1 354 ? -7.599 24.068 -30.097 1.00 26.62 354 ASP A C 1
ATOM 2796 O O . ASP A 1 354 ? -6.810 24.688 -30.811 1.00 26.62 354 ASP A O 1
ATOM 2800 N N . GLY A 1 355 ? -7.971 22.816 -30.385 1.00 23.64 355 GLY A N 1
ATOM 2801 C CA . GLY A 1 355 ? -7.685 22.224 -31.695 1.00 23.64 355 GLY A CA 1
ATOM 2802 C C . GLY A 1 355 ? -7.508 20.710 -31.715 1.00 23.64 355 GLY A C 1
ATOM 2803 O O . GLY A 1 355 ? -6.421 20.205 -31.481 1.00 23.64 355 GLY A O 1
ATOM 2804 N N . GLU A 1 356 ? -8.608 20.031 -32.031 1.00 24.48 356 GLU A N 1
ATOM 2805 C CA . GLU A 1 356 ? -8.742 18.829 -32.869 1.00 24.48 356 GLU A CA 1
ATOM 2806 C C . GLU A 1 356 ? -7.740 17.659 -32.773 1.00 24.48 356 GLU A C 1
ATOM 2808 O O . GLU A 1 356 ? -6.528 17.749 -32.952 1.00 24.48 356 GLU A O 1
ATOM 2813 N N . ALA A 1 357 ? -8.334 16.472 -32.632 1.00 34.88 357 ALA A N 1
ATOM 2814 C CA . ALA A 1 357 ? -7.704 15.186 -32.869 1.00 34.88 357 ALA A CA 1
ATOM 2815 C C . ALA A 1 357 ? -7.169 15.090 -34.312 1.00 34.88 357 ALA A C 1
ATOM 2817 O O . ALA A 1 357 ? -7.923 14.831 -35.247 1.00 34.88 357 ALA A O 1
ATOM 2818 N N . GLY A 1 358 ? -5.856 15.254 -34.478 1.00 25.81 358 GLY A N 1
ATOM 2819 C CA . GLY A 1 358 ? -5.143 15.039 -35.735 1.00 25.81 358 GLY A CA 1
ATOM 2820 C C . GLY A 1 358 ? -3.880 14.203 -35.533 1.00 25.81 358 GLY A C 1
ATOM 2821 O O . GLY A 1 358 ? -3.111 14.424 -34.598 1.00 25.81 358 GLY A O 1
ATOM 2822 N N . ASP A 1 359 ? -3.685 13.221 -36.413 1.00 33.72 359 ASP A N 1
ATOM 2823 C CA . ASP A 1 359 ? -2.486 12.387 -36.552 1.00 33.72 359 ASP A CA 1
ATOM 2824 C C . ASP A 1 359 ? -1.277 13.250 -36.964 1.00 33.72 359 ASP A C 1
ATOM 2826 O O . ASP A 1 359 ? -0.980 13.423 -38.143 1.00 33.72 359 ASP A O 1
ATOM 2830 N N . GLY A 1 360 ? -0.611 13.859 -35.982 1.00 27.34 360 GLY A N 1
ATOM 2831 C CA . GLY A 1 360 ? 0.588 14.673 -36.172 1.00 27.34 360 GLY A CA 1
ATOM 2832 C C . GLY A 1 360 ? 1.694 14.230 -35.220 1.00 27.34 360 GLY A C 1
ATOM 2833 O O . GLY A 1 360 ? 1.538 14.297 -34.001 1.00 27.34 360 GLY A O 1
ATOM 2834 N N . GLY A 1 361 ? 2.803 13.732 -35.772 1.00 32.91 361 GLY A N 1
ATOM 2835 C CA . GLY A 1 361 ? 4.020 13.446 -35.010 1.00 32.91 361 GLY A CA 1
ATOM 2836 C C . GLY A 1 361 ? 4.688 14.733 -34.525 1.00 32.91 361 GLY A C 1
ATOM 2837 O O . GLY A 1 361 ? 4.606 15.755 -35.201 1.00 32.91 361 GLY A O 1
ATOM 2838 N N . TYR A 1 362 ? 5.354 14.677 -33.370 1.00 41.09 362 TYR A N 1
ATOM 2839 C CA . TYR A 1 362 ? 6.144 15.793 -32.846 1.00 41.09 362 TYR A CA 1
ATOM 2840 C C . TYR A 1 362 ? 7.640 15.475 -32.970 1.00 41.09 362 TYR A C 1
ATOM 2842 O O . TYR A 1 362 ? 8.062 14.331 -32.771 1.00 41.09 362 TYR A O 1
ATOM 2850 N N . GLU A 1 363 ? 8.436 16.479 -33.332 1.00 34.41 363 GLU A N 1
ATOM 2851 C CA . GLU A 1 363 ? 9.896 16.380 -33.372 1.00 34.41 363 GLU A CA 1
ATOM 2852 C C . GLU A 1 363 ? 10.478 16.561 -31.970 1.00 34.41 363 GLU A C 1
ATOM 2854 O O . GLU A 1 363 ? 10.122 17.493 -31.250 1.00 34.41 363 GLU A O 1
ATOM 2859 N N . ASP A 1 364 ? 11.380 15.660 -31.578 1.00 41.78 364 ASP A N 1
ATOM 2860 C CA . ASP A 1 364 ? 12.168 15.787 -30.352 1.00 41.78 364 ASP A CA 1
ATOM 2861 C C . ASP A 1 364 ? 13.264 16.857 -30.572 1.00 41.78 364 ASP A C 1
ATOM 2863 O O . ASP A 1 364 ? 14.215 16.609 -31.322 1.00 41.78 364 ASP A O 1
ATOM 2867 N N . PRO A 1 365 ? 13.179 18.039 -29.929 1.00 35.94 365 PRO A N 1
ATOM 2868 C CA . PRO A 1 365 ? 14.054 19.176 -30.227 1.00 35.94 365 PRO A CA 1
ATOM 2869 C C . PRO A 1 365 ? 15.523 18.955 -29.832 1.00 35.94 365 PRO A C 1
ATOM 2871 O O . PRO A 1 365 ? 16.374 19.772 -30.176 1.00 35.94 365 PRO A O 1
ATOM 2874 N N . ALA A 1 366 ? 15.852 17.864 -29.128 1.00 36.47 366 ALA A N 1
ATOM 2875 C CA . ALA A 1 366 ? 17.229 17.512 -28.786 1.00 36.47 366 ALA A CA 1
ATOM 2876 C C . ALA A 1 366 ? 17.864 16.512 -29.767 1.00 36.47 366 ALA A C 1
ATOM 2878 O O . ALA A 1 366 ? 19.085 16.354 -29.766 1.00 36.47 366 ALA A O 1
ATOM 2879 N N . THR A 1 367 ? 17.063 15.807 -30.570 1.00 45.28 367 THR A N 1
ATOM 2880 C CA . THR A 1 367 ? 17.548 14.717 -31.440 1.00 45.28 367 THR A CA 1
ATOM 2881 C C . THR A 1 367 ? 17.132 14.856 -32.902 1.00 45.28 367 THR A C 1
ATOM 2883 O O . THR A 1 367 ? 17.731 14.201 -33.750 1.00 45.28 367 THR A O 1
ATOM 2886 N N . GLY A 1 368 ? 16.147 15.706 -33.212 1.00 35.62 368 GLY A N 1
ATOM 2887 C CA . GLY A 1 368 ? 15.600 15.860 -34.563 1.00 35.62 368 GLY A CA 1
ATOM 2888 C C . GLY A 1 368 ? 14.826 14.632 -35.056 1.00 35.62 368 GLY A C 1
ATOM 2889 O O . GLY A 1 368 ? 14.499 14.543 -36.235 1.00 35.62 368 GLY A O 1
ATOM 2890 N N . GLU A 1 369 ? 14.544 13.657 -34.183 1.00 35.50 369 GLU A N 1
ATOM 2891 C CA . GLU A 1 369 ? 13.769 12.476 -34.554 1.00 35.50 369 GLU A CA 1
ATOM 2892 C C . GLU A 1 369 ? 12.274 12.819 -34.613 1.00 35.50 369 GLU A C 1
ATOM 2894 O O . GLU A 1 369 ? 11.652 13.168 -33.605 1.00 35.50 369 GLU A O 1
ATOM 2899 N N . VAL A 1 370 ? 11.682 12.669 -35.803 1.00 35.34 370 VAL A N 1
ATOM 2900 C CA . VAL A 1 370 ? 10.232 12.737 -36.016 1.00 35.34 370 VAL A CA 1
ATOM 2901 C C . VAL A 1 370 ? 9.596 11.490 -35.403 1.00 35.34 370 VAL A C 1
ATOM 2903 O O . VAL A 1 370 ? 9.579 10.412 -36.008 1.00 35.34 370 VAL A O 1
ATOM 2906 N N . ARG A 1 371 ? 9.045 11.611 -34.192 1.00 39.88 371 ARG A N 1
ATOM 2907 C CA . ARG A 1 371 ? 8.273 10.524 -33.584 1.00 39.88 371 ARG A CA 1
ATOM 2908 C C . ARG A 1 371 ? 6.851 10.544 -34.130 1.00 39.88 371 ARG A C 1
ATOM 2910 O O . ARG A 1 371 ? 6.010 11.337 -33.710 1.00 39.88 371 ARG A O 1
ATOM 2917 N N . ARG A 1 372 ? 6.548 9.623 -35.050 1.00 31.84 372 ARG A N 1
ATOM 2918 C CA . ARG A 1 372 ? 5.153 9.244 -35.329 1.00 31.84 372 ARG A CA 1
ATOM 2919 C C . ARG A 1 372 ? 4.557 8.655 -34.054 1.00 31.84 372 ARG A C 1
ATOM 2921 O O . ARG A 1 372 ? 5.196 7.803 -33.438 1.00 31.84 372 ARG A O 1
ATOM 2928 N N . ARG A 1 373 ? 3.320 9.030 -33.704 1.00 33.22 373 ARG A N 1
ATOM 2929 C CA . ARG A 1 373 ? 2.496 8.314 -32.714 1.00 33.22 373 ARG A CA 1
ATOM 2930 C C . ARG A 1 373 ? 2.155 6.917 -33.252 1.00 33.22 373 ARG A C 1
ATOM 2932 O O . ARG A 1 373 ? 1.013 6.602 -33.563 1.00 33.22 373 ARG A O 1
ATOM 2939 N N . ARG A 1 374 ? 3.156 6.044 -33.379 1.00 28.20 374 ARG A N 1
ATOM 2940 C CA . ARG A 1 374 ? 2.908 4.610 -33.314 1.00 28.20 374 ARG A CA 1
ATOM 2941 C C . ARG A 1 374 ? 2.467 4.354 -31.886 1.00 28.20 374 ARG A C 1
ATOM 2943 O O . ARG A 1 374 ? 3.061 4.880 -30.951 1.00 28.20 374 ARG A O 1
ATOM 2950 N N . MET A 1 375 ? 1.407 3.578 -31.737 1.00 28.48 375 MET A N 1
ATOM 2951 C CA . MET A 1 375 ? 0.931 3.071 -30.459 1.00 28.48 375 MET A CA 1
ATOM 2952 C C . MET A 1 375 ? 1.997 2.110 -29.906 1.00 28.48 375 MET A C 1
ATOM 2954 O O . MET A 1 375 ? 1.862 0.893 -29.985 1.00 28.48 375 MET A O 1
ATOM 2958 N N . GLU A 1 376 ? 3.125 2.660 -29.454 1.00 33.03 376 GLU A N 1
ATOM 2959 C CA . GLU A 1 376 ? 4.150 1.945 -28.710 1.00 33.03 376 GLU A CA 1
ATOM 2960 C C . GLU A 1 376 ? 3.478 1.484 -27.422 1.00 33.03 376 GLU A C 1
ATOM 2962 O O . GLU A 1 376 ? 2.891 2.278 -26.682 1.00 33.03 376 GLU A O 1
ATOM 2967 N N . TYR A 1 377 ? 3.458 0.169 -27.203 1.00 34.31 377 TYR A N 1
ATOM 2968 C CA . TYR A 1 377 ? 2.831 -0.406 -26.026 1.00 34.31 377 TYR A CA 1
ATOM 2969 C C . TYR A 1 377 ? 3.425 0.277 -24.792 1.00 34.31 377 TYR A C 1
ATOM 2971 O O . TYR A 1 377 ? 4.640 0.288 -24.620 1.00 34.31 377 TYR A O 1
ATOM 2979 N N . VAL A 1 378 ? 2.559 0.814 -23.929 1.00 34.94 378 VAL A N 1
ATOM 2980 C CA . VAL A 1 378 ? 2.858 1.478 -22.638 1.00 34.94 378 VAL A CA 1
ATOM 2981 C C . VAL A 1 378 ? 3.986 0.779 -21.839 1.00 34.94 378 VAL A C 1
ATOM 2983 O O . VAL A 1 378 ? 4.775 1.420 -21.150 1.00 34.94 378 VAL A O 1
ATOM 2986 N N . TRP A 1 379 ? 4.119 -0.535 -22.042 1.00 31.91 379 TRP A N 1
ATOM 2987 C CA . TRP A 1 379 ? 5.246 -1.417 -21.727 1.00 31.91 379 TRP A CA 1
ATOM 2988 C C . TRP A 1 379 ? 6.671 -0.884 -21.977 1.00 31.91 379 TRP A C 1
ATOM 2990 O O . TRP A 1 379 ? 7.519 -0.978 -21.084 1.00 31.91 379 TRP A O 1
ATOM 3000 N N . ASP A 1 380 ? 6.961 -0.354 -23.165 1.00 34.19 380 ASP A N 1
ATOM 3001 C CA . ASP A 1 380 ? 8.327 -0.001 -23.586 1.00 34.19 380 ASP A CA 1
ATOM 3002 C C . ASP A 1 380 ? 8.786 1.339 -23.039 1.00 34.19 380 ASP A C 1
ATOM 3004 O O . ASP A 1 380 ? 9.964 1.527 -22.719 1.00 34.19 380 ASP A O 1
ATOM 3008 N N . LEU A 1 381 ? 7.829 2.233 -22.813 1.00 37.12 381 LEU A N 1
ATOM 3009 C CA . LEU A 1 381 ? 8.076 3.528 -22.206 1.00 37.12 381 LEU A CA 1
ATOM 3010 C C . LEU A 1 381 ? 8.450 3.387 -20.721 1.00 37.12 381 LEU A C 1
ATOM 3012 O O . LEU A 1 381 ? 9.138 4.260 -20.188 1.00 37.12 381 LEU A O 1
ATOM 3016 N N . GLN A 1 382 ? 8.089 2.281 -20.047 1.00 37.88 382 GLN A N 1
ATOM 3017 C CA . GLN A 1 382 ? 8.081 2.163 -18.576 1.00 37.88 382 GLN A CA 1
ATOM 3018 C C . GLN A 1 382 ? 9.078 1.156 -17.972 1.00 37.88 382 GLN A C 1
ATOM 3020 O O . GLN A 1 382 ? 9.473 1.284 -16.806 1.00 37.88 382 GLN A O 1
ATOM 3025 N N . ALA A 1 383 ? 9.627 0.238 -18.767 1.00 38.19 383 ALA A N 1
ATOM 3026 C CA . ALA A 1 383 ? 10.699 -0.648 -18.321 1.00 38.19 383 ALA A CA 1
ATOM 3027 C C . ALA A 1 383 ? 12.054 0.064 -18.149 1.00 38.19 383 ALA A C 1
ATOM 3029 O O . ALA A 1 383 ? 12.302 1.150 -18.666 1.00 38.19 383 ALA A O 1
ATOM 3030 N N . THR A 1 384 ? 12.962 -0.516 -17.349 1.00 36.94 384 THR A N 1
ATOM 3031 C CA . THR A 1 384 ? 14.368 -0.036 -17.307 1.00 36.94 384 THR A CA 1
ATOM 3032 C C . THR A 1 384 ? 15.086 -0.326 -18.633 1.00 36.94 384 THR A C 1
ATOM 3034 O O . THR A 1 384 ? 16.084 0.320 -18.936 1.00 36.94 384 THR A O 1
ATOM 3037 N N . TYR A 1 385 ? 14.533 -1.262 -19.408 1.00 42.75 385 TYR A N 1
ATOM 3038 C CA . TYR A 1 385 ? 14.938 -1.700 -20.736 1.00 42.75 385 TYR A CA 1
ATOM 3039 C C . TYR A 1 385 ? 13.654 -2.010 -21.517 1.00 42.75 385 TYR A C 1
ATOM 3041 O O . TYR A 1 385 ? 12.870 -2.818 -21.023 1.00 42.75 385 TYR A O 1
ATOM 3049 N N . GLY A 1 386 ? 13.415 -1.367 -22.665 1.00 46.28 386 GLY A N 1
ATOM 3050 C CA . GLY A 1 386 ? 12.247 -1.654 -23.514 1.00 46.28 386 GLY A CA 1
ATOM 3051 C C . GLY A 1 386 ? 12.241 -3.102 -24.023 1.00 46.28 386 GLY A C 1
ATOM 3052 O O . GLY A 1 386 ? 13.229 -3.813 -23.856 1.00 46.28 386 GLY A O 1
ATOM 3053 N N . SER A 1 387 ? 11.147 -3.547 -24.637 1.00 50.38 387 SER A N 1
ATOM 3054 C CA . SER A 1 387 ? 10.939 -4.899 -25.180 1.00 50.38 387 SER A CA 1
ATOM 3055 C C . SER A 1 387 ? 12.119 -5.385 -26.016 1.00 50.38 387 SER A C 1
ATOM 3057 O O . SER A 1 387 ? 12.670 -6.444 -25.724 1.00 50.38 387 SER A O 1
ATOM 3059 N N . VAL A 1 388 ? 12.574 -4.544 -26.946 1.00 50.69 388 VAL A N 1
ATOM 3060 C CA . VAL A 1 388 ? 13.752 -4.762 -27.794 1.00 50.69 388 VAL A CA 1
ATOM 3061 C C . VAL A 1 388 ? 15.000 -4.999 -26.943 1.00 50.69 388 VAL A C 1
ATOM 3063 O O . VAL A 1 388 ? 15.718 -5.971 -27.122 1.00 50.69 388 VAL A O 1
ATOM 3066 N N . THR A 1 389 ? 15.226 -4.161 -25.934 1.00 52.28 389 THR A N 1
ATOM 3067 C CA . THR A 1 389 ? 16.388 -4.265 -25.042 1.00 52.28 389 THR A CA 1
ATOM 3068 C C . THR A 1 389 ? 16.291 -5.459 -24.079 1.00 52.28 389 THR A C 1
ATOM 3070 O O . THR A 1 389 ? 17.311 -5.978 -23.636 1.00 52.28 389 THR A O 1
ATOM 3073 N N . ALA A 1 390 ? 15.085 -5.907 -23.724 1.00 51.09 390 ALA A N 1
ATOM 3074 C CA . ALA A 1 390 ? 14.879 -7.100 -22.907 1.00 51.09 390 ALA A CA 1
ATOM 3075 C C . ALA A 1 390 ? 15.160 -8.384 -23.698 1.00 51.09 390 ALA A C 1
ATOM 3077 O O . ALA A 1 390 ? 15.881 -9.248 -23.199 1.00 51.09 390 ALA A O 1
ATOM 3078 N N . GLN A 1 391 ? 14.648 -8.463 -24.930 1.00 54.03 391 GLN A N 1
ATOM 3079 C CA . GLN A 1 391 ? 14.888 -9.574 -25.854 1.00 54.03 391 GLN A CA 1
ATOM 3080 C C . GLN A 1 391 ? 16.368 -9.683 -26.238 1.00 54.03 391 GLN A C 1
ATOM 3082 O O . GLN A 1 391 ? 16.933 -10.767 -26.176 1.00 54.03 391 GLN A O 1
ATOM 3087 N N . GLN A 1 392 ? 17.023 -8.551 -26.507 1.00 52.19 392 GLN A N 1
ATOM 3088 C CA . GLN A 1 392 ? 18.443 -8.520 -26.872 1.00 52.19 392 GLN A CA 1
ATOM 3089 C C . GLN A 1 392 ? 19.390 -8.898 -25.723 1.00 52.19 392 GLN A C 1
ATOM 3091 O O . GLN A 1 392 ? 20.452 -9.454 -25.966 1.00 52.19 392 GLN A O 1
ATOM 3096 N N . HIS A 1 393 ? 19.055 -8.591 -24.461 1.00 49.47 393 HIS A N 1
ATOM 3097 C CA . HIS A 1 393 ? 20.047 -8.701 -23.378 1.00 49.47 393 HIS A CA 1
ATOM 3098 C C . HIS A 1 393 ?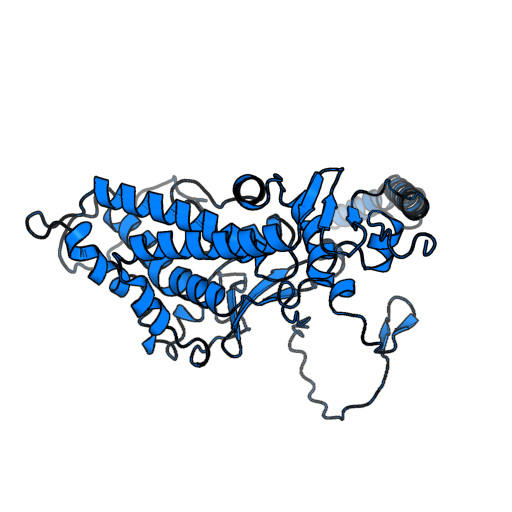 19.776 -9.756 -22.305 1.00 49.47 393 HIS A C 1
ATOM 3100 O O . HIS A 1 393 ? 20.723 -10.106 -21.597 1.00 49.47 393 HIS A O 1
ATOM 3106 N N . TYR A 1 394 ? 18.532 -10.192 -22.064 1.00 48.84 394 TYR A N 1
ATOM 3107 C CA . TYR A 1 394 ? 18.278 -11.099 -20.929 1.00 48.84 394 TYR A CA 1
ATOM 3108 C C . TYR A 1 394 ? 17.034 -11.998 -21.000 1.00 48.84 394 TYR A C 1
ATOM 3110 O O . TYR A 1 394 ? 16.885 -12.827 -20.097 1.00 48.84 394 TYR A O 1
ATOM 3118 N N . ALA A 1 395 ? 16.157 -11.879 -22.001 1.00 47.75 395 ALA A N 1
ATOM 3119 C CA . ALA A 1 395 ? 14.944 -12.691 -22.124 1.00 47.75 395 ALA A CA 1
ATOM 3120 C C . ALA A 1 395 ? 14.874 -13.406 -23.483 1.00 47.75 395 ALA A C 1
ATOM 3122 O O . ALA A 1 395 ? 14.856 -12.752 -24.519 1.00 47.75 395 ALA A O 1
ATOM 3123 N N . LEU A 1 396 ? 14.779 -14.738 -23.472 1.00 45.38 396 LEU A N 1
ATOM 3124 C CA . LEU A 1 396 ? 14.605 -15.564 -24.669 1.00 45.38 396 LEU A CA 1
ATOM 3125 C C . LEU A 1 396 ? 13.204 -16.187 -24.706 1.00 45.38 396 LEU A C 1
ATOM 3127 O O . LEU A 1 396 ? 12.721 -16.739 -23.711 1.00 45.38 396 LEU A O 1
ATOM 3131 N N . ASP A 1 397 ? 12.563 -16.146 -25.873 1.00 53.66 397 ASP A N 1
ATOM 3132 C CA . ASP A 1 397 ? 11.323 -16.875 -26.140 1.00 53.66 397 ASP A CA 1
ATOM 3133 C C . ASP A 1 397 ? 11.627 -18.116 -26.982 1.00 53.66 397 ASP A C 1
ATOM 3135 O O . ASP A 1 397 ? 11.862 -18.027 -28.186 1.00 53.66 397 ASP A O 1
ATOM 3139 N N . ILE A 1 398 ? 11.608 -19.291 -26.348 1.00 42.34 398 ILE A N 1
ATOM 3140 C CA . ILE A 1 398 ? 11.963 -20.565 -26.995 1.00 42.34 398 ILE A CA 1
ATOM 3141 C C . ILE A 1 398 ? 10.963 -20.924 -28.112 1.00 42.34 398 ILE A C 1
ATOM 3143 O O . ILE A 1 398 ? 11.272 -21.720 -28.993 1.00 42.34 398 ILE A O 1
ATOM 3147 N N . ARG A 1 399 ? 9.779 -20.294 -28.140 1.00 47.25 399 ARG A N 1
ATOM 3148 C CA . ARG A 1 399 ? 8.789 -20.463 -29.219 1.00 47.25 399 ARG A CA 1
ATOM 3149 C C . ARG A 1 399 ? 9.245 -19.847 -30.544 1.00 47.25 399 ARG A C 1
ATOM 3151 O O . ARG A 1 399 ? 8.710 -20.206 -31.588 1.00 47.25 399 ARG A O 1
ATOM 3158 N N . PHE A 1 400 ? 10.219 -18.938 -30.508 1.00 44.06 400 PHE A N 1
ATOM 3159 C CA . PHE A 1 400 ? 10.779 -18.277 -31.685 1.00 44.06 400 PHE A CA 1
ATOM 3160 C C . PHE A 1 400 ? 12.313 -18.331 -31.640 1.00 44.06 400 PHE A C 1
ATOM 3162 O O . PHE A 1 400 ? 12.958 -17.298 -31.460 1.00 44.06 400 PHE A O 1
ATOM 3169 N N . PRO A 1 401 ? 12.927 -19.514 -31.823 1.00 34.16 401 PRO A N 1
ATOM 3170 C CA . PRO A 1 401 ? 14.362 -19.729 -31.605 1.00 34.16 401 PRO A CA 1
ATOM 3171 C C . PRO A 1 401 ? 15.295 -19.063 -32.647 1.00 34.16 401 PRO A C 1
ATOM 3173 O O . PRO A 1 401 ? 16.437 -19.478 -32.801 1.00 34.16 401 PRO A O 1
ATOM 3176 N N . GLY A 1 402 ? 14.843 -18.026 -33.362 1.00 31.02 402 GLY A N 1
ATOM 3177 C CA . GLY A 1 402 ? 15.608 -17.336 -34.409 1.00 31.02 402 GLY A CA 1
ATOM 3178 C C . GLY A 1 402 ? 15.275 -15.853 -34.609 1.00 31.02 402 GLY A C 1
ATOM 3179 O O . GLY A 1 402 ? 15.684 -15.283 -35.615 1.00 31.02 402 GLY A O 1
ATOM 3180 N N . GLN A 1 403 ? 14.531 -15.224 -33.693 1.00 33.22 403 GLN A N 1
ATOM 3181 C CA . GLN A 1 403 ? 14.402 -13.762 -33.650 1.00 33.22 403 GLN A CA 1
ATOM 3182 C C . GLN A 1 403 ? 15.404 -13.224 -32.622 1.00 33.22 403 GLN A C 1
ATOM 3184 O O . GLN A 1 403 ? 15.060 -13.064 -31.453 1.00 33.22 403 GLN A O 1
ATOM 3189 N N . LEU A 1 404 ? 16.655 -13.053 -33.062 1.00 32.12 404 LEU A N 1
ATOM 3190 C CA . LEU A 1 404 ? 17.685 -12.285 -32.351 1.00 32.12 404 LEU A CA 1
ATOM 3191 C C . LEU A 1 404 ? 17.478 -10.783 -32.580 1.00 32.12 404 LEU A C 1
ATOM 3193 O O . LEU A 1 404 ? 17.204 -10.411 -33.746 1.00 32.12 404 LEU A O 1
#

Mean predicted aligned error: 13.84 Å

Solvent-accessible surface area (backbone atoms only — not comparable to full-atom values): 23321 Å² total; per-residue (Å²): 132,63,68,68,60,56,52,52,48,52,53,50,37,59,61,39,56,33,74,97,44,98,14,66,47,33,48,50,52,48,51,53,51,49,51,51,55,48,58,73,70,52,69,44,76,67,40,32,38,38,43,87,89,69,55,32,36,24,52,79,79,47,72,43,43,50,65,43,44,56,50,27,62,51,47,44,48,49,55,30,47,58,42,41,20,62,73,36,73,73,41,33,68,61,57,54,69,67,58,59,46,69,71,50,51,50,73,98,62,80,83,42,65,70,35,36,46,71,65,31,76,85,32,54,90,70,54,54,34,29,62,67,50,48,65,62,37,38,85,73,34,42,35,81,91,74,68,42,71,38,62,70,50,46,52,50,51,53,50,50,51,51,52,30,52,51,38,44,49,44,43,49,48,59,45,22,14,77,58,68,57,50,65,46,65,39,68,32,22,57,30,13,43,93,87,44,67,44,18,55,47,46,55,96,36,30,30,31,40,48,35,66,71,49,92,48,30,91,76,64,76,65,53,56,45,44,42,25,36,31,52,64,72,61,20,52,52,50,48,47,41,64,29,28,46,52,41,32,51,52,48,50,58,57,54,65,40,95,84,52,78,76,86,77,95,73,83,94,75,93,83,89,85,81,91,87,76,92,74,77,72,73,64,77,47,44,67,50,56,47,95,91,79,44,72,48,50,46,69,56,56,22,51,52,33,17,52,53,28,31,75,44,47,73,46,68,31,34,63,73,51,41,44,59,50,50,59,58,47,40,77,74,37,87,66,41,49,46,84,60,57,81,61,83,79,72,77,91,71,92,70,94,75,88,80,78,98,65,101,68,57,55,65,41,92,90,75,72,50,72,43,66,82,64,89,69,58,69,66,41,81,68,43,101,52,30,64,70,54,34,52,59,35,33,36,45,54,63,88,50,86,76,76,127